Protein AF-A0A947EA69-F1 (afdb_monomer)

pLDDT: mean 75.01, std 24.88, range [21.98, 98.56]

Sequence (691 aa):
MNVTLPTTLIVALIAAAGFAHDGHHPDDRSDERRMQPPPGHRAMEIVDLPEPTVSIRVEGEYRVITSNSLPDHPIGTFPNPHNPNALRSLNREFRIPLHPRRADRPTRSSPEFGIALNGIIFDAGTGEFWTASGERGRSEWNYDAASANNQHRFGVDFNHGHVQPTGKYHYHGVPTALLESRRADHVHDGHAQVMIQLGWAFDGFPVYAPFGPEDPNDPSSDIVELSSSYRLRQGHRPAPPDGPGGAYDGTYSADYEYVEGVGDLDASNGRTGVTPEFPDGTYYYVITDAYPSVPRTWVGTPGPDVARRGPGRGPRDIGPPPAGDNAPPTRRPSRGSSGVVAPDARSVNPAFFIEDALAAPIVTEERTLADGTKALCYVIRTYSEPQEHEMGPWAPTHIEDGAEKGGIWLHEGEVHDVDGPFVRDIAEFYDDPKWRLHREDGSIRVTDTKEAFEAAARPDVDPRYNNHVVEGRPEWLDRNVFVYVIPVQPSYQKEPTFIGRPRRGSDRGARLGGPPPRGRVGDDGPRRRVGDGGPPPRPRDRGAGGPPRGGPGQTVLGIAFNGVNFEPPAPVDAILAAYTLAPFDDAGGHINPHNGYHYHAVTGHTKEIAQPDGHAPMIGYAMDGYGLFAHTSEDGSVPTDLDECGGHSDGIRGYHYHAGAAGENRIIRAFRGIPGTMSVERPAPRSQPDE

Solvent-accessible surface area (backbone atoms only — not comparable to full-atom values): 40243 Å² total; per-residue (Å²): 138,90,85,88,85,86,87,85,81,88,80,88,83,85,86,84,84,88,84,88,84,89,88,88,86,87,88,86,89,83,86,81,83,83,78,79,80,82,93,81,72,83,74,77,77,83,75,85,72,77,80,56,40,58,46,79,46,79,59,88,70,20,36,35,40,37,18,30,29,32,73,86,52,88,73,63,79,58,53,37,99,50,28,78,25,47,74,40,82,44,81,45,77,45,53,21,28,60,73,52,45,77,41,101,57,68,40,77,47,66,42,63,33,27,37,31,74,60,34,36,36,34,28,39,46,54,97,48,41,56,46,75,83,71,53,94,59,94,46,79,42,28,37,27,55,60,28,40,80,23,25,69,73,58,31,47,30,74,30,34,22,33,46,41,91,88,6,48,42,35,23,27,31,53,43,43,57,61,52,53,59,50,48,68,78,64,68,79,79,86,60,92,62,70,69,44,80,45,30,37,30,38,18,28,36,44,25,26,43,40,39,38,41,69,47,36,84,38,89,84,38,61,61,36,78,54,40,51,15,42,42,73,41,86,62,65,46,49,49,72,73,82,29,91,34,57,61,42,76,46,49,27,60,65,22,48,41,76,40,92,79,75,29,71,23,45,97,42,30,21,47,68,26,45,42,92,92,34,73,91,43,42,60,35,34,34,29,22,96,53,58,58,19,32,34,52,35,34,53,29,52,52,16,70,75,59,58,72,48,48,97,77,64,73,85,76,84,78,76,80,77,81,87,78,86,86,83,81,94,78,75,84,80,72,98,70,83,90,73,86,89,80,50,35,46,51,56,68,63,77,81,67,40,45,68,89,21,41,76,48,83,74,44,78,44,83,41,66,30,72,89,66,50,76,41,56,15,37,42,40,33,12,57,30,48,62,84,83,52,77,87,53,47,33,60,32,63,30,42,80,36,51,50,93,38,11,10,28,40,68,52,99,54,37,74,40,65,34,16,6,56,45,55,68,44,42,22,66,77,67,74,37,84,83,52,52,34,48,49,96,88,37,40,39,37,59,31,87,44,65,70,46,23,57,41,50,72,41,97,76,47,40,77,88,46,42,27,19,36,49,35,61,59,78,90,70,55,78,85,34,39,41,38,36,35,25,26,38,54,35,49,87,42,95,71,63,51,63,62,69,84,79,70,90,77,74,93,67,73,97,72,87,87,82,82,86,82,78,86,86,87,88,80,89,87,85,89,86,86,90,82,84,90,78,84,83,78,78,86,72,88,74,73,84,74,71,79,77,91,69,77,87,71,76,69,62,48,25,38,34,22,30,35,25,40,32,39,58,53,67,62,56,73,66,43,51,72,49,43,30,44,68,38,21,11,71,53,23,25,42,51,46,96,87,73,41,39,33,26,32,25,66,62,81,56,66,56,64,47,79,38,98,84,46,48,38,27,38,33,31,34,29,28,18,15,29,45,28,21,41,49,39,23,74,86,66,50,62,82,89,72,56,47,91,33,34,25,43,68,48,97,86,57,14,38,34,35,32,31,34,57,41,15,58,38,31,36,64,43,32,36,46,31,62,33,29,49,73,50,76,50,68,69,79,79,77,78,72,78,86,127

Mean predicted aligned error: 18.7 Å

Secondary structure (DSSP, 8-state):
------PPP--------------------------PPPS---PPP---PPPP-EEEEEETTEEEEEE----SS----SS-SS--PPP----EEEEEESS--EEEEEEE--SEEEEETTS-EEE-S-S-B--TT--S---S-BB-TTSHHHHHHHT--TTSEEE-TTS-EEESS--HHHHHHHHHHH-SSS-S----EEEEETTS-EEE-SEEESSTT-TTSPEEEPPPSEEEPSSBPPPTTTS--SB--SSBGGGEEE-TTSSSS-TTSEEEE--SS-TT-EEEEE--SSSSSS-SEEEEPPPHHHHTTTTT-PPP--PPPPP---------------PPP---BPPP-GGGS-GGGEEEEEEEEEEE-TTS-EEEEEEEEE-S--SSS-------SBTT--GGGS-EEEETTEEEE--HHHHHHHHHHTT-TT---B-TTSBB-B--SHHHHHHHSSTT--GGGTT-B----GGGS---EEEEEEESS----SS-EESS---TT--S------PPPPP---------------PPPPPP----PPPPS--------EEETTSPEE-S---HHHHHHTT-B--B-TTSEEEETTTEEEESS--S-S--B--TTSPPPEEEEETTS-EEE-SS-TTS---S---TTSEEEETTTEEEEEPPPGGGS-S-SEESS---EEEEEPPPPP-PPP-

Radius of gyration: 32.28 Å; Cα contacts (8 Å, |Δi|>4): 1428; chains: 1; bounding box: 83×86×92 Å

Structure (mmCIF, N/CA/C/O backbone):
data_AF-A0A947EA69-F1
#
_entry.id   AF-A0A947EA69-F1
#
loop_
_atom_site.group_PDB
_atom_site.id
_atom_site.type_symbol
_atom_site.label_atom_id
_atom_site.label_alt_id
_atom_site.label_comp_id
_atom_site.label_asym_id
_atom_site.label_entity_id
_atom_site.label_seq_id
_atom_site.pdbx_PDB_ins_code
_atom_site.Cartn_x
_atom_site.Cartn_y
_atom_site.Cartn_z
_atom_site.occupancy
_atom_site.B_iso_or_equiv
_atom_site.auth_seq_id
_atom_site.auth_comp_id
_atom_site.auth_asym_id
_atom_site.auth_atom_id
_atom_site.pdbx_PDB_model_num
ATOM 1 N N . MET A 1 1 ? 5.544 -34.932 44.028 1.00 34.16 1 MET A N 1
ATOM 2 C CA . MET A 1 1 ? 6.944 -35.146 43.611 1.00 34.16 1 MET A CA 1
ATOM 3 C C . MET A 1 1 ? 7.398 -33.857 42.960 1.00 34.16 1 MET A C 1
ATOM 5 O O . MET A 1 1 ? 6.882 -33.516 41.909 1.00 34.16 1 MET A O 1
ATOM 9 N N . ASN A 1 2 ? 8.245 -33.101 43.657 1.00 30.70 2 ASN A N 1
ATOM 10 C CA . ASN A 1 2 ? 8.828 -31.853 43.173 1.00 30.70 2 ASN A CA 1
ATOM 11 C C . ASN A 1 2 ? 10.097 -32.179 42.388 1.00 30.70 2 ASN A C 1
ATOM 13 O O . ASN A 1 2 ? 10.966 -32.859 42.931 1.00 30.70 2 ASN A O 1
ATOM 17 N N . VAL A 1 3 ? 10.226 -31.644 41.176 1.00 28.36 3 VAL A N 1
ATOM 18 C CA . VAL A 1 3 ? 11.524 -31.458 40.522 1.00 28.36 3 VAL A CA 1
ATOM 19 C C . VAL A 1 3 ? 11.536 -30.061 39.910 1.00 28.36 3 VAL A C 1
ATOM 21 O O . VAL A 1 3 ? 10.931 -29.805 38.878 1.00 28.36 3 VAL A O 1
ATOM 24 N N . THR A 1 4 ? 12.205 -29.154 40.608 1.00 31.66 4 THR A N 1
ATOM 25 C CA . THR A 1 4 ? 12.697 -27.862 40.123 1.00 31.66 4 THR A CA 1
ATOM 26 C C . THR A 1 4 ? 14.161 -28.025 39.741 1.00 31.66 4 THR A C 1
ATOM 28 O O . THR A 1 4 ? 14.934 -28.461 40.592 1.00 31.66 4 THR A O 1
ATOM 31 N N . LEU A 1 5 ? 14.554 -27.602 38.536 1.00 28.03 5 LEU A N 1
ATOM 32 C CA . LEU A 1 5 ? 15.921 -27.168 38.219 1.00 28.03 5 LEU A CA 1
ATOM 33 C C . LEU A 1 5 ? 15.887 -25.995 37.209 1.00 28.03 5 LEU A C 1
ATOM 35 O O . LEU A 1 5 ? 14.912 -25.883 36.467 1.00 28.03 5 LEU A O 1
ATOM 39 N N . PRO A 1 6 ? 16.895 -25.097 37.230 1.00 37.22 6 PRO A N 1
ATOM 40 C CA . PRO A 1 6 ? 16.771 -23.702 36.805 1.00 37.22 6 PRO A CA 1
ATOM 41 C C . PRO A 1 6 ? 17.472 -23.394 35.471 1.00 37.22 6 PRO A C 1
ATOM 43 O O . PRO A 1 6 ? 18.450 -24.047 35.113 1.00 37.22 6 PRO A O 1
ATOM 46 N N . THR A 1 7 ? 17.048 -22.320 34.800 1.00 30.97 7 THR A N 1
ATOM 47 C CA . THR A 1 7 ? 17.789 -21.717 33.680 1.00 30.97 7 THR A CA 1
ATOM 48 C C . THR A 1 7 ? 18.506 -20.457 34.160 1.00 30.97 7 THR A C 1
ATOM 50 O O . THR A 1 7 ? 17.887 -19.501 34.622 1.00 30.97 7 THR A O 1
ATOM 53 N N . THR A 1 8 ? 19.835 -20.483 34.088 1.00 27.67 8 THR A N 1
ATOM 54 C CA . THR A 1 8 ? 20.745 -19.380 34.411 1.00 27.67 8 THR A CA 1
ATOM 55 C C . THR A 1 8 ? 20.844 -18.419 33.222 1.00 27.67 8 THR A C 1
ATOM 57 O O . THR A 1 8 ? 21.242 -18.835 32.139 1.00 27.67 8 THR A O 1
ATOM 60 N N . LEU A 1 9 ? 20.530 -17.136 33.429 1.00 26.42 9 LEU A N 1
ATOM 61 C CA . LEU A 1 9 ? 20.817 -16.048 32.489 1.00 26.42 9 LEU A CA 1
ATOM 62 C C . LEU A 1 9 ? 22.092 -15.326 32.958 1.00 26.42 9 LEU A C 1
ATOM 64 O O . LEU A 1 9 ? 22.132 -14.794 34.068 1.00 26.42 9 LEU A O 1
ATOM 68 N N . ILE A 1 10 ? 23.144 -15.337 32.138 1.00 25.91 10 ILE A N 1
ATOM 69 C CA . ILE A 1 10 ? 24.384 -14.590 32.385 1.00 25.91 10 ILE A CA 1
ATOM 70 C C . ILE A 1 10 ? 24.205 -13.175 31.827 1.00 25.91 10 ILE A C 1
ATOM 72 O O . ILE A 1 10 ? 24.124 -12.985 30.618 1.00 25.91 10 ILE A O 1
ATOM 76 N N . VAL A 1 11 ? 24.175 -12.186 32.722 1.00 25.94 11 VAL A N 1
ATOM 77 C CA . VAL A 1 11 ? 24.313 -10.757 32.411 1.00 25.94 11 VAL A CA 1
ATOM 78 C C . VAL A 1 11 ? 25.756 -10.362 32.723 1.00 25.94 11 VAL A C 1
ATOM 80 O O . VAL A 1 11 ? 26.181 -10.436 33.875 1.00 25.94 11 VAL A O 1
ATOM 83 N N . ALA A 1 12 ? 26.519 -9.950 31.710 1.00 24.36 12 ALA A N 1
ATOM 84 C CA . ALA A 1 12 ? 27.853 -9.384 31.890 1.00 24.36 12 ALA A CA 1
ATOM 85 C C . ALA A 1 12 ? 27.766 -7.849 31.931 1.00 24.36 12 ALA A C 1
ATOM 87 O O . ALA A 1 12 ? 27.651 -7.187 30.904 1.00 24.36 12 ALA A O 1
ATOM 88 N N . LEU A 1 13 ? 27.826 -7.300 33.145 1.00 24.88 13 LEU A N 1
ATOM 89 C CA . LEU A 1 13 ? 28.112 -5.895 33.438 1.00 24.88 13 LEU A CA 1
ATOM 90 C C . LEU A 1 13 ? 29.634 -5.714 33.508 1.00 24.88 13 LEU A C 1
ATOM 92 O O . LEU A 1 13 ? 30.286 -6.369 34.320 1.00 24.88 13 LEU A O 1
ATOM 96 N N . ILE A 1 14 ? 30.200 -4.793 32.725 1.00 25.80 14 ILE A N 1
ATOM 97 C CA . ILE A 1 14 ? 31.547 -4.264 32.975 1.00 25.80 14 ILE A CA 1
ATOM 98 C C . ILE A 1 14 ? 31.436 -2.751 33.143 1.00 25.80 14 ILE A C 1
ATOM 100 O O . ILE A 1 14 ? 31.185 -2.017 32.192 1.00 25.80 14 ILE A O 1
ATOM 104 N N . ALA A 1 15 ? 31.644 -2.305 34.379 1.00 25.45 15 ALA A N 1
ATOM 105 C CA . ALA A 1 15 ? 31.969 -0.933 34.726 1.00 25.45 15 ALA A CA 1
ATOM 106 C C . ALA A 1 15 ? 33.447 -0.883 35.132 1.00 25.45 15 ALA A C 1
ATOM 108 O O . ALA A 1 15 ? 33.892 -1.704 35.934 1.00 25.45 15 ALA A O 1
ATOM 109 N N . ALA A 1 16 ? 34.194 0.098 34.628 1.00 26.45 16 ALA A N 1
ATOM 110 C CA . ALA A 1 16 ? 35.469 0.501 35.211 1.00 26.45 16 ALA A CA 1
ATOM 111 C C . ALA A 1 16 ? 35.671 2.012 35.031 1.00 26.45 16 ALA A C 1
ATOM 113 O O . ALA A 1 16 ? 35.550 2.550 33.933 1.00 26.45 16 ALA A O 1
ATOM 114 N N . ALA A 1 17 ? 35.930 2.671 36.160 1.00 26.27 17 ALA A N 1
ATOM 115 C CA . ALA A 1 17 ? 36.173 4.098 36.316 1.00 26.27 17 ALA A CA 1
ATOM 116 C C . ALA A 1 17 ? 37.576 4.514 35.833 1.00 26.27 17 ALA A C 1
ATOM 118 O O . ALA A 1 17 ? 38.484 3.689 35.742 1.00 26.27 17 ALA A O 1
ATOM 119 N N . GLY A 1 18 ? 37.730 5.803 35.519 1.00 24.23 18 GLY A N 1
ATOM 120 C CA . GLY A 1 18 ? 38.887 6.352 34.813 1.00 24.23 18 GLY A CA 1
ATOM 121 C C . GLY A 1 18 ? 40.114 6.706 35.654 1.00 24.23 18 GLY A C 1
ATOM 122 O O . GLY A 1 18 ? 40.123 6.559 36.870 1.00 24.23 18 GLY A O 1
ATOM 123 N N . PHE A 1 19 ? 41.122 7.247 34.964 1.00 24.95 19 PHE A N 1
ATOM 124 C CA . PHE A 1 19 ? 42.199 8.078 35.507 1.00 24.95 19 PHE A CA 1
ATOM 125 C C . PHE A 1 19 ? 42.661 9.089 34.446 1.00 24.95 19 PHE A C 1
ATOM 127 O O . PHE A 1 19 ? 42.702 8.786 33.256 1.00 24.95 19 PHE A O 1
ATOM 134 N N . ALA A 1 20 ? 42.968 10.298 34.911 1.00 24.02 20 ALA A N 1
ATOM 135 C CA . ALA A 1 20 ? 43.395 11.464 34.146 1.00 24.02 20 ALA A CA 1
ATOM 136 C C . ALA A 1 20 ? 44.887 11.427 33.761 1.00 24.02 20 ALA A C 1
ATOM 138 O O . ALA A 1 20 ? 45.684 10.764 34.425 1.00 24.02 20 ALA A O 1
ATOM 139 N N . HIS A 1 21 ? 45.272 12.241 32.769 1.00 24.03 21 HIS A N 1
ATOM 140 C CA . HIS A 1 21 ? 46.622 12.802 32.681 1.00 24.03 21 HIS A CA 1
ATOM 141 C C . HIS A 1 21 ? 46.607 14.195 32.023 1.00 24.03 21 HIS A C 1
ATOM 143 O O . HIS A 1 21 ? 46.071 14.372 30.932 1.00 24.03 21 HIS A O 1
ATOM 149 N N . ASP A 1 22 ? 47.199 15.162 32.727 1.00 25.62 22 ASP A N 1
ATOM 150 C CA . ASP A 1 22 ? 47.428 16.561 32.347 1.00 25.62 22 ASP A CA 1
ATOM 151 C C . ASP A 1 22 ? 48.556 16.737 31.313 1.00 25.62 22 ASP A C 1
ATOM 153 O O . ASP A 1 22 ? 49.522 15.967 31.317 1.00 25.62 22 ASP A O 1
ATOM 157 N N . GLY A 1 23 ? 48.518 17.845 30.547 1.00 23.05 23 GLY A N 1
ATOM 158 C CA . GLY A 1 23 ? 49.743 18.457 30.010 1.00 23.05 23 GLY A CA 1
ATOM 159 C C . GLY A 1 23 ? 49.645 19.474 28.852 1.00 23.05 23 GLY A C 1
ATOM 160 O O . GLY A 1 23 ? 49.909 19.104 27.718 1.00 23.05 23 GLY A O 1
ATOM 161 N N . HIS A 1 24 ? 49.476 20.762 29.208 1.00 25.67 24 HIS A N 1
ATOM 162 C CA . HIS A 1 24 ? 50.034 22.005 28.602 1.00 25.67 24 HIS A CA 1
ATOM 163 C C . HIS A 1 24 ? 49.207 22.933 27.652 1.00 25.67 24 HIS A C 1
ATOM 165 O O . HIS A 1 24 ? 48.828 22.584 26.543 1.00 25.67 24 HIS A O 1
ATOM 171 N N . HIS A 1 25 ? 49.038 24.170 28.164 1.00 25.30 25 HIS A N 1
ATOM 172 C CA . HIS A 1 25 ? 48.479 25.472 27.697 1.00 25.30 25 HIS A CA 1
ATOM 173 C C . HIS A 1 25 ? 49.375 26.201 26.631 1.00 25.30 25 HIS A C 1
ATOM 175 O O . HIS A 1 25 ? 50.461 25.667 26.393 1.00 25.30 25 HIS A O 1
ATOM 181 N N . PRO A 1 26 ? 49.079 27.427 26.074 1.00 34.81 26 PRO A N 1
ATOM 182 C CA . PRO A 1 26 ? 48.106 28.456 26.510 1.00 34.81 26 PRO A CA 1
ATOM 183 C C . PRO A 1 26 ? 47.279 29.271 25.463 1.00 34.81 26 PRO A C 1
ATOM 185 O O . PRO A 1 26 ? 47.570 29.285 24.276 1.00 34.81 26 PRO A O 1
ATOM 188 N N . ASP A 1 27 ? 46.288 29.993 26.021 1.00 27.59 27 ASP A N 1
ATOM 189 C CA . ASP A 1 27 ? 45.670 31.295 25.676 1.00 27.59 27 ASP A CA 1
ATOM 190 C C . ASP A 1 27 ? 45.173 31.630 24.256 1.00 27.59 27 ASP A C 1
ATOM 192 O O . ASP A 1 27 ? 45.960 31.905 23.359 1.00 27.59 27 ASP A O 1
ATOM 196 N N . ASP A 1 28 ? 43.857 31.871 24.145 1.00 26.88 28 ASP A N 1
ATOM 197 C CA . ASP A 1 28 ? 43.364 33.198 23.739 1.00 26.88 28 ASP A CA 1
ATOM 198 C C . ASP A 1 28 ? 41.960 33.477 24.324 1.00 26.88 28 ASP A C 1
ATOM 200 O O . ASP A 1 28 ? 41.057 32.639 24.268 1.00 26.88 28 ASP A O 1
ATOM 204 N N . ARG A 1 29 ? 41.781 34.662 24.919 1.00 28.19 29 ARG A N 1
ATOM 205 C CA . ARG A 1 29 ? 40.499 35.198 25.397 1.00 28.19 29 ARG A CA 1
ATOM 206 C C . ARG A 1 29 ? 40.106 36.350 24.480 1.00 28.19 29 ARG A C 1
ATOM 208 O O . ARG A 1 29 ? 40.790 37.367 24.483 1.00 28.19 29 ARG A O 1
ATOM 215 N N . SER A 1 30 ? 38.931 36.296 23.856 1.00 27.53 30 SER A N 1
ATOM 216 C CA . SER A 1 30 ? 38.162 37.521 23.590 1.00 27.53 30 SER A CA 1
ATOM 217 C C . SER A 1 30 ? 36.658 37.269 23.398 1.00 27.53 30 SER A C 1
ATOM 219 O O . SER A 1 30 ? 36.224 36.591 22.478 1.00 27.53 30 SER A O 1
ATOM 221 N N . ASP A 1 31 ? 35.894 37.835 24.338 1.00 30.16 31 ASP A N 1
ATOM 222 C CA . ASP A 1 31 ? 34.552 38.424 24.237 1.00 30.16 31 ASP A CA 1
ATOM 223 C C . ASP A 1 31 ? 33.491 37.804 23.304 1.00 30.16 31 ASP A C 1
ATOM 225 O O . ASP A 1 31 ? 33.277 38.260 22.182 1.00 30.16 31 ASP A O 1
ATOM 229 N N . GLU A 1 32 ? 32.637 36.944 23.871 1.00 27.66 32 GLU A N 1
ATOM 230 C CA . GLU A 1 32 ? 31.254 36.795 23.403 1.00 27.66 32 GLU A CA 1
ATOM 231 C C . GLU A 1 32 ? 30.297 37.622 24.272 1.00 27.66 32 GLU A C 1
ATOM 233 O O . GLU A 1 32 ? 29.956 37.291 25.414 1.00 27.66 32 GLU A O 1
ATOM 238 N N . ARG A 1 33 ? 29.817 38.732 23.701 1.00 30.03 33 ARG A N 1
ATOM 239 C CA . ARG A 1 33 ? 28.641 39.446 24.201 1.00 30.03 33 ARG A CA 1
ATOM 240 C C . ARG A 1 33 ? 27.408 38.558 24.047 1.00 30.03 33 ARG A C 1
ATOM 242 O O . ARG A 1 33 ? 26.864 38.383 22.965 1.00 30.03 33 ARG A O 1
ATOM 249 N N . ARG A 1 34 ? 26.955 38.076 25.197 1.00 29.25 34 ARG A N 1
ATOM 250 C CA . ARG A 1 34 ? 25.659 37.468 25.510 1.00 29.25 34 ARG A CA 1
ATOM 251 C C . ARG A 1 34 ? 24.485 38.138 24.768 1.00 29.25 34 ARG A C 1
ATOM 253 O O . ARG A 1 34 ? 24.036 39.212 25.165 1.00 29.25 34 ARG A O 1
ATOM 260 N N . MET A 1 35 ? 23.945 37.471 23.749 1.00 28.33 35 MET A N 1
ATOM 261 C CA . MET A 1 35 ? 22.617 37.759 23.194 1.00 28.33 35 MET A CA 1
ATOM 262 C C . MET A 1 35 ? 21.594 36.929 23.984 1.00 28.33 35 MET A C 1
ATOM 264 O O . MET A 1 35 ? 21.578 35.705 23.896 1.00 28.33 35 MET A O 1
ATOM 268 N N . GLN A 1 36 ? 20.779 37.575 24.821 1.00 28.91 36 GLN A N 1
ATOM 269 C CA . GLN A 1 36 ? 19.637 36.913 25.461 1.00 28.91 36 GLN A CA 1
ATOM 270 C C . GLN A 1 36 ? 18.522 36.690 24.424 1.00 28.91 36 GLN A C 1
ATOM 272 O O . GLN A 1 36 ? 18.197 37.634 23.700 1.00 28.91 36 GLN A O 1
ATOM 277 N N . PRO A 1 37 ? 17.904 35.497 24.356 1.00 27.80 37 PRO A N 1
ATOM 278 C CA . PRO A 1 37 ? 16.705 35.299 23.554 1.00 27.80 37 PRO A CA 1
ATOM 279 C C . PRO A 1 37 ? 15.488 35.976 24.222 1.00 27.80 37 PRO A C 1
ATOM 281 O O . PRO A 1 37 ? 15.451 36.108 25.451 1.00 27.80 37 PRO A O 1
ATOM 284 N N . PRO A 1 38 ? 14.495 36.428 23.436 1.00 28.95 38 PRO A N 1
ATOM 285 C CA . PRO A 1 38 ? 13.315 37.121 23.947 1.00 28.95 38 PRO A CA 1
ATOM 286 C C . PRO A 1 38 ? 12.418 36.191 24.793 1.00 28.95 38 PRO A C 1
ATOM 288 O O . PRO A 1 38 ? 12.356 34.987 24.536 1.00 28.95 38 PRO A O 1
ATOM 291 N N . PRO A 1 39 ? 11.689 36.725 25.792 1.00 33.19 39 PRO A N 1
ATOM 292 C CA . PRO A 1 39 ? 10.832 35.926 26.659 1.00 33.19 39 PRO A CA 1
ATOM 293 C C . PRO A 1 39 ? 9.525 35.592 25.931 1.00 33.19 39 PRO A C 1
ATOM 295 O O . PRO A 1 39 ? 8.745 36.489 25.617 1.00 33.19 39 PRO A O 1
ATOM 298 N N . GLY A 1 40 ? 9.272 34.310 25.656 1.00 36.44 40 GLY A N 1
ATOM 299 C CA . GLY A 1 40 ? 8.027 33.942 24.976 1.00 36.44 40 GLY A CA 1
ATOM 300 C C . GLY A 1 40 ? 7.822 32.496 24.538 1.00 36.44 40 GLY A C 1
ATOM 301 O O . GLY A 1 40 ? 6.895 32.262 23.777 1.00 36.44 40 GLY A O 1
ATOM 302 N N . HIS A 1 41 ? 8.601 31.522 25.006 1.00 30.77 41 HIS A N 1
ATOM 303 C CA . HIS A 1 41 ? 8.233 30.109 24.887 1.00 30.77 41 HIS A CA 1
ATOM 304 C C . HIS A 1 41 ? 8.380 29.460 26.258 1.00 30.77 41 HIS A C 1
ATOM 306 O O . HIS A 1 41 ? 9.490 29.269 26.753 1.00 30.77 41 HIS A O 1
ATOM 312 N N . ARG A 1 42 ? 7.248 29.151 26.904 1.00 31.12 42 ARG A N 1
ATOM 313 C CA . ARG A 1 42 ? 7.247 28.138 27.960 1.00 31.12 42 ARG A CA 1
ATOM 314 C C . ARG A 1 42 ? 7.733 26.856 27.293 1.00 31.12 42 ARG A C 1
ATOM 316 O O . ARG A 1 42 ? 7.038 26.330 26.429 1.00 31.12 42 ARG A O 1
ATOM 323 N N . ALA A 1 43 ? 8.928 26.406 27.660 1.00 27.09 43 ALA A N 1
ATOM 324 C CA . ALA A 1 43 ? 9.330 25.032 27.430 1.00 27.09 43 ALA A CA 1
ATOM 325 C C . ALA A 1 43 ? 8.199 24.145 27.968 1.00 27.09 43 ALA A C 1
ATOM 327 O O . ALA A 1 43 ? 7.787 24.314 29.119 1.00 27.09 43 ALA A O 1
ATOM 328 N N . MET A 1 44 ? 7.629 23.300 27.109 1.00 34.44 44 MET A N 1
ATOM 329 C CA . MET A 1 44 ? 6.674 22.296 27.558 1.00 34.44 44 MET A CA 1
ATOM 330 C C . MET A 1 44 ? 7.392 21.422 28.587 1.00 34.44 44 MET A C 1
ATOM 332 O O . MET A 1 44 ? 8.506 20.967 28.327 1.00 34.44 44 MET A O 1
ATOM 336 N N . GLU A 1 45 ? 6.796 21.248 29.767 1.00 37.16 45 GLU A N 1
ATOM 337 C CA . GLU A 1 45 ? 7.270 20.253 30.724 1.00 37.16 45 GLU A CA 1
ATOM 338 C C . GLU A 1 45 ? 7.302 18.900 30.011 1.00 37.16 45 GLU A C 1
ATOM 340 O O . GLU A 1 45 ? 6.286 18.449 29.481 1.00 37.16 45 GLU A O 1
ATOM 345 N N . ILE A 1 46 ? 8.476 18.270 29.977 1.00 36.03 46 ILE A N 1
ATOM 346 C CA . ILE A 1 46 ? 8.595 16.848 29.673 1.00 36.03 46 ILE A CA 1
ATOM 347 C C . ILE A 1 46 ? 7.834 16.145 30.799 1.00 36.03 46 ILE A C 1
ATOM 349 O O . ILE A 1 46 ? 8.309 16.091 31.933 1.00 36.03 46 ILE A O 1
ATOM 353 N N . VAL A 1 47 ? 6.609 15.705 30.518 1.00 51.62 47 VAL A N 1
ATOM 354 C CA . VAL A 1 47 ? 5.851 14.862 31.441 1.00 51.62 47 VAL A CA 1
ATOM 355 C C . VAL A 1 47 ? 6.529 13.500 31.417 1.00 51.62 47 VAL A C 1
ATOM 357 O O . VAL A 1 47 ? 6.445 12.792 30.419 1.00 51.62 47 VAL A O 1
ATOM 360 N N . ASP A 1 48 ? 7.228 13.161 32.496 1.00 64.06 48 ASP A N 1
ATOM 361 C CA . ASP A 1 48 ? 7.770 11.821 32.711 1.00 64.06 48 ASP A CA 1
ATOM 362 C C . ASP A 1 48 ? 6.583 10.867 32.934 1.00 64.06 48 ASP A C 1
ATOM 364 O O . ASP A 1 48 ? 5.918 10.906 33.976 1.00 64.06 48 ASP A O 1
ATOM 368 N N . LEU A 1 49 ? 6.205 10.117 31.896 1.00 80.12 49 LEU A N 1
ATOM 369 C CA . LEU A 1 49 ? 5.101 9.161 31.958 1.00 80.12 49 LEU A CA 1
ATOM 370 C C . LEU A 1 49 ? 5.605 7.849 32.577 1.00 80.12 49 LEU A C 1
ATOM 372 O O . LEU A 1 49 ? 6.708 7.417 32.257 1.00 80.12 49 LEU A O 1
ATOM 376 N N . PRO A 1 50 ? 4.816 7.190 33.445 1.00 86.62 50 PRO A N 1
ATOM 377 C CA . PRO A 1 50 ? 5.177 5.866 33.937 1.00 86.62 50 PRO A CA 1
ATOM 378 C C . PRO A 1 50 ? 5.158 4.838 32.800 1.00 86.62 50 PRO A C 1
ATOM 380 O O . PRO A 1 50 ? 4.479 5.033 31.794 1.00 86.62 50 PRO A O 1
ATOM 383 N N . GLU A 1 51 ? 5.828 3.706 33.004 1.00 85.06 51 GLU A N 1
ATOM 384 C CA . GLU A 1 51 ? 5.751 2.576 32.075 1.00 85.06 51 GLU A CA 1
ATOM 385 C C . GLU A 1 51 ? 4.296 2.110 31.863 1.00 85.06 51 GLU A C 1
ATOM 387 O O . GLU A 1 51 ? 3.505 2.111 32.819 1.00 85.06 51 GLU A O 1
ATOM 392 N N . PRO A 1 52 ? 3.917 1.688 30.645 1.00 90.44 52 PRO A N 1
ATOM 393 C CA . PRO A 1 52 ? 2.629 1.059 30.373 1.00 90.44 52 PRO A CA 1
ATOM 394 C C . PRO A 1 52 ? 2.378 -0.148 31.276 1.00 90.44 52 PRO A C 1
ATOM 396 O O . PRO A 1 52 ? 3.243 -0.999 31.474 1.00 90.44 52 PRO A O 1
ATOM 399 N N . THR A 1 53 ? 1.177 -0.232 31.846 1.00 91.12 53 THR A N 1
ATOM 400 C CA . THR A 1 53 ? 0.788 -1.362 32.696 1.00 91.12 53 THR A CA 1
ATOM 401 C C . THR A 1 53 ? -0.620 -1.829 32.373 1.00 91.12 53 THR A C 1
ATOM 403 O O . THR A 1 53 ? -1.565 -1.041 32.275 1.00 91.12 53 THR A O 1
ATOM 406 N N . VAL A 1 54 ? -0.766 -3.147 32.259 1.00 94.44 54 VAL A N 1
ATOM 407 C CA . VAL A 1 54 ? -2.044 -3.845 32.162 1.00 94.44 54 VAL A CA 1
ATOM 408 C C . VAL A 1 54 ? -1.976 -5.127 32.989 1.00 94.44 54 VAL A C 1
ATOM 410 O O . VAL A 1 54 ? -0.973 -5.837 32.996 1.00 94.44 54 VAL A O 1
ATOM 413 N N . SER A 1 55 ? -3.040 -5.416 33.729 1.00 86.56 55 SER A N 1
ATOM 414 C CA . SER A 1 55 ? -3.213 -6.650 34.487 1.00 86.56 55 SER A CA 1
ATOM 415 C C . SER A 1 55 ? -4.576 -7.230 34.165 1.00 86.56 55 SER A C 1
ATOM 417 O O . SER A 1 55 ? -5.588 -6.541 34.279 1.00 86.56 55 SER A O 1
ATOM 419 N N . ILE A 1 56 ? -4.597 -8.502 33.777 1.00 87.31 56 ILE A N 1
ATOM 420 C CA . ILE A 1 56 ? -5.816 -9.269 33.540 1.00 87.31 56 ILE A CA 1
ATOM 421 C C . ILE A 1 56 ? -5.842 -10.396 34.564 1.00 87.31 56 ILE A C 1
ATOM 423 O O . ILE A 1 56 ? -4.914 -11.198 34.645 1.00 87.31 56 ILE A O 1
ATOM 427 N N . ARG A 1 57 ? -6.906 -10.458 35.360 1.00 86.56 57 ARG A N 1
ATOM 428 C CA . ARG A 1 57 ? -7.092 -11.485 36.390 1.00 86.56 57 ARG A CA 1
ATOM 429 C C . ARG A 1 57 ? -8.546 -11.915 36.459 1.00 86.56 57 ARG A C 1
ATOM 431 O O . ARG A 1 57 ? -9.433 -11.196 36.013 1.00 86.56 57 ARG A O 1
ATOM 438 N N . VAL A 1 58 ? -8.800 -13.080 37.035 1.00 86.06 58 VAL A N 1
ATOM 439 C CA . VAL A 1 58 ? -10.162 -13.582 37.244 1.00 86.06 58 VAL A CA 1
ATOM 440 C C . VAL A 1 58 ? -10.584 -13.329 38.690 1.00 86.06 58 VAL A C 1
ATOM 442 O O . VAL A 1 58 ? -9.857 -13.667 39.623 1.00 86.06 58 VAL A O 1
ATOM 445 N N . GLU A 1 59 ? -11.767 -12.744 38.877 1.00 84.38 59 GLU A N 1
ATOM 446 C CA . GLU A 1 59 ? -12.438 -12.600 40.171 1.00 84.38 59 GLU A CA 1
ATOM 447 C C . GLU A 1 59 ? -13.889 -13.088 40.079 1.00 84.38 59 GLU A C 1
ATOM 449 O O . GLU A 1 59 ? -14.783 -12.362 39.629 1.00 84.38 59 GLU A O 1
ATOM 454 N N . GLY A 1 60 ? -14.143 -14.310 40.549 1.00 88.00 60 GLY A N 1
ATOM 455 C CA . GLY A 1 60 ? -15.465 -14.929 40.434 1.00 88.00 60 GLY A CA 1
ATOM 456 C C . GLY A 1 60 ? -15.895 -15.036 38.968 1.00 88.00 60 GLY A C 1
ATOM 457 O O . GLY A 1 60 ? -15.133 -15.516 38.139 1.00 88.00 60 GLY A O 1
ATOM 458 N N . GLU A 1 61 ? -17.084 -14.524 38.644 1.00 86.75 61 GLU A N 1
ATOM 459 C CA . GLU A 1 61 ? -17.673 -14.556 37.292 1.00 86.75 61 GLU A CA 1
ATOM 460 C C . GLU A 1 61 ? -17.127 -13.475 36.336 1.00 86.75 61 GLU A C 1
ATOM 462 O O . GLU A 1 61 ? -17.707 -13.230 35.274 1.00 86.75 61 GLU A O 1
ATOM 467 N N . TYR A 1 62 ? -16.048 -12.780 36.710 1.00 85.69 62 TYR A N 1
ATOM 468 C CA . TYR A 1 62 ? -15.532 -11.637 35.959 1.00 85.69 62 TYR A CA 1
ATOM 469 C C . TYR A 1 62 ? -14.048 -11.770 35.628 1.00 85.69 62 TYR A C 1
ATOM 471 O O . TYR A 1 62 ? -13.223 -12.118 36.474 1.00 85.69 62 TYR A O 1
ATOM 479 N N . ARG A 1 63 ? -13.704 -11.372 34.404 1.00 89.62 63 ARG A N 1
ATOM 480 C CA . ARG A 1 63 ? -12.369 -10.931 34.014 1.00 89.62 63 ARG A CA 1
ATOM 481 C C . ARG A 1 63 ? -12.199 -9.479 34.456 1.00 89.62 63 ARG A C 1
ATOM 483 O O . ARG A 1 63 ? -12.905 -8.594 33.978 1.00 89.62 63 ARG A O 1
ATOM 490 N N . VAL A 1 64 ? -11.279 -9.240 35.380 1.00 87.31 64 VAL A N 1
ATOM 491 C CA . VAL A 1 64 ? -10.930 -7.906 35.871 1.00 87.31 64 VAL A CA 1
ATOM 492 C C . VAL A 1 64 ? -9.684 -7.431 35.141 1.00 87.31 64 VAL A C 1
ATOM 494 O O . VAL A 1 64 ? -8.635 -8.068 35.239 1.00 87.31 64 VAL A O 1
ATOM 497 N N . ILE A 1 65 ? -9.817 -6.331 34.401 1.00 90.69 65 ILE A N 1
ATOM 498 C CA . ILE A 1 65 ? -8.724 -5.711 33.649 1.00 90.69 65 ILE A CA 1
ATOM 499 C C . ILE A 1 65 ? -8.409 -4.359 34.272 1.00 90.69 65 ILE A C 1
ATOM 501 O O . ILE A 1 65 ? -9.256 -3.464 34.265 1.00 90.69 65 ILE A O 1
ATOM 505 N N . THR A 1 66 ? -7.196 -4.214 34.798 1.00 89.88 66 THR A N 1
ATOM 506 C CA . THR A 1 66 ? -6.671 -2.958 35.340 1.00 89.88 66 THR A CA 1
ATOM 507 C C . THR A 1 66 ? -5.583 -2.438 34.408 1.00 89.88 66 THR A C 1
ATOM 509 O O . THR A 1 66 ? -4.673 -3.188 34.078 1.00 89.88 66 THR A O 1
ATOM 512 N N . SER A 1 67 ? -5.649 -1.177 33.984 1.00 93.94 67 SER A N 1
ATOM 513 C CA . SER A 1 67 ? -4.629 -0.566 33.122 1.00 93.94 67 SER A CA 1
ATOM 514 C C . SER A 1 67 ? -4.395 0.895 33.476 1.00 93.94 67 SER A C 1
ATOM 516 O O . SER A 1 67 ? -5.322 1.581 33.911 1.00 93.94 67 SER A O 1
ATOM 518 N N . ASN A 1 68 ? -3.175 1.383 33.257 1.00 92.94 68 ASN A N 1
ATOM 519 C CA . ASN A 1 68 ? -2.861 2.809 33.314 1.00 92.94 68 ASN A CA 1
ATOM 520 C C . ASN A 1 68 ? -3.151 3.565 32.001 1.00 92.94 68 ASN A C 1
ATOM 522 O O . ASN A 1 68 ? -2.850 4.754 31.908 1.00 92.94 68 ASN A O 1
ATOM 526 N N . SER A 1 69 ? -3.783 2.911 31.019 1.00 92.38 69 SER A N 1
ATOM 527 C CA . SER A 1 69 ? -4.204 3.482 29.730 1.00 92.38 69 SER A CA 1
ATOM 528 C C . SER A 1 69 ? -3.065 4.099 28.903 1.00 92.38 69 SER A C 1
ATOM 530 O O . SER A 1 69 ? -3.311 5.016 28.115 1.00 92.38 69 SER A O 1
ATOM 532 N N . LEU A 1 70 ? -1.830 3.631 29.096 1.00 91.69 70 LEU A N 1
ATOM 533 C CA . LEU A 1 70 ? -0.687 3.994 28.262 1.00 91.69 70 LEU A CA 1
ATOM 534 C C . LEU A 1 70 ? -0.402 2.873 27.251 1.00 91.69 70 LEU A C 1
ATOM 536 O O . LEU A 1 70 ? -0.498 1.704 27.622 1.00 91.69 70 LEU A O 1
ATOM 540 N N . PRO A 1 71 ? -0.094 3.210 25.988 1.00 89.56 71 PRO A N 1
ATOM 541 C CA . PRO A 1 71 ? 0.198 2.223 24.956 1.00 89.56 71 PRO A CA 1
ATOM 542 C C . PRO A 1 71 ? 1.588 1.620 25.178 1.00 89.56 71 PRO A C 1
ATOM 544 O O . PRO A 1 71 ? 2.535 2.332 25.502 1.00 89.56 71 PRO A O 1
ATOM 547 N N . ASP A 1 72 ? 1.707 0.312 24.973 1.00 86.50 72 ASP A N 1
ATOM 548 C CA . ASP A 1 72 ? 2.954 -0.467 25.007 1.00 86.50 72 ASP A CA 1
ATOM 549 C C . ASP A 1 72 ? 3.647 -0.562 23.638 1.00 86.50 72 ASP A C 1
ATOM 551 O O . ASP A 1 72 ? 4.606 -1.309 23.460 1.00 86.50 72 ASP A O 1
ATOM 555 N N . HIS A 1 73 ? 3.166 0.210 22.668 1.00 80.94 73 HIS A N 1
ATOM 556 C CA . HIS A 1 73 ? 3.692 0.297 21.315 1.00 80.94 73 HIS A CA 1
ATOM 557 C C . HIS A 1 73 ? 3.836 1.770 20.900 1.00 80.94 73 HIS A C 1
ATOM 559 O O . HIS A 1 73 ? 3.234 2.655 21.521 1.00 80.94 73 HIS A O 1
ATOM 565 N N . PRO A 1 74 ? 4.594 2.061 19.827 1.00 76.56 74 PRO A N 1
ATOM 566 C CA . PRO A 1 74 ? 4.688 3.409 19.285 1.00 76.56 74 PRO A CA 1
ATOM 567 C C . PRO A 1 74 ? 3.312 3.984 18.929 1.00 76.56 74 PRO A C 1
ATOM 569 O O . PRO A 1 74 ? 2.460 3.291 18.370 1.00 76.56 74 PRO A O 1
ATOM 572 N N . ILE A 1 75 ? 3.118 5.270 19.203 1.00 80.19 75 ILE A N 1
ATOM 573 C CA . ILE A 1 75 ? 1.933 6.040 18.807 1.00 80.19 75 ILE A CA 1
ATOM 574 C C . ILE A 1 75 ? 2.348 7.289 18.032 1.00 80.19 75 ILE A C 1
ATOM 576 O O . ILE A 1 75 ? 3.531 7.629 17.974 1.00 80.19 75 ILE A O 1
ATOM 580 N N . GLY A 1 76 ? 1.375 7.991 17.452 1.00 70.50 76 GLY A N 1
ATOM 581 C CA . GLY A 1 76 ? 1.613 9.304 16.859 1.00 70.50 76 GLY A CA 1
ATOM 582 C C . GLY A 1 76 ? 2.182 10.315 17.864 1.00 70.50 76 GLY A C 1
ATOM 583 O O . GLY A 1 76 ? 2.054 10.177 19.081 1.00 70.50 76 GLY A O 1
ATOM 584 N N . THR A 1 77 ? 2.796 11.383 17.355 1.00 77.81 77 THR A N 1
ATOM 585 C CA . THR A 1 77 ? 3.276 12.476 18.213 1.00 77.81 77 THR A CA 1
ATOM 586 C C . THR A 1 77 ? 2.087 13.273 18.744 1.00 77.81 77 THR A C 1
ATOM 588 O O . THR A 1 77 ? 1.365 13.893 17.963 1.00 77.81 77 THR A O 1
ATOM 591 N N . PHE A 1 78 ? 1.904 13.308 20.064 1.00 81.50 78 PHE A N 1
ATOM 592 C CA . PHE A 1 78 ? 0.876 14.107 20.735 1.00 81.50 78 PHE A CA 1
ATOM 593 C C . PHE A 1 78 ? 1.502 14.961 21.851 1.00 81.50 78 PHE A C 1
ATOM 595 O O . PHE A 1 78 ? 2.281 14.436 22.648 1.00 81.50 78 PHE A O 1
ATOM 602 N N . PRO A 1 79 ? 1.162 16.256 21.970 1.00 85.81 79 PRO A N 1
ATOM 603 C CA . PRO A 1 79 ? 0.225 17.005 21.132 1.00 85.81 79 PRO A CA 1
ATOM 604 C C . PRO A 1 79 ? 0.804 17.359 19.748 1.00 85.81 79 PRO A C 1
ATOM 606 O O . PRO A 1 79 ? 2.014 17.478 19.576 1.00 85.81 79 PRO A O 1
ATOM 609 N N . ASN A 1 80 ? -0.072 17.583 18.768 1.00 76.81 80 ASN A N 1
ATOM 610 C CA . ASN A 1 80 ? 0.246 18.048 17.414 1.00 76.81 80 ASN A CA 1
ATOM 611 C C . ASN A 1 80 ? -0.830 19.045 16.902 1.00 76.81 80 ASN A C 1
ATOM 613 O O . ASN A 1 80 ? -1.835 19.258 17.585 1.00 76.81 80 ASN A O 1
ATOM 617 N N . PRO A 1 81 ? -0.661 19.688 15.725 1.00 78.00 81 PRO A N 1
ATOM 618 C CA . PRO A 1 81 ? -1.627 20.668 15.209 1.00 78.00 81 PRO A CA 1
ATOM 619 C C . PRO A 1 81 ? -3.060 20.148 15.001 1.00 78.00 81 PRO A C 1
ATOM 621 O O . PRO A 1 81 ? -3.999 20.940 15.065 1.00 78.00 81 PRO A O 1
ATOM 624 N N . HIS A 1 82 ? -3.235 18.845 14.764 1.00 73.31 82 HIS A N 1
ATOM 625 C CA . HIS A 1 82 ? -4.536 18.198 14.558 1.00 73.31 82 HIS A CA 1
ATOM 626 C C . HIS A 1 82 ? -5.124 17.626 15.854 1.00 73.31 82 HIS A C 1
ATOM 628 O O . HIS A 1 82 ? -6.339 17.487 15.968 1.00 73.31 82 HIS A O 1
ATOM 634 N N . ASN A 1 83 ? -4.284 17.360 16.858 1.00 80.94 83 ASN A N 1
ATOM 635 C CA . ASN A 1 83 ? -4.698 16.948 18.191 1.00 80.94 83 ASN A CA 1
ATOM 636 C C . ASN A 1 83 ? -3.838 17.638 19.270 1.00 80.94 83 ASN A C 1
ATOM 638 O O . ASN A 1 83 ? -2.728 17.188 19.560 1.00 80.94 83 ASN A O 1
ATOM 642 N N . PRO A 1 84 ? -4.337 18.711 19.913 1.00 85.25 84 PRO A N 1
ATOM 643 C CA . PRO A 1 84 ? -3.569 19.490 20.885 1.00 85.25 84 PRO A CA 1
ATOM 644 C C . PRO A 1 84 ? -3.471 18.828 22.270 1.00 85.25 84 PRO A C 1
ATOM 646 O O . PRO A 1 84 ? -2.954 19.444 23.204 1.00 85.25 84 PRO A O 1
ATOM 649 N N . ASN A 1 85 ? -3.999 17.614 22.447 1.00 88.00 85 ASN A N 1
ATOM 650 C CA . ASN A 1 85 ? -4.050 16.955 23.746 1.00 88.00 85 ASN A CA 1
ATOM 651 C C . ASN A 1 85 ? -2.760 16.167 24.002 1.00 88.00 85 ASN A C 1
ATOM 653 O O . ASN A 1 85 ? -2.252 15.479 23.124 1.00 88.00 85 ASN A O 1
ATOM 657 N N . ALA A 1 86 ? -2.243 16.248 25.226 1.00 86.06 86 ALA A N 1
ATOM 658 C CA . ALA A 1 86 ? -1.075 15.485 25.657 1.00 86.06 86 ALA A CA 1
ATOM 659 C C . ALA A 1 86 ? -1.494 14.181 26.347 1.00 86.06 86 ALA A C 1
ATOM 661 O O . ALA A 1 86 ? -2.459 14.169 27.119 1.00 86.06 86 ALA A O 1
ATOM 662 N N . LEU A 1 87 ? -0.746 13.106 26.090 1.00 90.19 87 LEU A N 1
ATOM 663 C CA . LEU A 1 87 ? -0.951 11.794 26.704 1.00 90.19 87 LEU A CA 1
ATOM 664 C C . LEU A 1 87 ? -0.820 11.869 28.233 1.00 90.19 87 LEU A C 1
ATOM 666 O O . LEU A 1 87 ? 0.040 12.576 28.761 1.00 90.19 87 LEU A O 1
ATOM 670 N N . ARG A 1 88 ? -1.676 11.139 28.958 1.00 87.81 88 ARG A N 1
ATOM 671 C CA . ARG A 1 88 ? -1.604 11.007 30.420 1.00 87.81 88 ARG A CA 1
ATOM 672 C C . ARG A 1 88 ? -1.900 9.581 30.857 1.00 87.81 88 ARG A C 1
ATOM 674 O O . ARG A 1 88 ? -2.815 8.949 30.342 1.00 87.81 88 ARG A O 1
ATOM 681 N N . SER A 1 89 ? -1.195 9.137 31.893 1.00 89.62 89 SER A N 1
ATOM 682 C CA . SER A 1 89 ? -1.525 7.908 32.613 1.00 89.62 89 SER A CA 1
ATOM 683 C C . SER A 1 89 ? -2.883 8.047 33.306 1.00 89.62 89 SER A C 1
ATOM 685 O O . SER A 1 89 ? -3.095 8.969 34.098 1.00 89.62 89 SER A O 1
ATOM 687 N N . LEU A 1 90 ? -3.790 7.108 33.050 1.00 89.81 90 LEU A N 1
ATOM 688 C CA . LEU A 1 90 ? -5.123 7.032 33.640 1.00 89.81 90 LEU A CA 1
ATOM 689 C C . LEU A 1 90 ? -5.379 5.608 34.137 1.00 89.81 90 LEU A C 1
ATOM 691 O O . LEU A 1 90 ? -5.623 4.699 33.348 1.00 89.81 90 LEU A O 1
ATOM 695 N N . ASN A 1 91 ? -5.370 5.422 35.457 1.00 89.94 91 ASN A N 1
ATOM 696 C CA . ASN A 1 91 ? -5.671 4.127 36.063 1.00 89.94 91 ASN A CA 1
ATOM 697 C C . ASN A 1 91 ? -7.163 3.813 35.946 1.00 89.94 91 ASN A C 1
ATOM 699 O O . ASN A 1 91 ? -8.014 4.566 36.429 1.00 89.94 91 ASN A O 1
ATOM 703 N N . ARG A 1 92 ? -7.476 2.688 35.312 1.00 89.50 92 ARG A N 1
ATOM 704 C CA . ARG A 1 92 ? -8.834 2.207 35.071 1.00 89.50 92 ARG A CA 1
ATOM 705 C C . ARG A 1 92 ? -8.936 0.738 35.429 1.00 89.50 92 ARG A C 1
ATOM 707 O O . ARG A 1 92 ? -7.995 -0.014 35.220 1.00 89.50 92 ARG A O 1
ATOM 714 N N . GLU A 1 93 ? -10.097 0.347 35.934 1.00 90.12 93 GLU A N 1
ATOM 715 C CA . GLU A 1 93 ? -10.460 -1.044 36.185 1.00 90.12 93 GLU A CA 1
ATOM 716 C C . GLU A 1 93 ? -11.795 -1.342 35.499 1.00 90.12 93 GLU A C 1
ATOM 718 O O . GLU A 1 93 ? -12.721 -0.524 35.545 1.00 90.12 93 GLU A O 1
ATOM 723 N N . PHE A 1 94 ? -11.880 -2.506 34.862 1.00 88.88 94 PHE A N 1
ATOM 724 C CA . PHE A 1 94 ? -13.080 -3.003 34.201 1.00 88.88 94 PHE A CA 1
ATOM 725 C C . PHE A 1 94 ? -13.378 -4.424 34.657 1.00 88.88 94 PHE A C 1
ATOM 727 O O . PHE A 1 94 ? -12.507 -5.289 34.581 1.00 88.88 94 PHE A O 1
ATOM 734 N N . ARG A 1 95 ? -14.621 -4.682 35.075 1.00 85.06 95 ARG A N 1
ATOM 735 C CA . ARG A 1 95 ? -15.132 -6.033 35.342 1.00 85.06 95 ARG A CA 1
ATOM 736 C C . ARG A 1 95 ? -15.966 -6.503 34.154 1.00 85.06 95 ARG A C 1
ATOM 738 O O . ARG A 1 95 ? -17.111 -6.085 33.976 1.00 85.06 95 ARG A O 1
ATOM 745 N N . ILE A 1 96 ? -15.375 -7.372 33.347 1.00 89.25 96 ILE A N 1
ATOM 746 C CA . ILE A 1 96 ? -15.952 -7.926 32.120 1.00 89.25 96 ILE A CA 1
ATOM 747 C C . ILE A 1 96 ? -16.474 -9.339 32.420 1.00 89.25 96 ILE A C 1
ATOM 749 O O . ILE A 1 96 ? -15.772 -10.085 33.101 1.00 89.25 96 ILE A O 1
ATOM 753 N N . PRO A 1 97 ? -17.675 -9.741 31.965 1.00 86.31 97 PRO A N 1
ATOM 754 C CA . PRO A 1 97 ? -18.170 -11.103 32.175 1.00 86.31 97 PRO A CA 1
ATOM 755 C C . PRO A 1 97 ? -17.177 -12.159 31.666 1.00 86.31 97 PRO A C 1
ATOM 757 O O . PRO A 1 97 ? -16.701 -12.070 30.536 1.00 86.31 97 PRO A O 1
ATOM 760 N N . LEU A 1 98 ? -16.858 -13.157 32.496 1.00 84.25 98 LEU A N 1
ATOM 761 C CA . LEU A 1 98 ? -15.978 -14.265 32.103 1.00 84.25 98 LEU A CA 1
ATOM 762 C C . LEU A 1 98 ? -16.693 -15.249 31.163 1.00 84.25 98 LEU A C 1
ATOM 764 O O . LEU A 1 98 ? -16.081 -15.801 30.254 1.00 84.25 98 LEU A O 1
ATOM 768 N N . HIS A 1 99 ? -17.998 -15.427 31.380 1.00 82.56 99 HIS A N 1
ATOM 769 C CA . HIS A 1 99 ? -18.888 -16.273 30.590 1.00 82.56 99 HIS A CA 1
ATOM 770 C C . HIS A 1 99 ? -19.970 -15.395 29.943 1.00 82.56 99 HIS A C 1
ATOM 772 O O . HIS A 1 99 ? -21.026 -15.177 30.555 1.00 82.56 99 HIS A O 1
ATOM 778 N N . PRO A 1 100 ? -19.709 -14.825 28.751 1.00 86.75 100 PRO A N 1
ATOM 779 C CA . PRO A 1 100 ? -20.645 -13.922 28.099 1.00 86.75 100 PRO A CA 1
ATOM 780 C C . PRO A 1 100 ? -21.962 -14.632 27.777 1.00 86.75 100 PRO A C 1
ATOM 782 O O . PRO A 1 100 ? -21.998 -15.806 27.407 1.00 86.75 100 PRO A O 1
ATOM 785 N N . ARG A 1 101 ? -23.071 -13.905 27.919 1.00 82.69 101 ARG A N 1
ATOM 786 C CA . ARG A 1 101 ? -24.414 -14.388 27.577 1.00 82.69 101 ARG A CA 1
ATOM 787 C C . ARG A 1 101 ? -25.026 -13.457 26.556 1.00 82.69 101 ARG A C 1
ATOM 789 O O . ARG A 1 101 ? -25.100 -12.253 26.811 1.00 82.69 101 ARG A O 1
ATOM 796 N N . ARG A 1 102 ? -25.493 -14.023 25.440 1.00 85.31 102 ARG A N 1
ATOM 797 C CA . ARG A 1 102 ? -26.279 -13.282 24.451 1.00 85.31 102 ARG A CA 1
ATOM 798 C C . ARG A 1 102 ? -27.499 -12.648 25.120 1.00 85.31 102 ARG A C 1
ATOM 800 O O . ARG A 1 102 ? -28.173 -13.286 25.927 1.00 85.31 102 ARG A O 1
ATOM 807 N N . ALA A 1 103 ? -27.734 -11.383 24.807 1.00 88.88 103 ALA A N 1
ATOM 808 C CA . ALA A 1 103 ? -28.917 -10.643 25.210 1.00 88.88 103 ALA A CA 1
ATOM 809 C C . ALA A 1 103 ? -30.068 -10.899 24.222 1.00 88.88 103 ALA A C 1
ATOM 811 O O . ALA A 1 103 ? -29.836 -11.275 23.075 1.00 88.88 103 ALA A O 1
ATOM 812 N N . ASP A 1 104 ? -31.308 -10.626 24.641 1.00 87.25 104 ASP A N 1
ATOM 813 C CA . ASP A 1 104 ? -32.499 -10.761 23.780 1.00 87.25 104 ASP A CA 1
ATOM 814 C C . ASP A 1 104 ? -32.434 -9.877 22.523 1.00 87.25 104 ASP A C 1
ATOM 816 O O . ASP A 1 104 ? -33.088 -10.147 21.518 1.00 87.25 104 ASP A O 1
ATOM 820 N N . ARG A 1 105 ? -31.685 -8.772 22.601 1.00 87.94 105 ARG A N 1
ATOM 821 C CA . ARG A 1 105 ? -31.430 -7.854 21.492 1.00 87.94 105 ARG A CA 1
ATOM 822 C C . ARG A 1 105 ? -30.048 -7.215 21.648 1.00 87.94 105 ARG A C 1
ATOM 824 O O . ARG A 1 105 ? -29.676 -6.916 22.789 1.00 87.94 105 ARG A O 1
ATOM 831 N N . PRO A 1 106 ? -29.331 -6.934 20.546 1.00 90.12 106 PRO A N 1
ATOM 832 C CA . PRO A 1 106 ? -28.099 -6.166 20.612 1.00 90.12 106 PRO A CA 1
ATOM 833 C C . PRO A 1 106 ? -28.310 -4.804 21.284 1.00 90.12 106 PRO A C 1
ATOM 835 O O . PRO A 1 106 ? -29.355 -4.162 21.131 1.00 90.12 106 PRO A O 1
ATOM 838 N N . THR A 1 107 ? -27.313 -4.353 22.039 1.00 89.44 107 THR A N 1
ATOM 839 C CA . THR A 1 107 ? -27.334 -3.075 22.761 1.00 89.44 107 THR A CA 1
ATOM 840 C C . THR A 1 107 ? -26.256 -2.148 22.223 1.00 89.44 107 THR A C 1
ATOM 842 O O . THR A 1 107 ? -25.129 -2.568 22.010 1.00 89.44 107 THR A O 1
ATOM 845 N N . ARG A 1 108 ? -26.580 -0.874 21.976 1.00 87.00 108 ARG A N 1
ATOM 846 C CA . ARG A 1 108 ? -25.613 0.097 21.438 1.00 87.00 108 ARG A CA 1
ATOM 847 C C . ARG A 1 108 ? -24.481 0.357 22.438 1.00 87.00 108 ARG A C 1
ATOM 849 O O . ARG A 1 108 ? -24.762 0.695 23.590 1.00 87.00 108 ARG A O 1
ATOM 856 N N . SER A 1 109 ? -23.231 0.270 21.985 1.00 83.62 109 SER A N 1
ATOM 857 C CA . SER A 1 109 ? -22.063 0.720 22.751 1.00 83.62 109 SER A CA 1
ATOM 858 C C . SER A 1 109 ? -21.998 2.257 22.753 1.00 83.62 109 SER A C 1
ATOM 860 O O . SER A 1 109 ? -22.506 2.918 21.841 1.00 83.62 109 SER A O 1
ATOM 862 N N . SER A 1 110 ? -21.463 2.886 23.809 1.00 69.81 110 SER A N 1
ATOM 863 C CA . SER A 1 110 ? -21.338 4.355 23.831 1.00 69.81 110 SER A CA 1
ATOM 864 C C . SER A 1 110 ? -20.390 4.893 24.914 1.00 69.81 110 SER A C 1
ATOM 866 O O . SER A 1 110 ? -20.724 4.809 26.097 1.00 69.81 110 SER A O 1
ATOM 868 N N . PRO A 1 111 ? -19.316 5.614 24.535 1.00 79.00 111 PRO A N 1
ATOM 869 C CA . PRO A 1 111 ? -18.534 5.413 23.308 1.00 79.00 111 PRO A CA 1
ATOM 870 C C . PRO A 1 111 ? -17.629 4.174 23.407 1.00 79.00 111 PRO A C 1
ATOM 872 O O . PRO A 1 111 ? -17.266 3.601 22.394 1.00 79.00 111 PRO A O 1
ATOM 875 N N . GLU A 1 112 ? -17.307 3.730 24.618 1.00 91.06 112 GLU A N 1
ATOM 876 C CA . GLU A 1 112 ? -16.346 2.656 24.866 1.00 91.06 112 GLU A CA 1
ATOM 877 C C . GLU A 1 112 ? -17.001 1.291 24.603 1.00 91.06 112 GLU A C 1
ATOM 879 O O . GLU A 1 112 ? -18.018 0.961 25.220 1.00 91.06 112 GLU A O 1
ATOM 884 N N . PHE A 1 113 ? -16.439 0.513 23.680 1.00 95.06 113 PHE A N 1
ATOM 885 C CA . PHE A 1 113 ? -16.936 -0.804 23.272 1.00 95.06 113 PHE A CA 1
ATOM 886 C C . PHE A 1 113 ? -16.235 -1.951 23.998 1.00 95.06 113 PHE A C 1
ATOM 888 O O . PHE A 1 113 ? -16.873 -2.916 24.427 1.00 95.06 113 PHE A O 1
ATOM 895 N N . GLY A 1 114 ? -14.922 -1.837 24.152 1.00 95.69 114 GLY A N 1
ATOM 896 C CA . GLY A 1 114 ? -14.093 -2.876 24.734 1.00 95.69 114 GLY A CA 1
ATOM 897 C C . GLY A 1 114 ? -12.713 -2.361 25.096 1.00 95.69 114 GLY A C 1
ATOM 898 O O . GLY A 1 114 ? -12.428 -1.167 25.004 1.00 95.69 114 GLY A O 1
ATOM 899 N N . ILE A 1 115 ? -11.854 -3.281 25.505 1.00 95.75 115 ILE A N 1
ATOM 900 C CA . ILE A 1 115 ? -10.475 -3.004 25.895 1.00 95.75 115 ILE A CA 1
ATOM 901 C C . ILE A 1 115 ? -9.541 -3.996 25.208 1.00 95.75 115 ILE A C 1
ATOM 903 O O . ILE A 1 115 ? -9.787 -5.205 25.204 1.00 95.75 115 ILE A O 1
ATOM 907 N N . ALA A 1 116 ? -8.488 -3.462 24.606 1.00 96.69 116 ALA A N 1
ATOM 908 C CA . ALA A 1 116 ? -7.414 -4.211 23.990 1.00 96.69 116 ALA A CA 1
ATOM 909 C C . ALA A 1 116 ? -6.575 -4.944 25.044 1.00 96.69 116 ALA A C 1
ATOM 911 O O . ALA A 1 116 ? -6.552 -4.570 26.220 1.00 96.69 116 ALA A O 1
ATOM 912 N N . LEU A 1 117 ? -5.853 -5.984 24.628 1.00 92.62 117 LEU A N 1
ATOM 913 C CA . LEU A 1 117 ? -4.998 -6.773 25.519 1.00 92.62 117 LEU A CA 1
ATOM 914 C C . LEU A 1 117 ? -3.867 -5.949 26.154 1.00 92.62 117 LEU A C 1
ATOM 916 O O . LEU A 1 117 ? -3.404 -6.308 27.232 1.00 92.62 117 LEU A O 1
ATOM 920 N N . ASN A 1 118 ? -3.461 -4.839 25.533 1.00 93.12 118 ASN A N 1
ATOM 921 C CA . ASN A 1 118 ? -2.506 -3.887 26.106 1.00 93.12 118 ASN A CA 1
ATOM 922 C C . ASN A 1 118 ? -3.141 -2.843 27.049 1.00 93.12 118 ASN A C 1
ATOM 924 O O . ASN A 1 118 ? -2.452 -1.985 27.590 1.00 93.12 118 ASN A O 1
ATOM 928 N N . GLY A 1 119 ? -4.455 -2.907 27.276 1.00 93.56 119 GLY A N 1
ATOM 929 C CA . GLY A 1 119 ? -5.164 -2.027 28.203 1.00 93.56 119 GLY A CA 1
ATOM 930 C C . GLY A 1 119 ? -5.700 -0.724 27.601 1.00 93.56 119 GLY A C 1
ATOM 931 O O . GLY A 1 119 ? -6.307 0.068 28.327 1.00 93.56 119 GLY A O 1
ATOM 932 N N . ILE A 1 120 ? -5.543 -0.506 26.291 1.00 96.50 120 ILE A N 1
ATOM 933 C CA . ILE A 1 120 ? -6.120 0.642 25.579 1.00 96.50 120 ILE A CA 1
ATOM 934 C C . ILE A 1 120 ? -7.569 0.362 25.165 1.00 96.50 120 ILE A C 1
ATOM 936 O O . ILE A 1 120 ? -7.947 -0.759 24.844 1.00 96.50 120 ILE A O 1
ATOM 940 N N . ILE A 1 121 ? -8.421 1.384 25.203 1.00 95.94 121 ILE A N 1
ATOM 941 C CA . ILE A 1 121 ? -9.857 1.247 24.932 1.00 95.94 121 ILE A CA 1
ATOM 942 C C . ILE A 1 121 ? -10.141 1.292 23.430 1.00 95.94 121 ILE A C 1
ATOM 944 O O . ILE A 1 121 ? -9.583 2.132 22.727 1.00 95.94 121 ILE A O 1
ATOM 948 N N . PHE A 1 122 ? -11.068 0.445 22.979 1.00 96.81 122 PHE A N 1
ATOM 949 C CA . PHE A 1 122 ? -11.742 0.584 21.688 1.00 96.81 122 PHE A CA 1
ATOM 950 C C . PHE A 1 122 ? -12.979 1.470 21.854 1.00 96.81 122 PHE A C 1
ATOM 952 O O . PHE A 1 122 ? -13.937 1.073 22.527 1.00 96.81 122 PHE A O 1
ATOM 959 N N . ASP A 1 123 ? -12.985 2.650 21.240 1.00 94.12 123 ASP A N 1
ATOM 960 C CA . ASP A 1 123 ? -14.140 3.546 21.215 1.00 94.12 123 ASP A CA 1
ATOM 961 C C . ASP A 1 123 ? -14.890 3.400 19.882 1.00 94.12 123 ASP A C 1
ATOM 963 O O . ASP A 1 123 ? -14.424 3.792 18.813 1.00 94.12 123 ASP A O 1
ATOM 967 N N . ALA A 1 124 ? -16.116 2.890 19.967 1.00 88.69 124 ALA A N 1
ATOM 968 C CA . ALA A 1 124 ? -17.038 2.661 18.860 1.00 88.69 124 ALA A CA 1
ATOM 969 C C . ALA A 1 124 ? -17.709 3.923 18.325 1.00 88.69 124 ALA A C 1
ATOM 971 O O . ALA A 1 124 ? -18.689 3.843 17.593 1.00 88.69 124 ALA A O 1
ATOM 972 N N . GLY A 1 125 ? -17.301 5.110 18.734 1.00 83.75 125 GLY A N 1
ATOM 973 C CA . GLY A 1 125 ? -17.917 6.334 18.258 1.00 83.75 125 GLY A CA 1
ATOM 974 C C . GLY A 1 125 ? -17.336 7.545 18.938 1.00 83.75 125 GLY A C 1
ATOM 975 O O . GLY A 1 125 ? -16.593 7.448 19.914 1.00 83.75 125 GLY A O 1
ATOM 976 N N . THR A 1 126 ? -17.699 8.697 18.405 1.00 82.19 126 THR A N 1
ATOM 977 C CA . THR A 1 126 ? -17.214 9.984 18.892 1.00 82.19 126 THR A CA 1
ATOM 978 C C . THR A 1 126 ? -18.241 10.621 19.827 1.00 82.19 126 THR A C 1
ATOM 980 O O . THR A 1 126 ? -19.428 10.275 19.814 1.00 82.19 126 THR A O 1
ATOM 983 N N . GLY A 1 127 ? -17.802 11.568 20.657 1.00 79.50 127 GLY A N 1
ATOM 984 C CA . GLY A 1 127 ? -18.714 12.438 21.411 1.00 79.50 127 GLY A CA 1
ATOM 985 C C . GLY A 1 127 ? -19.338 13.529 20.532 1.00 79.50 127 GLY A C 1
ATOM 986 O O . GLY A 1 127 ? -20.155 14.324 21.001 1.00 79.50 127 GLY A O 1
ATOM 987 N N . GLU A 1 128 ? -18.932 13.580 19.268 1.00 82.25 128 GLU A N 1
ATOM 988 C CA . GLU A 1 128 ? -19.213 14.615 18.301 1.00 82.25 128 GLU A CA 1
ATOM 989 C C . GLU A 1 128 ? -20.395 14.213 17.418 1.00 82.25 128 GLU A C 1
ATOM 991 O O . GLU A 1 128 ? -20.431 13.171 16.761 1.00 82.25 128 GLU A O 1
ATOM 996 N N . PHE A 1 129 ? -21.381 15.096 17.372 1.00 87.62 129 PHE A N 1
ATOM 997 C CA . PHE A 1 129 ? -22.587 14.929 16.579 1.00 87.62 129 PHE A CA 1
ATOM 998 C C . PHE A 1 129 ? -22.808 16.182 15.748 1.00 87.62 129 PHE A C 1
ATOM 1000 O O . PHE A 1 129 ? -22.523 17.295 16.200 1.00 87.62 129 PHE A O 1
ATOM 1007 N N . TRP A 1 130 ? -23.317 16.015 14.532 1.00 88.12 130 TRP A N 1
ATOM 1008 C CA . TRP A 1 130 ? -23.847 17.144 13.784 1.00 88.12 130 TRP A CA 1
ATOM 1009 C C . TRP A 1 130 ? -25.206 17.553 14.357 1.00 88.12 130 TRP A C 1
ATOM 1011 O O . TRP A 1 130 ? -26.085 16.715 14.557 1.00 88.12 130 TRP A O 1
ATOM 1021 N N . THR A 1 131 ? -25.383 18.851 14.595 1.00 84.56 131 THR A N 1
ATOM 1022 C CA . THR A 1 131 ? -26.657 19.458 14.987 1.00 84.56 131 THR A CA 1
ATOM 1023 C C . THR A 1 131 ? -26.887 20.718 14.158 1.00 84.56 131 THR A C 1
ATOM 1025 O O . THR A 1 131 ? -25.955 21.484 13.905 1.00 84.56 131 THR A O 1
ATOM 1028 N N . ALA A 1 132 ? -28.135 20.965 13.753 1.00 78.44 132 ALA A N 1
ATOM 1029 C CA . ALA A 1 132 ? -28.483 22.143 12.956 1.00 78.44 132 ALA A CA 1
ATOM 1030 C C . ALA A 1 132 ? -28.185 23.473 13.679 1.00 78.44 132 ALA A C 1
ATOM 1032 O O . ALA A 1 132 ? -27.857 24.466 13.033 1.00 78.44 132 ALA A O 1
ATOM 1033 N N . SER A 1 133 ? -28.278 23.496 15.015 1.00 74.31 133 SER A N 1
ATOM 1034 C CA . SER A 1 133 ? -27.987 24.671 15.849 1.00 74.31 133 SER A CA 1
ATOM 1035 C C . SER A 1 133 ? -26.499 24.848 16.173 1.00 74.31 133 SER A C 1
ATOM 1037 O O . SER A 1 133 ? -26.115 25.889 16.702 1.00 74.31 133 SER A O 1
ATOM 1039 N N . GLY A 1 134 ? -25.656 23.846 15.892 1.00 65.94 134 GLY A N 1
ATOM 1040 C CA . GLY A 1 134 ? -24.263 23.805 16.348 1.00 65.94 134 GLY A CA 1
ATOM 1041 C C . GLY A 1 134 ? -24.103 23.552 17.854 1.00 65.94 134 GLY A C 1
ATOM 1042 O O . GLY A 1 134 ? -22.982 23.561 18.363 1.00 65.94 134 GLY A O 1
ATOM 1043 N N . GLU A 1 135 ? -25.197 23.319 18.586 1.00 65.19 135 GLU A N 1
ATOM 1044 C CA . GLU A 1 135 ? -25.158 22.958 20.003 1.00 65.19 135 GLU A CA 1
ATOM 1045 C C . GLU A 1 135 ? -24.708 21.503 20.183 1.00 65.19 135 GLU A C 1
ATOM 1047 O O . GLU A 1 135 ? -25.054 20.623 19.392 1.00 65.19 135 GLU A O 1
ATOM 1052 N N . ARG A 1 136 ? -23.957 21.216 21.254 1.00 57.53 136 ARG A N 1
ATOM 1053 C CA . ARG A 1 136 ? -23.621 19.831 21.618 1.00 57.53 136 ARG A CA 1
ATOM 1054 C C . ARG A 1 136 ? -24.902 19.104 22.034 1.00 57.53 136 ARG A C 1
ATOM 1056 O O . ARG A 1 136 ? -25.496 19.445 23.053 1.00 57.53 136 ARG A O 1
ATOM 1063 N N . GLY A 1 137 ? -25.314 18.094 21.275 1.00 56.56 137 GLY A N 1
ATOM 1064 C CA . GLY A 1 137 ? -26.556 17.363 21.522 1.00 56.56 137 GLY A CA 1
ATOM 1065 C C . GLY A 1 137 ? -26.612 16.027 20.788 1.00 56.56 137 GLY A C 1
ATOM 1066 O O . GLY A 1 137 ? -25.798 15.757 19.909 1.00 56.56 137 GLY A O 1
ATOM 1067 N N . ARG A 1 138 ? -27.566 15.172 21.176 1.00 61.19 138 ARG A N 1
ATOM 1068 C CA . ARG A 1 138 ? -27.787 13.878 20.519 1.00 61.19 138 ARG A CA 1
ATOM 1069 C C . ARG A 1 138 ? -28.460 14.091 19.174 1.00 61.19 138 ARG A C 1
ATOM 1071 O O . ARG A 1 138 ? -29.572 14.602 19.117 1.00 61.19 138 ARG A O 1
ATOM 1078 N N . SER A 1 139 ? -27.785 13.643 18.134 1.00 78.12 139 SER A N 1
ATOM 1079 C CA . SER A 1 139 ? -28.286 13.529 16.771 1.00 78.12 139 SER A CA 1
ATOM 1080 C C . SER A 1 139 ? -28.045 12.096 16.305 1.00 78.12 139 SER A C 1
ATOM 1082 O O . SER A 1 139 ? -27.237 11.384 16.903 1.00 78.12 139 SER A O 1
ATOM 1084 N N . GLU A 1 140 ? -28.722 11.648 15.254 1.00 82.12 140 GLU A N 1
ATOM 1085 C CA . GLU A 1 140 ? -28.346 10.389 14.594 1.00 82.12 140 GLU A CA 1
ATOM 1086 C C . GLU A 1 140 ? -27.010 10.519 13.838 1.00 82.12 140 GLU A C 1
ATOM 1088 O O . GLU A 1 140 ? -26.277 9.545 13.670 1.00 82.12 140 GLU A O 1
ATOM 1093 N N . TRP A 1 141 ? -26.641 11.749 13.472 1.00 89.75 141 TRP A N 1
ATOM 1094 C CA . TRP A 1 141 ? -25.437 12.093 12.721 1.00 89.75 141 TRP A CA 1
ATOM 1095 C C . TRP A 1 141 ? -24.198 12.161 13.629 1.00 89.75 141 TRP A C 1
ATOM 1097 O O . TRP A 1 141 ? -23.675 13.240 13.917 1.00 89.75 141 TRP A O 1
ATOM 1107 N N . ASN A 1 142 ? -23.744 11.005 14.120 1.00 90.06 142 ASN A N 1
ATOM 1108 C CA . ASN A 1 142 ? -22.472 10.854 14.840 1.00 90.06 142 ASN A CA 1
ATOM 1109 C C . ASN A 1 142 ? -21.307 10.793 13.852 1.00 90.06 142 ASN A C 1
ATOM 1111 O O . ASN A 1 142 ? -21.355 9.989 12.920 1.00 90.06 142 ASN A O 1
ATOM 1115 N N . TYR A 1 143 ? -20.273 11.607 14.063 1.00 88.00 143 TYR A N 1
ATOM 1116 C CA . TYR A 1 143 ? -19.064 11.519 13.246 1.00 88.00 143 TYR A CA 1
ATOM 1117 C C . TYR A 1 143 ? -18.343 10.209 13.534 1.00 88.00 143 TYR A C 1
ATOM 1119 O O . TYR A 1 143 ? -18.189 9.832 14.698 1.00 88.00 143 TYR A O 1
ATOM 1127 N N . ASP A 1 144 ? -17.882 9.533 12.490 1.00 87.31 144 ASP A N 1
ATOM 1128 C CA . ASP A 1 144 ? -17.055 8.349 12.666 1.00 87.31 144 ASP A CA 1
ATOM 1129 C C . ASP A 1 144 ? -15.570 8.706 12.600 1.00 87.31 144 ASP A C 1
ATOM 1131 O O . ASP A 1 144 ? -15.103 9.141 11.557 1.00 87.31 144 ASP A O 1
ATOM 1135 N N . ALA A 1 145 ? -14.822 8.556 13.693 1.00 85.25 145 ALA A N 1
ATOM 1136 C CA . ALA A 1 145 ? -13.418 8.978 13.734 1.00 85.25 145 ALA A CA 1
ATOM 1137 C C . ALA A 1 145 ? -12.485 8.114 12.871 1.00 85.25 145 ALA A C 1
ATOM 1139 O O . ALA A 1 145 ? -11.455 8.617 12.434 1.00 85.25 145 ALA A O 1
ATOM 1140 N N . ALA A 1 146 ? -12.845 6.850 12.622 1.00 81.81 146 ALA A N 1
ATOM 1141 C CA . ALA A 1 146 ? -12.076 5.957 11.755 1.00 81.81 146 ALA A CA 1
ATOM 1142 C C . ALA A 1 146 ? -12.286 6.247 10.263 1.00 81.81 146 ALA A C 1
ATOM 1144 O O . ALA A 1 146 ? -11.413 5.947 9.455 1.00 81.81 146 ALA A O 1
ATOM 1145 N N . SER A 1 147 ? -13.412 6.876 9.909 1.00 78.56 147 SER A N 1
ATOM 1146 C CA . SER A 1 147 ? -13.668 7.324 8.545 1.00 78.56 147 SER A CA 1
ATOM 1147 C C . SER A 1 147 ? -12.578 8.288 8.104 1.00 78.56 147 SER A C 1
ATOM 1149 O O . SER A 1 147 ? -12.398 9.344 8.719 1.00 78.56 147 SER A O 1
ATOM 1151 N N . ALA A 1 148 ? -11.899 7.952 7.017 1.00 67.25 148 ALA A N 1
ATOM 1152 C CA . ALA A 1 148 ? -11.588 8.847 5.918 1.00 67.25 148 ALA A CA 1
ATOM 1153 C C . ALA A 1 148 ? -11.769 10.331 6.217 1.00 67.25 148 ALA A C 1
ATOM 1155 O O . ALA A 1 148 ? -10.853 11.052 6.620 1.00 67.25 148 ALA A O 1
ATOM 1156 N N . ASN A 1 149 ? -13.009 10.793 6.061 1.00 72.12 149 ASN A N 1
ATOM 1157 C CA . ASN A 1 149 ? -13.403 12.196 6.044 1.00 72.12 149 ASN A CA 1
ATOM 1158 C C . ASN A 1 149 ? -13.157 12.907 7.377 1.00 72.12 149 ASN A C 1
ATOM 1160 O O . ASN A 1 149 ? -13.244 14.133 7.472 1.00 72.12 149 ASN A O 1
ATOM 1164 N N . ASN A 1 150 ? -12.840 12.138 8.413 1.00 76.31 150 ASN A N 1
ATOM 1165 C CA . ASN A 1 150 ? -12.723 12.571 9.785 1.00 76.31 150 ASN A CA 1
ATOM 1166 C C . ASN A 1 150 ? -11.329 12.339 10.381 1.00 76.31 150 ASN A C 1
ATOM 1168 O O . ASN A 1 150 ? -11.034 12.959 11.404 1.00 76.31 150 ASN A O 1
ATOM 1172 N N . GLN A 1 151 ? -10.444 11.545 9.769 1.00 72.62 151 GLN A N 1
ATOM 1173 C CA . GLN A 1 151 ? -9.147 11.203 10.374 1.00 72.62 151 GLN A CA 1
ATOM 1174 C C . GLN A 1 151 ? -8.329 12.448 10.755 1.00 72.62 151 GLN A C 1
ATOM 1176 O O . GLN A 1 151 ? -7.923 12.619 11.906 1.00 72.62 151 GLN A O 1
ATOM 1181 N N . HIS A 1 152 ? -8.197 13.401 9.828 1.00 70.50 152 HIS A N 1
ATOM 1182 C CA . HIS A 1 152 ? -7.537 14.687 10.083 1.00 70.50 152 HIS A CA 1
ATOM 1183 C C . HIS A 1 152 ? -8.295 15.550 11.106 1.00 70.50 152 HIS A C 1
ATOM 1185 O O . HIS A 1 152 ? -7.694 16.326 11.849 1.00 70.50 152 HIS A O 1
ATOM 1191 N N . ARG A 1 153 ? -9.629 15.462 11.147 1.00 76.25 153 ARG A N 1
ATOM 1192 C CA . ARG A 1 153 ? -10.464 16.237 12.078 1.00 76.25 153 ARG A CA 1
ATOM 1193 C C . ARG A 1 153 ? -10.254 15.802 13.526 1.00 76.25 153 ARG A C 1
ATOM 1195 O O . ARG A 1 153 ? -10.288 16.653 14.411 1.00 76.25 153 ARG A O 1
ATOM 1202 N N . PHE A 1 154 ? -10.088 14.503 13.755 1.00 80.88 154 PHE A N 1
ATOM 1203 C CA . PHE A 1 154 ? -9.865 13.940 15.088 1.00 80.88 154 PHE A CA 1
ATOM 1204 C C . PHE A 1 154 ? -8.377 13.754 15.410 1.00 80.88 154 PHE A C 1
ATOM 1206 O O . PHE A 1 154 ? -8.029 13.510 16.563 1.00 80.88 154 PHE A O 1
ATOM 1213 N N . GLY A 1 155 ? -7.493 13.925 14.422 1.00 78.19 155 GLY A N 1
ATOM 1214 C CA . GLY A 1 155 ? -6.055 13.748 14.589 1.00 78.19 155 GLY A CA 1
ATOM 1215 C C . GLY A 1 155 ? -5.718 12.323 15.015 1.00 78.19 155 GLY A C 1
ATOM 1216 O O . GLY A 1 155 ? -4.944 12.141 15.955 1.00 78.19 155 GLY A O 1
ATOM 1217 N N . VAL A 1 156 ? -6.355 11.341 14.368 1.00 81.00 156 VAL A N 1
ATOM 1218 C CA . VAL A 1 156 ? -6.035 9.923 14.568 1.00 81.00 156 VAL A CA 1
ATOM 1219 C C . VAL A 1 156 ? -4.652 9.613 14.005 1.00 81.00 156 VAL A C 1
ATOM 1221 O O . VAL A 1 156 ? -4.232 10.206 13.012 1.00 81.00 156 VAL A O 1
ATOM 1224 N N . ASP A 1 157 ? -3.931 8.725 14.676 1.00 76.75 157 ASP A N 1
ATOM 1225 C CA . ASP A 1 157 ? -2.626 8.232 14.257 1.00 76.75 157 ASP A CA 1
ATOM 1226 C C . ASP A 1 157 ? -2.731 6.911 13.479 1.00 76.75 157 ASP A C 1
ATOM 1228 O O . ASP A 1 157 ? -3.822 6.411 13.202 1.00 76.75 157 ASP A O 1
ATOM 1232 N N . PHE A 1 158 ? -1.574 6.326 13.172 1.00 70.81 158 PHE A N 1
ATOM 1233 C CA . PHE A 1 158 ? -1.430 5.081 12.413 1.00 70.81 158 PHE A CA 1
ATOM 1234 C C . PHE A 1 158 ? -1.964 3.831 13.120 1.00 70.81 158 PHE A C 1
ATOM 1236 O O . PHE A 1 158 ? -2.061 2.781 12.492 1.00 70.81 158 PHE A O 1
ATOM 1243 N N . ASN A 1 159 ? -2.322 3.915 14.404 1.00 81.25 159 ASN A N 1
ATOM 1244 C CA . ASN A 1 159 ? -3.041 2.849 15.106 1.00 81.25 159 ASN A CA 1
ATOM 1245 C C . ASN A 1 159 ? -4.554 3.106 15.116 1.00 81.25 159 ASN A C 1
ATOM 1247 O O . ASN A 1 159 ? -5.270 2.543 15.947 1.00 81.25 159 ASN A O 1
ATOM 1251 N N . HIS A 1 160 ? -5.033 4.026 14.272 1.00 86.31 160 HIS A N 1
ATOM 1252 C CA . HIS A 1 160 ? -6.395 4.548 14.292 1.00 86.31 160 HIS A CA 1
ATOM 1253 C C . HIS A 1 160 ? -6.784 5.099 15.670 1.00 86.31 160 HIS A C 1
ATOM 1255 O O . HIS A 1 160 ? -7.948 5.025 16.069 1.00 86.31 160 HIS A O 1
ATOM 1261 N N . GLY A 1 161 ? -5.812 5.614 16.430 1.00 89.62 161 GLY A N 1
ATOM 1262 C CA . GLY A 1 161 ? -6.005 6.080 17.794 1.00 89.62 161 GLY A CA 1
ATOM 1263 C C . GLY A 1 161 ? -5.661 7.547 17.981 1.00 89.62 161 GLY A C 1
ATOM 1264 O O . GLY A 1 161 ? -4.963 8.159 17.182 1.00 89.62 161 GLY A O 1
ATOM 1265 N N . HIS A 1 162 ? -6.169 8.157 19.046 1.00 91.00 162 HIS A N 1
ATOM 1266 C CA . HIS A 1 162 ? -5.841 9.547 19.373 1.00 91.00 162 HIS A CA 1
ATOM 1267 C C . HIS A 1 162 ? -6.006 9.844 20.857 1.00 91.00 162 HIS A C 1
ATOM 1269 O O . HIS A 1 162 ? -6.583 9.063 21.619 1.00 91.00 162 HIS A O 1
ATOM 1275 N N . VAL A 1 163 ? -5.484 10.997 21.278 1.00 91.19 163 VAL A N 1
ATOM 1276 C CA . VAL A 1 163 ? -5.559 11.457 22.666 1.00 91.19 163 VAL A CA 1
ATOM 1277 C C . VAL A 1 163 ? -6.753 12.396 22.841 1.00 91.19 163 VAL A C 1
ATOM 1279 O O . VAL A 1 163 ? -6.820 13.456 22.221 1.00 91.19 163 VAL A O 1
ATOM 1282 N N . GLN A 1 164 ? -7.696 12.054 23.720 1.00 88.94 164 GLN A N 1
ATOM 1283 C CA . GLN A 1 164 ? -8.803 12.960 24.065 1.00 88.94 164 GLN A CA 1
ATOM 1284 C C . GLN A 1 164 ? -8.357 14.039 25.078 1.00 88.94 164 GLN A C 1
ATOM 1286 O O . GLN A 1 164 ? -7.335 13.862 25.742 1.00 88.94 164 GLN A O 1
ATOM 1291 N N . PRO A 1 165 ? -9.147 15.103 25.335 1.00 89.62 165 PRO A N 1
ATOM 1292 C CA . PRO A 1 165 ? -8.777 16.186 26.263 1.00 89.62 165 PRO A CA 1
ATOM 1293 C C . PRO A 1 165 ? -8.420 15.773 27.699 1.00 89.62 165 PRO A C 1
ATOM 1295 O O . PRO A 1 165 ? -7.751 16.514 28.414 1.00 89.62 165 PRO A O 1
ATOM 1298 N N . THR A 1 166 ? -8.844 14.588 28.147 1.00 87.44 166 THR A N 1
ATOM 1299 C CA . THR A 1 166 ? -8.459 14.039 29.460 1.00 87.44 166 THR A CA 1
ATOM 1300 C C . THR A 1 166 ? -7.055 13.422 29.477 1.00 87.44 166 THR A C 1
ATOM 1302 O O . THR A 1 166 ? -6.610 12.979 30.532 1.00 87.44 166 THR A O 1
ATOM 1305 N N . GLY A 1 167 ? -6.396 13.315 28.321 1.00 88.00 167 GLY A N 1
ATOM 1306 C CA . GLY A 1 167 ? -5.139 12.597 28.117 1.00 88.00 167 GLY A CA 1
ATOM 1307 C C . GLY A 1 167 ? -5.279 11.097 27.826 1.00 88.00 167 GLY A C 1
ATOM 1308 O O . GLY A 1 167 ? -4.264 10.417 27.750 1.00 88.00 167 GLY A O 1
ATOM 1309 N N . LYS A 1 168 ? -6.506 10.571 27.651 1.00 91.31 168 LYS A N 1
ATOM 1310 C CA . LYS A 1 168 ? -6.753 9.152 27.311 1.00 91.31 168 LYS A CA 1
ATOM 1311 C C . LYS A 1 168 ? -6.415 8.905 25.843 1.00 91.31 168 LYS A C 1
ATOM 1313 O O . LYS A 1 168 ? -7.096 9.461 24.978 1.00 91.31 168 LYS A O 1
ATOM 1318 N N . TYR A 1 169 ? -5.454 8.028 25.583 1.00 94.38 169 TYR A N 1
ATOM 1319 C CA . TYR A 1 169 ? -5.277 7.425 24.266 1.00 94.38 169 TYR A CA 1
ATOM 1320 C C . TYR A 1 169 ? -6.244 6.248 24.080 1.00 94.38 169 TYR A C 1
ATOM 1322 O O . TYR A 1 169 ? -6.508 5.504 25.027 1.00 94.38 169 TYR A O 1
ATOM 1330 N N . HIS A 1 170 ? -6.847 6.137 22.901 1.00 95.81 170 HIS A N 1
ATOM 1331 C CA . HIS A 1 170 ? -7.866 5.133 22.580 1.00 95.81 170 HIS A CA 1
ATOM 1332 C C . HIS A 1 170 ? -7.939 4.911 21.071 1.00 95.81 170 HIS A C 1
ATOM 1334 O O . HIS A 1 170 ? -7.651 5.837 20.314 1.00 95.81 170 HIS A O 1
ATOM 1340 N N . TYR A 1 171 ? -8.342 3.709 20.658 1.00 95.88 171 TYR A N 1
ATOM 1341 C CA . TYR A 1 171 ? -8.482 3.326 19.254 1.00 95.88 171 TYR A CA 1
ATOM 1342 C C . TYR A 1 171 ? -9.913 3.520 18.759 1.00 95.88 171 TYR A C 1
ATOM 1344 O O . TYR A 1 171 ? -10.874 3.238 19.475 1.00 95.88 171 TYR A O 1
ATOM 1352 N N . HIS A 1 172 ? -10.040 3.917 17.500 1.00 94.00 172 HIS A N 1
ATOM 1353 C CA . HIS A 1 172 ? -11.280 3.932 16.729 1.00 94.00 172 HIS A CA 1
ATOM 1354 C C . HIS A 1 172 ? -11.302 2.884 15.605 1.00 94.00 172 HIS A C 1
ATOM 1356 O O . HIS A 1 172 ? -12.346 2.707 14.982 1.00 94.00 172 HIS A O 1
ATOM 1362 N N . GLY A 1 173 ? -10.194 2.173 15.369 1.00 90.56 173 GLY A N 1
ATOM 1363 C CA . GLY A 1 173 ? -10.057 1.139 14.339 1.00 90.56 173 GLY A CA 1
ATOM 1364 C C . GLY A 1 173 ? -8.968 0.122 14.683 1.00 90.56 173 GLY A C 1
ATOM 1365 O O . GLY A 1 173 ? -8.690 -0.100 15.866 1.00 90.56 173 GLY A O 1
ATOM 1366 N N . VAL A 1 174 ? -8.371 -0.501 13.661 1.00 87.50 174 VAL A N 1
ATOM 1367 C CA . VAL A 1 174 ? -7.337 -1.533 13.831 1.00 87.50 174 VAL A CA 1
ATOM 1368 C C . VAL A 1 174 ? -6.087 -0.927 14.491 1.00 87.50 174 VAL A C 1
ATOM 1370 O O . VAL A 1 174 ? -5.487 -0.007 13.930 1.00 87.50 174 VAL A O 1
ATOM 1373 N N . PRO A 1 175 ? -5.662 -1.419 15.670 1.00 88.38 175 PRO A N 1
ATOM 1374 C CA . PRO A 1 175 ? -4.464 -0.931 16.337 1.00 88.38 175 PRO A CA 1
ATOM 1375 C C . PRO A 1 175 ? -3.221 -1.549 15.685 1.00 88.38 175 PRO A C 1
ATOM 1377 O O . PRO A 1 175 ? -2.693 -2.547 16.169 1.00 88.38 175 PRO A O 1
ATOM 1380 N N . THR A 1 176 ? -2.771 -0.969 14.573 1.00 80.06 176 THR A N 1
ATOM 1381 C CA . THR A 1 176 ? -1.739 -1.524 13.679 1.00 80.06 176 THR A CA 1
ATOM 1382 C C . THR A 1 176 ? -0.497 -2.029 14.414 1.00 80.06 176 THR A C 1
ATOM 1384 O O . THR A 1 176 ? -0.150 -3.198 14.289 1.00 80.06 176 THR A O 1
ATOM 1387 N N . ALA A 1 177 ? 0.144 -1.211 15.256 1.00 74.44 177 ALA A N 1
ATOM 1388 C CA . ALA A 1 177 ? 1.364 -1.635 15.947 1.00 74.44 177 ALA A CA 1
ATOM 1389 C C . ALA A 1 177 ? 1.119 -2.720 17.014 1.00 74.44 177 ALA A C 1
ATOM 1391 O O . ALA A 1 177 ? 2.003 -3.540 17.262 1.00 74.44 177 ALA A O 1
ATOM 1392 N N . LEU A 1 178 ? -0.074 -2.764 17.624 1.00 83.75 178 LEU A N 1
ATOM 1393 C CA . LEU A 1 178 ? -0.469 -3.868 18.505 1.00 83.75 178 LEU A CA 1
ATOM 1394 C C . LEU A 1 178 ? -0.712 -5.151 17.703 1.00 83.75 178 LEU A C 1
ATOM 1396 O O . LEU A 1 178 ? -0.339 -6.228 18.151 1.00 83.75 178 LEU A O 1
ATOM 1400 N N . LEU A 1 179 ? -1.346 -5.057 16.534 1.00 83.94 179 LEU A N 1
ATOM 1401 C CA . LEU A 1 179 ? -1.556 -6.213 15.667 1.00 83.94 179 LEU A CA 1
ATOM 1402 C C . LEU A 1 179 ? -0.213 -6.806 15.225 1.00 83.94 179 LEU A C 1
ATOM 1404 O O . LEU A 1 179 ? -0.013 -8.011 15.352 1.00 83.94 179 LEU A O 1
ATOM 1408 N N . GLU A 1 180 ? 0.721 -5.966 14.785 1.00 72.31 180 GLU A N 1
ATOM 1409 C CA . GLU A 1 180 ? 2.052 -6.401 14.351 1.00 72.31 180 GLU A CA 1
ATOM 1410 C C . GLU A 1 180 ? 2.869 -7.036 15.481 1.00 72.31 180 GLU A C 1
ATOM 1412 O O . GLU A 1 180 ? 3.466 -8.098 15.289 1.00 72.31 180 GLU A O 1
ATOM 1417 N N . SER A 1 181 ? 2.852 -6.458 16.689 1.00 72.94 181 SER A N 1
ATOM 1418 C CA . SER A 1 181 ? 3.552 -7.068 17.828 1.00 72.94 181 SER A CA 1
ATOM 1419 C C . SER A 1 181 ? 2.995 -8.451 18.165 1.00 72.94 181 SER A C 1
ATOM 1421 O O . SER A 1 181 ? 3.753 -9.364 18.479 1.00 72.94 181 SER A O 1
ATOM 1423 N N . ARG A 1 182 ? 1.679 -8.643 18.021 1.00 76.75 182 ARG A N 1
ATOM 1424 C CA . ARG A 1 182 ? 1.031 -9.942 18.225 1.00 76.75 182 ARG A CA 1
ATOM 1425 C C . ARG A 1 182 ? 1.306 -10.922 17.095 1.00 76.75 182 ARG A C 1
ATOM 1427 O O . ARG A 1 182 ? 1.451 -12.103 17.384 1.00 76.75 182 ARG A O 1
ATOM 1434 N N . ARG A 1 183 ? 1.404 -10.478 15.837 1.00 72.62 183 ARG A N 1
ATOM 1435 C CA . ARG A 1 183 ? 1.779 -11.358 14.714 1.00 72.62 183 ARG A CA 1
ATOM 1436 C C . ARG A 1 183 ? 3.113 -12.041 14.981 1.00 72.62 183 ARG A C 1
ATOM 1438 O O . ARG A 1 183 ? 3.195 -13.254 14.827 1.00 72.62 183 ARG A O 1
ATOM 1445 N N . ALA A 1 184 ? 4.107 -11.293 15.460 1.00 61.28 184 ALA A N 1
ATOM 1446 C CA . ALA A 1 184 ? 5.426 -11.832 15.793 1.00 61.28 184 ALA A CA 1
ATOM 1447 C C . ALA A 1 184 ? 5.378 -12.971 16.833 1.00 61.28 184 ALA A C 1
ATOM 1449 O O . ALA A 1 184 ? 6.153 -13.917 16.727 1.00 61.28 184 ALA A O 1
ATOM 1450 N N . ASP A 1 185 ? 4.438 -12.924 17.784 1.00 60.06 185 ASP A N 1
ATOM 1451 C CA . ASP A 1 185 ? 4.240 -13.975 18.794 1.00 60.06 185 ASP A CA 1
ATOM 1452 C C . ASP A 1 185 ? 3.563 -15.248 18.237 1.00 60.06 185 ASP A C 1
ATOM 1454 O O . ASP A 1 185 ? 3.555 -16.279 18.906 1.00 60.06 185 ASP A O 1
ATOM 1458 N N . HIS A 1 186 ? 2.960 -15.185 17.043 1.00 58.41 186 HIS A N 1
ATOM 1459 C CA . HIS A 1 186 ? 2.139 -16.261 16.464 1.00 58.41 186 HIS A CA 1
ATOM 1460 C C . HIS A 1 186 ? 2.738 -16.882 15.188 1.00 58.41 186 HIS A C 1
ATOM 1462 O O . HIS A 1 186 ? 2.174 -17.841 14.657 1.00 58.41 186 HIS A O 1
ATOM 1468 N N . VAL A 1 187 ? 3.890 -16.399 14.703 1.00 50.56 187 VAL A N 1
ATOM 1469 C CA . VAL A 1 187 ? 4.653 -17.073 13.638 1.00 50.56 187 VAL A CA 1
ATOM 1470 C C . VAL A 1 187 ? 5.339 -18.303 14.235 1.00 50.56 187 VAL A C 1
ATOM 1472 O O . VAL A 1 187 ? 6.479 -18.230 14.690 1.00 50.56 187 VAL A O 1
ATOM 1475 N N . HIS A 1 188 ? 4.643 -19.441 14.258 1.00 42.22 188 HIS A N 1
ATOM 1476 C CA . HIS A 1 188 ? 5.237 -20.702 14.709 1.00 42.22 188 HIS A CA 1
ATOM 1477 C C . HIS A 1 188 ? 5.416 -21.770 13.626 1.00 42.22 188 HIS A C 1
ATOM 1479 O O . HIS A 1 188 ? 6.304 -22.591 13.807 1.00 42.22 188 HIS A O 1
ATOM 1485 N N . ASP A 1 189 ? 4.736 -21.709 12.474 1.00 40.91 189 ASP A N 1
ATOM 1486 C CA . ASP A 1 189 ? 4.805 -22.799 11.478 1.00 40.91 189 ASP A CA 1
ATOM 1487 C C . ASP A 1 189 ? 4.669 -22.347 10.002 1.00 40.91 189 ASP A C 1
ATOM 1489 O O . ASP A 1 189 ? 4.207 -23.106 9.156 1.00 40.91 189 ASP A O 1
ATOM 1493 N N . GLY A 1 190 ? 5.048 -21.111 9.652 1.00 38.22 190 GLY A N 1
ATOM 1494 C CA . GLY A 1 190 ? 5.027 -20.651 8.247 1.00 38.22 190 GLY A CA 1
ATOM 1495 C C . GLY A 1 190 ? 3.633 -20.354 7.665 1.00 38.22 190 GLY A C 1
ATOM 1496 O O . GLY A 1 190 ? 3.500 -20.127 6.469 1.00 38.22 190 GLY A O 1
ATOM 1497 N N . HIS A 1 191 ? 2.583 -20.311 8.492 1.00 41.53 191 HIS A N 1
ATOM 1498 C CA . HIS A 1 191 ? 1.274 -19.794 8.085 1.00 41.53 191 HIS A CA 1
ATOM 1499 C C . HIS A 1 191 ? 1.272 -18.257 8.166 1.00 41.53 191 HIS A C 1
ATOM 1501 O O . HIS A 1 191 ? 1.296 -17.685 9.255 1.00 41.53 191 HIS A O 1
ATOM 1507 N N . ALA A 1 192 ? 1.242 -17.582 7.011 1.00 45.69 192 ALA A N 1
ATOM 1508 C CA . ALA A 1 192 ? 1.330 -16.119 6.906 1.00 45.69 192 ALA A CA 1
ATOM 1509 C C . ALA A 1 192 ? 0.110 -15.356 7.473 1.00 45.69 192 ALA A C 1
ATOM 1511 O O . ALA A 1 192 ? 0.178 -14.146 7.697 1.00 45.69 192 ALA A O 1
ATOM 1512 N N . GLN A 1 193 ? -1.009 -16.041 7.736 1.00 57.47 193 GLN A N 1
ATOM 1513 C CA . GLN A 1 193 ? -2.212 -15.442 8.312 1.00 57.47 193 GLN A CA 1
ATOM 1514 C C . GLN A 1 193 ? -2.694 -16.253 9.512 1.00 57.47 193 GLN A C 1
ATOM 1516 O O . GLN A 1 193 ? -2.991 -17.439 9.408 1.00 57.47 193 GLN A O 1
ATOM 1521 N N . VAL A 1 194 ? -2.773 -15.593 10.664 1.00 72.56 194 VAL A N 1
ATOM 1522 C CA . VAL A 1 194 ? -3.223 -16.169 11.932 1.00 72.56 194 VAL A CA 1
ATOM 1523 C C . VAL A 1 194 ? -4.337 -15.298 12.504 1.00 72.56 194 VAL A C 1
ATOM 1525 O O . VAL A 1 194 ? -4.301 -14.069 12.403 1.00 72.56 194 VAL A O 1
ATOM 1528 N N . MET A 1 195 ? -5.341 -15.935 13.100 1.00 86.25 195 MET A N 1
ATOM 1529 C CA . MET A 1 195 ? -6.421 -15.243 13.798 1.00 86.25 195 MET A CA 1
ATOM 1530 C C . MET A 1 195 ? -5.886 -14.676 15.122 1.00 86.25 195 MET A C 1
ATOM 1532 O O . MET A 1 195 ? -5.509 -15.435 16.009 1.00 86.25 195 MET A O 1
ATOM 1536 N N . ILE A 1 196 ? -5.845 -13.345 15.258 1.00 88.56 196 ILE A N 1
ATOM 1537 C CA . ILE A 1 196 ? -5.227 -12.663 16.411 1.00 88.56 196 ILE A CA 1
ATOM 1538 C C . ILE A 1 196 ? -6.285 -12.010 17.287 1.00 88.56 196 ILE A C 1
ATOM 1540 O O . ILE A 1 196 ? -7.001 -11.102 16.848 1.00 88.56 196 ILE A O 1
ATOM 1544 N N . GLN A 1 197 ? -6.345 -12.429 18.551 1.00 91.56 197 GLN A N 1
ATOM 1545 C CA . GLN A 1 197 ? -7.169 -11.755 19.542 1.00 91.56 197 GLN A CA 1
ATOM 1546 C C . GLN A 1 197 ? -6.557 -10.392 19.896 1.00 91.56 197 GLN A C 1
ATOM 1548 O O . GLN A 1 197 ? -5.432 -10.295 20.381 1.00 91.56 197 GLN A O 1
ATOM 1553 N N . LEU A 1 198 ? -7.332 -9.324 19.708 1.00 95.00 198 LEU A N 1
ATOM 1554 C CA . LEU A 1 198 ? -6.936 -7.959 20.053 1.00 95.00 198 LEU A CA 1
ATOM 1555 C C . LEU A 1 198 ? -7.420 -7.536 21.438 1.00 95.00 198 LEU A C 1
ATOM 1557 O O . LEU A 1 198 ? -6.802 -6.672 22.059 1.00 95.00 198 LEU A O 1
ATOM 1561 N N . GLY A 1 199 ? -8.510 -8.117 21.945 1.00 96.00 199 GLY A N 1
ATOM 1562 C CA . GLY A 1 199 ? -9.045 -7.747 23.251 1.00 96.00 199 GLY A CA 1
ATOM 1563 C C . GLY A 1 199 ? -10.366 -8.404 23.628 1.00 96.00 199 GLY A C 1
ATOM 1564 O O . GLY A 1 199 ? -10.718 -9.488 23.156 1.00 96.00 199 GLY A O 1
ATOM 1565 N N . TRP A 1 200 ? -11.092 -7.718 24.510 1.00 95.75 200 TRP A N 1
ATOM 1566 C CA . TRP A 1 200 ? -12.390 -8.134 25.037 1.00 95.75 200 TRP A CA 1
ATOM 1567 C C . TRP A 1 200 ? -13.405 -7.003 24.910 1.00 95.75 200 TRP A C 1
ATOM 1569 O O . TRP A 1 200 ? -13.157 -5.876 25.351 1.00 95.75 200 TRP A O 1
ATOM 1579 N N . ALA A 1 201 ? -14.576 -7.316 24.364 1.00 96.62 201 ALA A N 1
ATOM 1580 C CA . ALA A 1 201 ? -15.726 -6.433 24.421 1.00 96.62 201 ALA A CA 1
ATOM 1581 C C . ALA A 1 201 ? -16.283 -6.418 25.849 1.00 96.62 201 ALA A C 1
ATOM 1583 O O . ALA A 1 201 ? -16.127 -7.370 26.620 1.00 96.62 201 ALA A O 1
ATOM 1584 N N . PHE A 1 202 ? -16.942 -5.328 26.236 1.00 94.75 202 PHE A N 1
ATOM 1585 C CA . PHE A 1 202 ? -17.429 -5.180 27.610 1.00 94.75 202 PHE A CA 1
ATOM 1586 C C . PHE A 1 202 ? -18.608 -6.084 27.992 1.00 94.75 202 PHE A C 1
ATOM 1588 O O . PHE A 1 202 ? -18.951 -6.171 29.175 1.00 94.75 202 PHE A O 1
ATOM 1595 N N . ASP A 1 203 ? -19.192 -6.789 27.028 1.00 92.69 203 ASP A N 1
ATOM 1596 C CA . ASP A 1 203 ? -20.140 -7.887 27.233 1.00 92.69 203 ASP A CA 1
ATOM 1597 C C . ASP A 1 203 ? -19.490 -9.265 27.412 1.00 92.69 203 ASP A C 1
ATOM 1599 O O . ASP A 1 203 ? -20.187 -10.230 27.723 1.00 92.69 203 ASP A O 1
ATOM 1603 N N . GLY A 1 204 ? -18.162 -9.341 27.304 1.00 91.31 204 GLY A N 1
ATOM 1604 C CA . GLY A 1 204 ? -17.358 -10.523 27.600 1.00 91.31 204 GLY A CA 1
ATOM 1605 C C . GLY A 1 204 ? -16.961 -11.362 26.395 1.00 91.31 204 GLY A C 1
ATOM 1606 O O . GLY A 1 204 ? -16.123 -12.249 26.557 1.00 91.31 204 GLY A O 1
ATOM 1607 N N . PHE A 1 205 ? -17.497 -11.083 25.205 1.00 96.75 205 PHE A N 1
ATOM 1608 C CA . PHE A 1 205 ? -17.046 -11.764 23.992 1.00 96.75 205 PHE A CA 1
ATOM 1609 C C . PHE A 1 205 ? -15.672 -11.235 23.536 1.00 96.75 205 PHE A C 1
ATOM 1611 O O . PHE A 1 205 ? -15.346 -10.061 23.763 1.00 96.75 205 PHE A O 1
ATOM 1618 N N . PRO A 1 206 ? -14.834 -12.092 22.931 1.00 97.56 206 PRO A N 1
ATOM 1619 C CA . PRO A 1 206 ? -13.527 -11.690 22.424 1.00 97.56 206 PRO A CA 1
ATOM 1620 C C . PRO A 1 206 ? -13.646 -10.790 21.185 1.00 97.56 206 PRO A C 1
ATOM 1622 O O . PRO A 1 206 ? -14.645 -10.808 20.462 1.00 97.56 206 PRO A O 1
ATOM 1625 N N . VAL A 1 207 ? -12.604 -9.992 20.963 1.00 98.31 207 VAL A N 1
ATOM 1626 C CA . VAL A 1 207 ? -12.462 -9.064 19.836 1.00 98.31 207 VAL A CA 1
ATOM 1627 C C . VAL A 1 207 ? -11.196 -9.437 19.074 1.00 98.31 207 VAL A C 1
ATOM 1629 O O . VAL A 1 207 ? -10.127 -9.497 19.686 1.00 98.31 207 VAL A O 1
ATOM 1632 N N . TYR A 1 208 ? -11.311 -9.665 17.769 1.00 96.00 208 TYR A N 1
ATOM 1633 C CA . TYR A 1 208 ? -10.217 -10.087 16.893 1.00 96.00 208 TYR A CA 1
ATOM 1634 C C . TYR A 1 208 ? -9.870 -9.030 15.845 1.00 96.00 208 TYR A C 1
ATOM 1636 O O . TYR A 1 208 ? -10.664 -8.137 15.539 1.00 96.00 208 TYR A O 1
ATOM 1644 N N . ALA A 1 209 ? -8.658 -9.157 15.314 1.00 92.62 209 ALA A N 1
ATOM 1645 C CA . ALA A 1 209 ? -8.221 -8.527 14.073 1.00 92.62 209 ALA A CA 1
ATOM 1646 C C . ALA A 1 209 ? -9.068 -9.029 12.881 1.00 92.62 209 ALA A C 1
ATOM 1648 O O . ALA A 1 209 ? -9.776 -10.028 13.038 1.00 92.62 209 ALA A O 1
ATOM 1649 N N . PRO A 1 210 ? -8.996 -8.399 11.694 1.00 89.06 210 PRO A N 1
ATOM 1650 C CA . PRO A 1 210 ? -9.887 -8.707 10.575 1.00 89.06 210 PRO A CA 1
ATOM 1651 C C . PRO A 1 210 ? -9.588 -10.036 9.871 1.00 89.06 210 PRO A C 1
ATOM 1653 O O . PRO A 1 210 ? -9.919 -10.172 8.712 1.00 89.06 210 PRO A O 1
ATOM 1656 N N . PHE A 1 211 ? -8.997 -11.031 10.536 1.00 88.44 211 PHE A N 1
ATOM 1657 C CA . PHE A 1 211 ? -8.643 -12.318 9.933 1.00 88.44 211 PHE A CA 1
ATOM 1658 C C . PHE A 1 211 ? -9.285 -13.477 10.691 1.00 88.44 211 PHE A C 1
ATOM 1660 O O . PHE A 1 211 ? -9.248 -13.516 11.925 1.00 88.44 211 PHE A O 1
ATOM 1667 N N . GLY A 1 212 ? -9.832 -14.446 9.961 1.00 89.88 212 GLY A N 1
ATOM 1668 C CA . GLY A 1 212 ? -10.370 -15.677 10.534 1.00 89.88 212 GLY A CA 1
ATOM 1669 C C . GLY A 1 212 ? -10.645 -16.756 9.484 1.00 89.88 212 GLY A C 1
ATOM 1670 O O . GLY A 1 212 ? -10.468 -16.499 8.299 1.00 89.88 212 GLY A O 1
ATOM 1671 N N . PRO A 1 213 ? -11.084 -17.955 9.905 1.00 88.12 213 PRO A N 1
ATOM 1672 C CA . PRO A 1 213 ? -11.354 -19.073 8.995 1.00 88.12 213 PRO A CA 1
ATOM 1673 C C . PRO A 1 213 ? -12.407 -18.733 7.931 1.00 88.12 213 PRO A C 1
ATOM 1675 O O . PRO A 1 213 ? -13.435 -18.146 8.275 1.00 88.12 213 PRO A O 1
ATOM 1678 N N . GLU A 1 214 ? -12.196 -19.101 6.671 1.00 89.50 214 GLU A N 1
ATOM 1679 C CA . GLU A 1 214 ? -13.201 -18.942 5.609 1.00 89.50 214 GLU A CA 1
ATOM 1680 C C . GLU A 1 214 ? -14.505 -19.667 5.988 1.00 89.50 214 GLU A C 1
ATOM 1682 O O . GLU A 1 214 ? -15.545 -19.017 6.118 1.00 89.50 214 GLU A O 1
ATOM 1687 N N . ASP A 1 215 ? -14.444 -20.967 6.310 1.00 90.56 215 ASP A N 1
ATOM 1688 C CA . ASP A 1 215 ? -15.528 -21.651 7.025 1.00 90.56 215 ASP A CA 1
ATOM 1689 C C . ASP A 1 215 ? -15.388 -21.409 8.538 1.00 90.56 215 ASP A C 1
ATOM 1691 O O . ASP A 1 215 ? -14.493 -21.965 9.182 1.00 90.56 215 ASP A O 1
ATOM 1695 N N . PRO A 1 216 ? -16.293 -20.636 9.168 1.00 93.44 216 PRO A N 1
ATOM 1696 C CA . PRO A 1 216 ? -16.201 -20.329 10.589 1.00 93.44 216 PRO A CA 1
ATOM 1697 C C . PRO A 1 216 ? -16.329 -21.559 11.501 1.00 93.44 216 PRO A C 1
ATOM 1699 O O . PRO A 1 216 ? -16.048 -21.443 12.693 1.00 93.44 216 PRO A O 1
ATOM 1702 N N . ASN A 1 217 ? -16.769 -22.716 11.000 1.00 91.31 217 ASN A N 1
ATOM 1703 C CA . ASN A 1 217 ? -16.915 -23.941 11.790 1.00 91.31 217 ASN A CA 1
ATOM 1704 C C . ASN A 1 217 ? -15.758 -24.929 11.597 1.00 91.31 217 ASN A C 1
ATOM 1706 O O . ASN A 1 217 ? -15.716 -25.935 12.308 1.00 91.31 217 ASN A O 1
ATOM 1710 N N . ASP A 1 218 ? -14.839 -24.659 10.669 1.00 85.19 218 ASP A N 1
ATOM 1711 C CA . ASP A 1 218 ? -13.708 -25.531 10.372 1.00 85.19 218 ASP A CA 1
ATOM 1712 C C . ASP A 1 218 ? -12.385 -24.849 10.761 1.00 85.19 218 ASP A C 1
ATOM 1714 O O . ASP A 1 218 ? -11.932 -23.929 10.079 1.00 85.19 218 ASP A O 1
ATOM 1718 N N . PRO A 1 219 ? -11.716 -25.295 11.841 1.00 79.06 219 PRO A N 1
ATOM 1719 C CA . PRO A 1 219 ? -10.437 -24.720 12.255 1.00 79.06 219 PRO A CA 1
ATOM 1720 C C . PRO A 1 219 ? -9.290 -25.029 11.282 1.00 79.06 219 PRO A C 1
ATOM 1722 O O . PRO A 1 219 ? -8.205 -24.480 11.453 1.00 79.06 219 PRO A O 1
ATOM 1725 N N . SER A 1 220 ? -9.501 -25.924 10.310 1.00 82.00 220 SER A N 1
ATOM 1726 C CA . SER A 1 220 ? -8.539 -26.238 9.249 1.00 82.00 220 SER A CA 1
ATOM 1727 C C . SER A 1 220 ? -8.773 -25.466 7.951 1.00 82.00 220 SER A C 1
ATOM 1729 O O . SER A 1 220 ? -7.967 -25.590 7.031 1.00 82.00 220 SER A O 1
ATOM 1731 N N . SER A 1 221 ? -9.845 -24.672 7.882 1.00 84.12 221 SER A N 1
ATOM 1732 C CA . SER A 1 221 ? -10.113 -23.784 6.754 1.00 84.12 221 SER A CA 1
ATOM 1733 C C . SER A 1 221 ? -9.023 -22.722 6.617 1.00 84.12 221 SER A C 1
ATOM 1735 O O . SER A 1 221 ? -8.445 -22.275 7.613 1.00 84.12 221 SER A O 1
ATOM 1737 N N . ASP A 1 222 ? -8.809 -22.260 5.384 1.00 83.19 222 ASP A N 1
ATOM 1738 C CA . ASP A 1 222 ? -7.915 -21.140 5.103 1.00 83.19 222 ASP A CA 1
ATOM 1739 C C . ASP A 1 222 ? -8.316 -19.902 5.915 1.00 83.19 222 ASP A C 1
ATOM 1741 O O . ASP A 1 222 ? -9.499 -19.650 6.163 1.00 83.19 222 ASP A O 1
ATOM 1745 N N . ILE A 1 223 ? -7.318 -19.134 6.356 1.00 81.88 223 ILE A N 1
ATOM 1746 C CA . ILE A 1 223 ? -7.539 -17.849 7.017 1.00 81.88 223 ILE A CA 1
ATOM 1747 C C . ILE A 1 223 ? -7.680 -16.780 5.938 1.00 81.88 223 ILE A C 1
ATOM 1749 O O . ILE A 1 223 ? -6.800 -16.628 5.093 1.00 81.88 223 ILE A O 1
ATOM 1753 N N . VAL A 1 224 ? -8.776 -16.031 6.003 1.00 82.88 224 VAL A N 1
ATOM 1754 C CA . VAL A 1 224 ? -9.109 -14.942 5.083 1.00 82.88 224 VAL A CA 1
ATOM 1755 C C . VAL A 1 224 ? -9.369 -13.657 5.858 1.00 82.88 224 VAL A C 1
ATOM 1757 O O . VAL A 1 224 ? -9.642 -13.677 7.065 1.00 82.88 224 VAL A O 1
ATOM 1760 N N . GLU A 1 225 ? -9.289 -12.525 5.164 1.00 84.12 225 GLU A N 1
ATOM 1761 C CA . GLU A 1 225 ? -9.757 -11.257 5.711 1.00 84.12 225 GLU A CA 1
ATOM 1762 C C . GLU A 1 225 ? -11.294 -11.244 5.762 1.00 84.12 225 GLU A C 1
ATOM 1764 O O . GLU A 1 225 ? -11.958 -11.562 4.781 1.00 84.12 225 GLU A O 1
ATOM 1769 N N . LEU A 1 226 ? -11.863 -10.891 6.914 1.00 89.12 226 LEU A N 1
ATOM 1770 C CA . LEU A 1 226 ? -13.299 -10.872 7.165 1.00 89.12 226 LEU A CA 1
ATOM 1771 C C . LEU A 1 226 ? -13.879 -9.492 6.873 1.00 89.12 226 LEU A C 1
ATOM 1773 O O . LEU A 1 226 ? -13.501 -8.487 7.484 1.00 89.12 226 LEU A O 1
ATOM 1777 N N . SER A 1 227 ? -14.862 -9.463 5.986 1.00 88.56 227 SER A N 1
ATOM 1778 C CA . SER A 1 227 ? -15.496 -8.248 5.493 1.00 88.56 227 SER A CA 1
ATOM 1779 C C . SER A 1 227 ? -16.753 -7.864 6.285 1.00 88.56 227 SER A C 1
ATOM 1781 O O . SER A 1 227 ? -17.570 -8.695 6.686 1.00 88.56 227 SER A O 1
ATOM 1783 N N . SER A 1 228 ? -16.938 -6.561 6.506 1.00 92.12 228 SER A N 1
ATOM 1784 C CA . SER A 1 228 ? -18.160 -6.013 7.104 1.00 92.12 228 SER A CA 1
ATOM 1785 C C . SER A 1 228 ? -19.338 -6.102 6.130 1.00 92.12 228 SER A C 1
ATOM 1787 O O . SER A 1 228 ? -19.210 -5.769 4.956 1.00 92.12 228 SER A O 1
ATOM 1789 N N . SER A 1 229 ? -20.525 -6.439 6.639 1.00 94.00 229 SER A N 1
ATOM 1790 C CA . SER A 1 229 ? -21.781 -6.407 5.869 1.00 94.00 229 SER A CA 1
ATOM 1791 C C . SER A 1 229 ? -22.444 -5.020 5.824 1.00 94.00 229 SER A C 1
ATOM 1793 O O . SER A 1 229 ? -23.651 -4.896 5.599 1.00 94.00 229 SER A O 1
ATOM 1795 N N . TYR A 1 230 ? -21.694 -3.951 6.090 1.00 93.25 230 TYR A N 1
ATOM 1796 C CA . TYR A 1 230 ? -22.171 -2.580 5.938 1.00 93.25 230 TYR A CA 1
ATOM 1797 C C . TYR A 1 230 ? -21.661 -1.972 4.639 1.00 93.25 230 TYR A C 1
ATOM 1799 O O . TYR A 1 230 ? -20.501 -2.123 4.272 1.00 93.25 230 TYR A O 1
ATOM 1807 N N . ARG A 1 231 ? -22.515 -1.192 3.982 1.00 88.94 231 ARG A N 1
ATOM 1808 C CA . ARG A 1 231 ? -22.137 -0.391 2.814 1.00 88.94 231 ARG A CA 1
ATOM 1809 C C . ARG A 1 231 ? -22.627 1.038 2.957 1.00 88.94 231 ARG A C 1
ATOM 1811 O O . ARG A 1 231 ? -23.556 1.311 3.720 1.00 88.94 231 ARG A O 1
ATOM 1818 N N . LEU A 1 232 ? -22.028 1.944 2.195 1.00 88.06 232 LEU A N 1
ATOM 1819 C CA . LEU A 1 232 ? -22.540 3.303 2.066 1.00 88.06 232 LEU A CA 1
ATOM 1820 C C . LEU A 1 232 ? -23.938 3.287 1.444 1.00 88.06 232 LEU A C 1
ATOM 1822 O O . LEU A 1 232 ? -24.200 2.602 0.453 1.00 88.06 232 LEU A O 1
ATOM 1826 N N . ARG A 1 233 ? -24.838 4.078 2.024 1.00 91.69 233 ARG A N 1
ATOM 1827 C CA . ARG A 1 233 ? -26.138 4.378 1.427 1.00 91.69 233 ARG A CA 1
ATOM 1828 C C . ARG A 1 233 ? -25.931 5.145 0.127 1.00 91.69 233 ARG A C 1
ATOM 1830 O O . ARG A 1 233 ? -25.007 5.939 -0.006 1.00 91.69 233 ARG A O 1
ATOM 1837 N N . GLN A 1 234 ? -26.838 4.964 -0.823 1.00 89.62 234 GLN A N 1
ATOM 1838 C CA . GLN A 1 234 ? -26.848 5.759 -2.049 1.00 89.62 234 GLN A CA 1
ATOM 1839 C C . GLN A 1 234 ? -27.656 7.050 -1.867 1.00 89.62 234 GLN A C 1
ATOM 1841 O O . GLN A 1 234 ? -28.644 7.092 -1.133 1.00 89.62 234 GLN A O 1
ATOM 1846 N N . GLY A 1 235 ? -27.269 8.107 -2.584 1.00 91.44 235 GLY A N 1
ATOM 1847 C CA . GLY A 1 235 ? -28.009 9.368 -2.635 1.00 91.44 235 GLY A CA 1
ATOM 1848 C C . GLY A 1 235 ? -27.492 10.438 -1.673 1.00 91.44 235 GLY A C 1
ATOM 1849 O O . GLY A 1 235 ? -26.292 10.555 -1.438 1.00 91.44 235 GLY A O 1
ATOM 1850 N N . HIS A 1 236 ? -28.410 11.268 -1.173 1.00 93.38 236 HIS A N 1
ATOM 1851 C CA . HIS A 1 236 ? -28.088 12.457 -0.386 1.00 93.38 236 HIS A CA 1
ATOM 1852 C C . HIS A 1 236 ? -28.751 12.419 0.987 1.00 93.38 236 HIS A C 1
ATOM 1854 O O . HIS A 1 236 ? -29.909 12.020 1.126 1.00 93.38 236 HIS A O 1
ATOM 1860 N N . ARG A 1 237 ? -28.019 12.908 1.985 1.00 95.75 237 ARG A N 1
ATOM 1861 C CA . ARG A 1 237 ? -28.508 13.138 3.341 1.00 95.75 237 ARG A CA 1
ATOM 1862 C C . ARG A 1 237 ? -29.601 14.218 3.328 1.00 95.75 237 ARG A C 1
ATOM 1864 O O . ARG A 1 237 ? -29.545 15.130 2.495 1.00 95.75 237 ARG A O 1
ATOM 1871 N N . PRO A 1 238 ? -30.548 14.193 4.282 1.00 94.06 238 PRO A N 1
ATOM 1872 C CA . PRO A 1 238 ? -31.452 15.313 4.517 1.00 94.06 238 PRO A CA 1
ATOM 1873 C C . PRO A 1 238 ? -30.672 16.618 4.696 1.00 94.06 238 PRO A C 1
ATOM 1875 O O . PRO A 1 238 ? -29.612 16.633 5.323 1.00 94.06 238 PRO A O 1
ATOM 1878 N N . ALA A 1 239 ? -31.188 17.708 4.132 1.00 91.75 239 ALA A N 1
ATOM 1879 C CA . ALA A 1 239 ? -30.609 19.035 4.297 1.00 91.75 239 ALA A CA 1
ATOM 1880 C C . ALA A 1 239 ? -30.972 19.630 5.674 1.00 91.75 239 ALA A C 1
ATOM 1882 O O . ALA A 1 239 ? -31.943 19.191 6.297 1.00 91.75 239 ALA A O 1
ATOM 1883 N N . PRO A 1 240 ? -30.246 20.658 6.150 1.00 87.88 240 PRO A N 1
ATOM 1884 C CA . PRO A 1 240 ? -30.590 21.319 7.404 1.00 87.88 240 PRO A CA 1
ATOM 1885 C C . PRO A 1 240 ? -32.030 21.872 7.376 1.00 87.88 240 PRO A C 1
ATOM 1887 O O . PRO A 1 240 ? -32.425 22.457 6.363 1.00 87.88 240 PRO A O 1
ATOM 1890 N N . PRO A 1 241 ? -32.809 21.744 8.470 1.00 86.62 241 PRO A N 1
ATOM 1891 C CA . PRO A 1 241 ? -32.383 21.333 9.812 1.00 86.62 241 PRO A CA 1
ATOM 1892 C C . PRO A 1 241 ? -32.413 19.818 10.082 1.00 86.62 241 PRO A C 1
ATOM 1894 O O . PRO A 1 241 ? -31.938 19.402 11.136 1.00 86.62 241 PRO A O 1
ATOM 1897 N N . ASP A 1 242 ? -32.940 19.009 9.163 1.00 84.75 242 ASP A N 1
ATOM 1898 C CA . ASP A 1 242 ? -33.209 17.581 9.394 1.00 84.75 242 ASP A CA 1
ATOM 1899 C C . ASP A 1 242 ? -31.960 16.694 9.236 1.00 84.75 242 ASP A C 1
ATOM 1901 O O . ASP A 1 242 ? -31.923 15.557 9.700 1.00 84.75 242 ASP A O 1
ATOM 1905 N N . GLY A 1 243 ? -30.905 17.218 8.612 1.00 90.06 243 GLY A N 1
ATOM 1906 C CA . GLY A 1 243 ? -29.622 16.538 8.479 1.00 90.06 243 GLY A CA 1
ATOM 1907 C C . GLY A 1 243 ? -28.510 17.462 7.977 1.00 90.06 243 GLY A C 1
ATOM 1908 O O . GLY A 1 243 ? -28.755 18.626 7.653 1.00 90.06 243 GLY A O 1
ATOM 1909 N N . PRO A 1 244 ? -27.268 16.966 7.908 1.00 91.75 244 PRO A N 1
ATOM 1910 C CA . PRO A 1 244 ? -26.099 17.752 7.515 1.00 91.75 244 PRO A CA 1
ATOM 1911 C C . PRO A 1 244 ? -26.076 18.133 6.027 1.00 91.75 244 PRO A C 1
ATOM 1913 O O . PRO A 1 244 ? -25.303 19.010 5.638 1.00 91.75 244 PRO A O 1
ATOM 1916 N N . GLY A 1 245 ? -26.929 17.523 5.200 1.00 92.62 245 GLY A N 1
ATOM 1917 C CA . GLY A 1 245 ? -26.895 17.640 3.745 1.00 92.62 245 GLY A CA 1
ATOM 1918 C C . GLY A 1 245 ? -25.672 16.964 3.108 1.00 92.62 245 GLY A C 1
ATOM 1919 O O . GLY A 1 245 ? -24.817 16.393 3.786 1.00 92.62 245 GLY A O 1
ATOM 1920 N N . GLY A 1 246 ? -25.590 17.035 1.778 1.00 92.50 246 GLY A N 1
ATOM 1921 C CA . GLY A 1 246 ? -24.528 16.392 0.994 1.00 92.50 246 GLY A CA 1
ATOM 1922 C C . GLY A 1 246 ? -24.814 14.925 0.667 1.00 92.50 246 GLY A C 1
ATOM 1923 O O . GLY A 1 246 ? -25.866 14.396 1.019 1.00 92.50 246 GLY A O 1
ATOM 1924 N N . ALA A 1 247 ? -23.894 14.287 -0.055 1.00 91.00 247 ALA A N 1
ATOM 1925 C CA . ALA A 1 247 ? -23.972 12.864 -0.373 1.00 91.00 247 ALA A CA 1
ATOM 1926 C C . ALA A 1 247 ? -23.683 12.008 0.867 1.00 91.00 247 ALA A C 1
ATOM 1928 O O . ALA A 1 247 ? -23.030 12.469 1.799 1.00 91.00 247 ALA A O 1
ATOM 1929 N N . TYR A 1 248 ? -24.150 10.764 0.877 1.00 88.12 248 TYR A N 1
ATOM 1930 C CA . TYR A 1 248 ? -23.658 9.769 1.826 1.00 88.12 248 TYR A CA 1
ATOM 1931 C C . TYR A 1 248 ? -22.207 9.414 1.470 1.00 88.12 248 TYR A C 1
ATOM 1933 O O . TYR A 1 248 ? -21.963 8.691 0.512 1.00 88.12 248 TYR A O 1
ATOM 1941 N N . ASP A 1 249 ? -21.251 9.981 2.204 1.00 81.75 249 ASP A N 1
ATOM 1942 C CA . ASP A 1 249 ? -19.814 9.882 1.893 1.00 81.75 249 ASP A CA 1
ATOM 1943 C C . ASP A 1 249 ? -19.003 9.146 2.977 1.00 81.75 249 ASP A C 1
ATOM 1945 O O . ASP A 1 249 ? -17.791 9.024 2.862 1.00 81.75 249 ASP A O 1
ATOM 1949 N N . GLY A 1 250 ? -19.655 8.678 4.047 1.00 85.81 250 GLY A N 1
ATOM 1950 C CA . GLY A 1 250 ? -19.009 7.971 5.153 1.00 85.81 250 GLY A CA 1
ATOM 1951 C C . GLY A 1 250 ? -18.534 8.863 6.299 1.00 85.81 250 GLY A C 1
ATOM 1952 O O . GLY A 1 250 ? -17.972 8.354 7.268 1.00 85.81 250 GLY A O 1
ATOM 1953 N N . THR A 1 251 ? -18.758 10.179 6.240 1.00 85.50 251 THR A N 1
ATOM 1954 C CA . THR A 1 251 ? -18.495 11.115 7.352 1.00 85.50 251 THR A CA 1
ATOM 1955 C C . THR A 1 251 ? -19.258 10.746 8.629 1.00 85.50 251 THR A C 1
ATOM 1957 O O . THR A 1 251 ? -18.779 11.002 9.738 1.00 85.50 251 THR A O 1
ATOM 1960 N N . TYR A 1 252 ? -20.448 10.164 8.515 1.00 91.75 252 TYR A N 1
ATOM 1961 C CA . TYR A 1 252 ? -21.301 9.842 9.652 1.00 91.75 252 TYR A CA 1
ATOM 1962 C C . TYR A 1 252 ? -21.589 8.350 9.732 1.00 91.75 252 TYR A C 1
ATOM 1964 O O . TYR A 1 252 ? -21.798 7.688 8.724 1.00 91.75 252 TYR A O 1
ATOM 1972 N N . SER A 1 253 ? -21.743 7.837 10.954 1.00 91.44 253 SER A N 1
ATOM 1973 C CA . SER A 1 253 ? -22.229 6.464 11.168 1.00 91.44 253 SER A CA 1
ATOM 1974 C C . SER A 1 253 ? -23.566 6.192 10.462 1.00 91.44 253 SER A C 1
ATOM 1976 O O . SER A 1 253 ? -23.804 5.090 9.988 1.00 91.44 253 SER A O 1
ATOM 1978 N N . ALA A 1 254 ? -24.434 7.205 10.367 1.00 92.69 254 ALA A N 1
ATOM 1979 C CA . ALA A 1 254 ? -25.725 7.110 9.687 1.00 92.69 254 ALA A CA 1
ATOM 1980 C C . ALA A 1 254 ? -25.621 7.042 8.150 1.00 92.69 254 ALA A C 1
ATOM 1982 O O . ALA A 1 254 ? -26.631 6.797 7.489 1.00 92.69 254 ALA A O 1
ATOM 1983 N N . ASP A 1 255 ? -24.426 7.228 7.577 1.00 93.50 255 ASP A N 1
ATOM 1984 C CA . ASP A 1 255 ? -24.214 7.078 6.135 1.00 93.50 255 ASP A CA 1
ATOM 1985 C C . ASP A 1 255 ? -24.222 5.632 5.676 1.00 93.50 255 ASP A C 1
ATOM 1987 O O . ASP A 1 255 ? -24.394 5.370 4.489 1.00 93.50 255 ASP A O 1
ATOM 1991 N N . TYR A 1 256 ? -24.056 4.702 6.606 1.00 93.81 256 TYR A N 1
ATOM 1992 C CA . TYR A 1 256 ? -23.984 3.291 6.306 1.00 93.81 256 TYR A CA 1
ATOM 1993 C C . TYR A 1 256 ? -25.330 2.610 6.549 1.00 93.81 256 TYR A C 1
ATOM 1995 O O . TYR A 1 256 ? -26.161 3.026 7.370 1.00 93.81 256 TYR A O 1
ATOM 2003 N N . GLU A 1 257 ? -25.553 1.541 5.804 1.00 94.50 257 GLU A N 1
ATOM 2004 C CA . GLU A 1 257 ? -26.636 0.595 6.017 1.00 94.50 257 GLU A CA 1
ATOM 2005 C C . GLU A 1 257 ? -26.065 -0.816 6.113 1.00 94.50 257 GLU A C 1
ATOM 2007 O O . GLU A 1 257 ? -25.139 -1.170 5.386 1.00 94.50 257 GLU A O 1
ATOM 2012 N N . TYR A 1 258 ? -26.620 -1.610 7.025 1.00 96.12 258 TYR A N 1
ATOM 2013 C CA . TYR A 1 258 ? -26.352 -3.040 7.076 1.00 96.12 258 TYR A CA 1
ATOM 2014 C C . TYR A 1 258 ? -27.142 -3.736 5.971 1.00 96.12 258 TYR A C 1
ATOM 2016 O O . TYR A 1 258 ? -28.351 -3.515 5.842 1.00 96.12 258 TYR A O 1
ATOM 2024 N N . VAL A 1 259 ? -26.471 -4.600 5.217 1.00 93.12 259 VAL A N 1
ATOM 2025 C CA . VAL A 1 259 ? -27.082 -5.446 4.197 1.00 93.12 259 VAL A CA 1
ATOM 2026 C C . VAL A 1 259 ? -26.630 -6.873 4.445 1.00 93.12 259 VAL A C 1
ATOM 2028 O O . VAL A 1 259 ? -25.467 -7.207 4.283 1.00 93.12 259 VAL A O 1
ATOM 2031 N N . GLU A 1 260 ? -27.558 -7.720 4.868 1.00 92.88 260 GLU A N 1
ATOM 2032 C CA . GLU A 1 260 ? -27.255 -9.112 5.185 1.00 92.88 260 GLU A CA 1
ATOM 2033 C C . GLU A 1 260 ? -26.620 -9.841 3.990 1.00 92.88 260 GLU A C 1
ATOM 2035 O O . GLU A 1 260 ? -27.149 -9.799 2.879 1.00 92.88 260 GLU A O 1
ATOM 2040 N N . GLY A 1 261 ? -25.488 -10.505 4.239 1.00 86.56 261 GLY A N 1
ATOM 2041 C CA . GLY A 1 261 ? -24.811 -11.370 3.273 1.00 86.56 261 GLY A CA 1
ATOM 2042 C C . GLY A 1 261 ? -23.951 -10.663 2.223 1.00 86.56 261 GLY A C 1
ATOM 2043 O O . GLY A 1 261 ? -23.504 -11.332 1.297 1.00 86.56 261 GLY A O 1
ATOM 2044 N N . VAL A 1 262 ? -23.720 -9.346 2.324 1.00 86.19 262 VAL A N 1
ATOM 2045 C CA . VAL A 1 262 ? -22.744 -8.661 1.442 1.00 86.19 262 VAL A CA 1
ATOM 2046 C C . VAL A 1 262 ? -21.302 -8.780 1.936 1.00 86.19 262 VAL A C 1
ATOM 2048 O O . VAL A 1 262 ? -20.388 -8.507 1.168 1.00 86.19 262 VAL A O 1
ATOM 2051 N N . GLY A 1 263 ? -21.115 -9.172 3.195 1.00 92.56 263 GLY A N 1
ATOM 2052 C CA . GLY A 1 263 ? -19.832 -9.543 3.776 1.00 92.56 263 GLY A CA 1
ATOM 2053 C C . GLY A 1 263 ? -19.990 -10.726 4.733 1.00 92.56 263 GLY A C 1
ATOM 2054 O O . GLY A 1 263 ? -21.043 -11.369 4.784 1.00 92.56 263 GLY A O 1
ATOM 2055 N N . ASP A 1 264 ? -18.952 -10.988 5.522 1.00 95.50 264 ASP A N 1
ATOM 2056 C CA . ASP A 1 264 ? -18.848 -12.166 6.400 1.00 95.50 264 ASP A CA 1
ATOM 2057 C C . ASP A 1 264 ? -19.450 -11.945 7.793 1.00 95.50 264 ASP A C 1
ATOM 2059 O O . ASP A 1 264 ? -19.710 -12.892 8.543 1.00 95.50 264 ASP A O 1
ATOM 2063 N N . LEU A 1 265 ? -19.618 -10.677 8.173 1.00 97.38 265 LEU A N 1
ATOM 2064 C CA . LEU A 1 265 ? -19.945 -10.267 9.535 1.00 97.38 265 LEU A CA 1
ATOM 2065 C C . LEU A 1 265 ? -21.405 -9.837 9.677 1.00 97.38 265 LEU A C 1
ATOM 2067 O O . LEU A 1 265 ? -21.999 -9.252 8.774 1.00 97.38 265 LEU A O 1
ATOM 2071 N N . ASP A 1 266 ? -21.982 -10.089 10.848 1.00 97.50 266 ASP A N 1
ATOM 2072 C CA . ASP A 1 266 ? -23.351 -9.713 11.178 1.00 97.50 266 ASP A CA 1
ATOM 2073 C C . ASP A 1 266 ? -23.512 -8.205 11.461 1.00 97.50 266 ASP A C 1
ATOM 2075 O O . ASP A 1 266 ? -22.568 -7.412 11.424 1.00 97.50 266 ASP A O 1
ATOM 2079 N N . ALA A 1 267 ? -24.735 -7.776 11.785 1.00 96.12 267 ALA A N 1
ATOM 2080 C CA . ALA A 1 267 ? -25.034 -6.371 12.074 1.00 96.12 267 ALA A CA 1
ATOM 2081 C C . ALA A 1 267 ? -24.280 -5.807 13.297 1.00 96.12 267 ALA A C 1
ATOM 2083 O O . ALA A 1 267 ? -24.220 -4.592 13.478 1.00 96.12 267 ALA A O 1
ATOM 2084 N N . SER A 1 268 ? -23.717 -6.663 14.147 1.00 96.38 268 SER A N 1
ATOM 2085 C CA . SER A 1 268 ? -22.851 -6.296 15.269 1.00 96.38 268 SER A CA 1
ATOM 2086 C C . SER A 1 268 ? -21.364 -6.409 14.923 1.00 96.38 268 SER A C 1
ATOM 2088 O O . SER A 1 268 ? -20.542 -6.344 15.832 1.00 96.38 268 SER A O 1
ATOM 2090 N N . ASN A 1 269 ? -21.017 -6.526 13.638 1.00 97.56 269 ASN A N 1
ATOM 2091 C CA . ASN A 1 269 ? -19.655 -6.658 13.118 1.00 97.56 269 ASN A CA 1
ATOM 2092 C C . ASN A 1 269 ? -18.890 -7.824 13.759 1.00 97.56 269 ASN A C 1
ATOM 2094 O O . ASN A 1 269 ? -17.737 -7.699 14.177 1.00 97.56 269 ASN A O 1
ATOM 2098 N N . GLY A 1 270 ? -19.576 -8.953 13.911 1.00 97.62 270 GLY A N 1
ATOM 2099 C CA . GLY A 1 270 ? -18.999 -10.190 14.411 1.00 97.62 270 GLY A CA 1
ATOM 2100 C C . GLY A 1 270 ? -19.616 -11.411 13.748 1.00 97.62 270 GLY A C 1
ATOM 2101 O O . GLY A 1 270 ? -20.485 -11.300 12.887 1.00 97.62 270 GLY A O 1
ATOM 2102 N N . ARG A 1 271 ? -19.166 -12.596 14.151 1.00 97.06 271 ARG A N 1
ATOM 2103 C CA . ARG A 1 271 ? -19.757 -13.871 13.727 1.00 97.06 271 ARG A CA 1
ATOM 2104 C C . ARG A 1 271 ? -19.545 -14.945 14.789 1.00 97.06 271 ARG A C 1
ATOM 2106 O O . ARG A 1 271 ? -18.829 -14.742 15.769 1.00 97.06 271 ARG A O 1
ATOM 2113 N N . THR A 1 272 ? -20.212 -16.083 14.623 1.00 96.25 272 THR A N 1
ATOM 2114 C CA . THR A 1 272 ? -19.979 -17.275 15.448 1.00 96.25 272 THR A CA 1
ATOM 2115 C C . THR A 1 272 ? -19.084 -18.239 14.695 1.00 96.25 272 THR A C 1
ATOM 2117 O O . THR A 1 272 ? -19.360 -18.531 13.538 1.00 96.25 272 THR A O 1
ATOM 2120 N N . GLY A 1 273 ? -18.045 -18.734 15.360 1.00 94.50 273 GLY A N 1
ATOM 2121 C CA . GLY A 1 273 ? -17.125 -19.708 14.794 1.00 94.50 273 GLY A CA 1
ATOM 2122 C C . GLY A 1 273 ? -16.036 -20.126 15.774 1.00 94.50 273 GLY A C 1
ATOM 2123 O O . GLY A 1 273 ? -15.994 -19.643 16.909 1.00 94.50 273 GLY A O 1
ATOM 2124 N N . VAL A 1 274 ? -15.165 -21.023 15.329 1.00 87.75 274 VAL A N 1
ATOM 2125 C CA . VAL A 1 274 ? -13.982 -21.475 16.065 1.00 87.75 274 VAL A CA 1
ATOM 2126 C C . VAL A 1 274 ? -12.902 -20.397 16.079 1.00 87.75 274 VAL A C 1
ATOM 2128 O O . VAL A 1 274 ? -12.761 -19.619 15.135 1.00 87.75 274 VAL A O 1
ATOM 2131 N N . THR A 1 275 ? -12.141 -20.347 17.169 1.00 88.25 275 THR A N 1
ATOM 2132 C CA . THR A 1 275 ? -10.956 -19.491 17.310 1.00 88.25 275 THR A CA 1
ATOM 2133 C C . THR A 1 275 ? -9.854 -20.261 18.047 1.00 88.25 275 THR A C 1
ATOM 2135 O O . THR A 1 275 ? -10.164 -21.274 18.685 1.00 88.25 275 THR A O 1
ATOM 2138 N N . PRO A 1 276 ? -8.588 -19.801 18.025 1.00 85.00 276 PRO A N 1
ATOM 2139 C CA . PRO A 1 276 ? -7.508 -20.461 18.764 1.00 85.00 276 PRO A CA 1
ATOM 2140 C C . PRO A 1 276 ? -7.807 -20.634 20.263 1.00 85.00 276 PRO A C 1
ATOM 2142 O O . PRO A 1 276 ? -7.532 -21.680 20.849 1.00 85.00 276 PRO A O 1
ATOM 2145 N N . GLU A 1 277 ? -8.416 -19.626 20.889 1.00 82.50 277 GLU A N 1
ATOM 2146 C CA . GLU A 1 277 ? -8.767 -19.631 22.312 1.00 82.50 277 GLU A CA 1
ATOM 2147 C C . GLU A 1 277 ? -10.090 -20.355 22.609 1.00 82.50 277 GLU A C 1
ATOM 2149 O O . GLU A 1 277 ? -10.335 -20.756 23.750 1.00 82.50 277 GLU A O 1
ATOM 2154 N N . PHE A 1 278 ? -10.948 -20.513 21.597 1.00 83.38 278 PHE A N 1
ATOM 2155 C CA . PHE A 1 278 ? -12.283 -21.101 21.701 1.00 83.38 278 PHE A CA 1
ATOM 2156 C C . PHE A 1 278 ? -12.506 -22.151 20.595 1.00 83.38 278 PHE A C 1
ATOM 2158 O O . PHE A 1 278 ? -13.288 -21.920 19.667 1.00 83.38 278 PHE A O 1
ATOM 2165 N N . PRO A 1 279 ? -11.849 -23.324 20.687 1.00 82.06 279 PRO A N 1
ATOM 2166 C CA . PRO A 1 279 ? -11.913 -24.358 19.650 1.00 82.06 279 PRO A CA 1
ATOM 2167 C C . PRO A 1 279 ? -13.296 -25.014 19.522 1.00 82.06 279 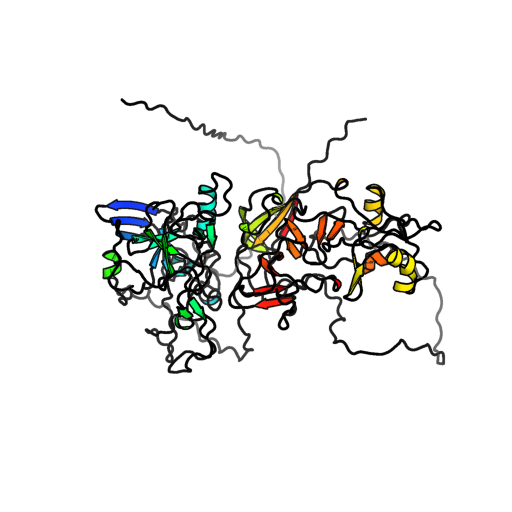PRO A C 1
ATOM 2169 O O . PRO A 1 279 ? -13.636 -25.512 18.456 1.00 82.06 279 PRO A O 1
ATOM 2172 N N . ASP A 1 280 ? -14.121 -24.964 20.573 1.00 81.12 280 ASP A N 1
ATOM 2173 C CA . ASP A 1 280 ? -15.521 -25.421 20.543 1.00 81.12 280 ASP A CA 1
ATOM 2174 C C . ASP A 1 280 ? -16.484 -24.377 19.936 1.00 81.12 280 ASP A C 1
ATOM 2176 O O . ASP A 1 280 ? -17.698 -24.585 19.885 1.00 81.12 280 ASP A O 1
ATOM 2180 N N . GLY A 1 281 ? -15.951 -23.237 19.497 1.00 88.06 281 GLY A N 1
ATOM 2181 C CA . GLY A 1 281 ? -16.707 -22.129 18.941 1.00 88.06 281 GLY A CA 1
ATOM 2182 C C . GLY A 1 281 ? -17.144 -21.094 19.977 1.00 88.06 281 GLY A C 1
ATOM 2183 O O . GLY A 1 281 ? -17.479 -21.387 21.127 1.00 88.06 281 GLY A O 1
ATOM 2184 N N . THR A 1 282 ? -17.170 -19.836 19.549 1.00 93.06 282 THR A N 1
ATOM 2185 C CA . THR A 1 282 ? -17.728 -18.713 20.305 1.00 93.06 282 THR A CA 1
ATOM 2186 C C . THR A 1 282 ? -18.301 -17.675 19.346 1.00 93.06 282 THR A C 1
ATOM 2188 O O . THR A 1 282 ? -18.025 -17.690 18.149 1.00 93.06 282 THR A O 1
ATOM 2191 N N . TYR A 1 283 ? -19.108 -16.752 19.861 1.00 96.69 283 TYR A N 1
ATOM 2192 C CA . TYR A 1 283 ? -19.336 -15.507 19.137 1.00 96.69 283 TYR A CA 1
ATOM 2193 C C . TYR A 1 283 ? -18.157 -14.569 19.385 1.00 96.69 283 TYR A C 1
ATOM 2195 O O . TYR A 1 283 ? -17.703 -14.431 20.521 1.00 96.69 283 TYR A O 1
ATOM 2203 N N . TYR A 1 284 ? -17.686 -13.901 18.344 1.00 97.81 284 TYR A N 1
ATOM 2204 C CA . TYR A 1 284 ? -16.610 -12.932 18.450 1.00 97.81 284 TYR A CA 1
ATOM 2205 C C . TYR A 1 284 ? -16.871 -11.723 17.568 1.00 97.81 284 TYR A C 1
ATOM 2207 O O . TYR A 1 284 ? -17.540 -11.805 16.540 1.00 97.81 284 TYR A O 1
ATOM 2215 N N . TYR A 1 285 ? -16.328 -10.591 17.996 1.00 98.56 285 TYR A N 1
ATOM 2216 C CA . TYR A 1 285 ? -16.339 -9.363 17.218 1.00 98.56 285 TYR A CA 1
ATOM 2217 C C . TYR A 1 285 ? -15.064 -9.217 16.415 1.00 98.56 285 TYR A C 1
ATOM 2219 O O . TYR A 1 285 ? -14.012 -9.719 16.817 1.00 98.56 285 TYR A O 1
ATOM 2227 N N . VAL A 1 286 ? -15.152 -8.446 15.342 1.00 97.75 286 VAL A N 1
ATOM 2228 C CA . VAL A 1 286 ? -14.026 -8.156 14.468 1.00 97.75 286 VAL A CA 1
ATOM 2229 C C . VAL A 1 286 ? -13.836 -6.644 14.380 1.00 97.75 286 VAL A C 1
ATOM 2231 O O . VAL A 1 286 ? -14.801 -5.890 14.229 1.00 97.75 286 VAL A O 1
ATOM 2234 N N . ILE A 1 287 ? -12.590 -6.199 14.539 1.00 95.62 287 ILE A N 1
ATOM 2235 C CA . ILE A 1 287 ? -12.173 -4.837 14.200 1.00 95.62 287 ILE A CA 1
ATOM 2236 C C . ILE A 1 287 ? -11.817 -4.843 12.716 1.00 95.62 287 ILE A C 1
ATOM 2238 O O . ILE A 1 287 ? -10.932 -5.595 12.317 1.00 95.62 287 ILE A O 1
ATOM 2242 N N . THR A 1 288 ? -12.512 -4.041 11.916 1.00 87.75 288 THR A N 1
ATOM 2243 C CA . THR A 1 288 ? -12.374 -4.017 10.452 1.00 87.75 288 THR A CA 1
ATOM 2244 C C . THR A 1 288 ? -11.764 -2.708 9.961 1.00 87.75 288 THR A C 1
ATOM 2246 O O . THR A 1 288 ? -11.865 -1.670 10.616 1.00 87.75 288 THR A O 1
ATOM 2249 N N . ASP A 1 289 ? -11.186 -2.731 8.764 1.00 79.75 289 ASP A N 1
ATOM 2250 C CA . ASP A 1 289 ? -10.730 -1.514 8.081 1.00 79.75 289 ASP A CA 1
ATOM 2251 C C . ASP A 1 289 ? -11.887 -0.752 7.413 1.00 79.75 289 ASP A C 1
ATOM 2253 O O . ASP A 1 289 ? -11.820 0.463 7.208 1.00 79.75 289 ASP A O 1
ATOM 2257 N N . ALA A 1 290 ? -12.983 -1.450 7.113 1.00 81.62 290 ALA A N 1
ATOM 2258 C CA . ALA A 1 290 ? -14.239 -0.868 6.654 1.00 81.62 290 ALA A CA 1
ATOM 2259 C C . ALA A 1 290 ? -15.179 -0.536 7.823 1.00 81.62 290 ALA A C 1
ATOM 2261 O O . ALA A 1 290 ? -15.047 -1.070 8.929 1.00 81.62 290 ALA A O 1
ATOM 2262 N N . TYR A 1 291 ? -16.171 0.325 7.573 1.00 87.94 291 TYR A N 1
ATOM 2263 C CA . TYR A 1 291 ? -17.195 0.623 8.569 1.00 87.94 291 TYR A CA 1
ATOM 2264 C C . TYR A 1 291 ? -18.019 -0.631 8.918 1.00 87.94 291 TYR A C 1
ATOM 2266 O O . TYR A 1 291 ? -18.428 -1.352 8.009 1.00 87.94 291 TYR A O 1
ATOM 2274 N N . PRO A 1 292 ? -18.374 -0.841 10.197 1.00 93.06 292 PRO A N 1
ATOM 2275 C CA . PRO A 1 292 ? -17.877 -0.104 11.352 1.00 93.06 292 PRO A CA 1
ATOM 2276 C C . PRO A 1 292 ? -16.509 -0.633 11.797 1.00 93.06 292 PRO A C 1
ATOM 2278 O O . PRO A 1 292 ? -16.420 -1.780 12.209 1.00 93.06 292 PRO A O 1
ATOM 2281 N N . SER A 1 293 ? -15.478 0.222 11.844 1.00 91.62 293 SER A N 1
ATOM 2282 C CA . SER A 1 293 ? -14.138 -0.243 12.232 1.00 91.62 293 SER A CA 1
ATOM 2283 C C . SER A 1 293 ? -14.093 -0.829 13.641 1.00 91.62 293 SER A C 1
ATOM 2285 O O . SER A 1 293 ? -13.566 -1.913 13.852 1.00 91.62 293 SER A O 1
ATOM 2287 N N . VAL A 1 294 ? -14.721 -0.156 14.610 1.00 96.06 294 VAL A N 1
ATOM 2288 C CA . VAL A 1 294 ? -15.051 -0.744 15.916 1.00 96.06 294 VAL A CA 1
ATOM 2289 C C . VAL A 1 294 ? -16.556 -1.051 15.948 1.00 96.06 294 VAL A C 1
ATOM 2291 O O . VAL A 1 294 ? -17.360 -0.159 15.638 1.00 96.06 294 VAL A O 1
ATOM 2294 N N . PRO A 1 295 ? -16.970 -2.262 16.369 1.00 96.19 295 PRO A N 1
ATOM 2295 C CA . PRO A 1 295 ? -18.374 -2.638 16.469 1.00 96.19 295 PRO A CA 1
ATOM 2296 C C . PRO A 1 295 ? -19.229 -1.664 17.291 1.00 96.19 295 PRO A C 1
ATOM 2298 O O . PRO A 1 295 ? -18.843 -1.185 18.361 1.00 96.19 295 PRO A O 1
ATOM 2301 N N . ARG A 1 296 ? -20.446 -1.391 16.808 1.00 92.06 296 ARG A N 1
ATOM 2302 C CA . ARG A 1 296 ? -21.344 -0.370 17.389 1.00 92.06 296 ARG A CA 1
ATOM 2303 C C . ARG A 1 296 ? -22.325 -0.926 18.422 1.00 92.06 296 ARG A C 1
ATOM 2305 O O . ARG A 1 296 ? -23.038 -0.159 19.078 1.00 92.06 296 ARG A O 1
ATOM 2312 N N . THR A 1 297 ? -22.388 -2.245 18.571 1.00 94.06 297 THR A N 1
ATOM 2313 C CA . THR A 1 297 ? -23.351 -2.929 19.436 1.00 94.06 297 THR A CA 1
ATOM 2314 C C . THR A 1 297 ? -22.739 -4.144 20.116 1.00 94.06 297 THR A C 1
ATOM 2316 O O . THR A 1 297 ? -21.922 -4.849 19.535 1.00 94.06 297 THR A O 1
ATOM 2319 N N . TRP A 1 298 ? -23.188 -4.413 21.339 1.00 95.00 298 TRP A N 1
ATOM 2320 C CA . TRP A 1 298 ? -22.958 -5.664 22.044 1.00 95.00 298 TRP A CA 1
ATOM 2321 C C . TRP A 1 298 ? -24.116 -6.637 21.807 1.00 95.00 298 TRP A C 1
ATOM 2323 O O . TRP A 1 298 ? -25.262 -6.293 22.104 1.00 95.00 298 TRP A O 1
ATOM 2333 N N . VAL A 1 299 ? -23.842 -7.849 21.327 1.00 94.88 299 VAL A N 1
ATOM 2334 C CA . VAL A 1 299 ? -24.778 -8.983 21.301 1.00 94.88 299 VAL A CA 1
ATOM 2335 C C . VAL A 1 299 ? -24.961 -9.612 22.680 1.00 94.88 299 VAL A C 1
ATOM 2337 O O . VAL A 1 299 ? -25.941 -10.322 22.899 1.00 94.88 299 VAL A O 1
ATOM 2340 N N . GLY A 1 300 ? -24.027 -9.392 23.607 1.00 90.81 300 GLY A N 1
ATOM 2341 C CA . GLY A 1 300 ? -24.088 -9.877 24.977 1.00 90.81 300 GLY A CA 1
ATOM 2342 C C . GLY A 1 300 ? -24.606 -8.852 25.983 1.00 90.81 300 GLY A C 1
ATOM 2343 O O . GLY A 1 300 ? -24.964 -7.721 25.656 1.00 90.81 300 GLY A O 1
ATOM 2344 N N . THR A 1 301 ? -24.637 -9.261 27.252 1.00 87.12 301 THR A N 1
ATOM 2345 C CA . THR A 1 301 ? -24.969 -8.370 28.372 1.00 87.12 301 THR A CA 1
ATOM 2346 C C . THR A 1 301 ? -23.691 -7.748 28.953 1.00 87.12 301 THR A C 1
ATOM 2348 O O . THR A 1 301 ? -22.877 -8.490 29.504 1.00 87.12 301 THR A O 1
ATOM 2351 N N . PRO A 1 302 ? -23.501 -6.414 28.888 1.00 83.62 302 PRO A N 1
ATOM 2352 C CA . PRO A 1 302 ? -22.312 -5.755 29.426 1.00 83.62 302 PRO A CA 1
ATOM 2353 C C . PRO A 1 302 ? -22.176 -5.916 30.944 1.00 83.62 302 PRO A C 1
ATOM 2355 O O . PRO A 1 302 ? -23.168 -5.971 31.676 1.00 83.62 302 PRO A O 1
ATOM 2358 N N . GLY A 1 303 ? -20.929 -5.935 31.424 1.00 71.44 303 GLY A N 1
ATOM 2359 C CA . GLY A 1 303 ? -20.612 -5.996 32.852 1.00 71.44 303 GLY A CA 1
ATOM 2360 C C . GLY A 1 303 ? -21.198 -4.825 33.669 1.00 71.44 303 GLY A C 1
ATOM 2361 O O . GLY A 1 303 ? -21.500 -3.752 33.130 1.00 71.44 303 GLY A O 1
ATOM 2362 N N . PRO A 1 304 ? -21.345 -4.985 34.998 1.00 67.44 304 PRO A N 1
ATOM 2363 C CA . PRO A 1 304 ? -22.053 -4.036 35.864 1.00 67.44 304 PRO A CA 1
ATOM 2364 C C . PRO A 1 304 ? -21.443 -2.624 35.878 1.00 67.44 304 PRO A C 1
ATOM 2366 O O . PRO A 1 304 ? -22.178 -1.642 36.013 1.00 67.44 304 PRO A O 1
ATOM 2369 N N . ASP A 1 305 ? -20.127 -2.500 35.700 1.00 65.31 305 ASP A N 1
ATOM 2370 C CA . ASP A 1 305 ? -19.430 -1.205 35.687 1.00 65.31 305 ASP A CA 1
ATOM 2371 C C . ASP A 1 305 ? -19.706 -0.391 34.417 1.00 65.31 305 ASP A C 1
ATOM 2373 O O . ASP A 1 305 ? -19.624 0.840 34.426 1.00 65.31 305 ASP A O 1
ATOM 2377 N N . VAL A 1 306 ? -20.102 -1.074 33.342 1.00 65.62 306 VAL A N 1
ATOM 2378 C CA . VAL A 1 306 ? -20.457 -0.487 32.047 1.00 65.62 306 VAL A CA 1
ATOM 2379 C C . VAL A 1 306 ? -21.963 -0.220 31.989 1.00 65.62 306 VAL A C 1
ATOM 2381 O O . VAL A 1 306 ? -22.382 0.882 31.629 1.00 65.62 306 VAL A O 1
ATOM 2384 N N . ALA A 1 307 ? -22.784 -1.148 32.496 1.00 54.72 307 ALA A N 1
ATOM 2385 C CA . ALA A 1 307 ? -24.235 -0.980 32.611 1.00 54.72 307 ALA A CA 1
ATOM 2386 C C . ALA A 1 307 ? -24.641 0.234 33.479 1.00 54.72 307 ALA A C 1
ATOM 2388 O O . ALA A 1 307 ? -25.631 0.907 33.187 1.00 54.72 307 ALA A O 1
ATOM 2389 N N . ARG A 1 308 ? -23.861 0.568 34.522 1.00 43.56 308 ARG A N 1
ATOM 2390 C CA . ARG A 1 308 ? -24.103 1.737 35.396 1.00 43.56 308 ARG A CA 1
ATOM 2391 C C . ARG A 1 308 ? -23.804 3.090 34.745 1.00 43.56 308 ARG A C 1
ATOM 2393 O O . ARG A 1 308 ? -24.330 4.101 35.215 1.00 43.56 308 ARG A O 1
ATOM 2400 N N . ARG A 1 309 ? -22.974 3.137 33.697 1.00 50.75 309 ARG A N 1
ATOM 2401 C CA . ARG A 1 309 ? -22.640 4.389 32.990 1.00 50.75 309 ARG A CA 1
ATOM 2402 C C . ARG A 1 309 ? -23.767 4.834 32.058 1.00 50.75 309 ARG A C 1
ATOM 2404 O O . ARG A 1 309 ? -23.963 6.037 31.899 1.00 50.75 309 ARG A O 1
ATOM 2411 N N . GLY A 1 310 ? -24.570 3.878 31.579 1.00 38.28 310 GLY A N 1
ATOM 2412 C CA . GLY A 1 310 ? -25.766 4.088 30.766 1.00 38.28 310 GLY A CA 1
ATOM 2413 C C . GLY A 1 310 ? -25.498 4.842 29.455 1.00 38.28 310 GLY A C 1
ATOM 2414 O O . GLY A 1 310 ? -24.487 5.525 29.297 1.00 38.28 310 GLY A O 1
ATOM 2415 N N . PRO A 1 311 ? -26.427 4.810 28.492 1.00 35.22 311 PRO A N 1
ATOM 2416 C CA . PRO A 1 311 ? -26.384 5.745 27.385 1.00 35.22 311 PRO A CA 1
ATOM 2417 C C . PRO A 1 311 ? -26.811 7.118 27.923 1.00 35.22 311 PRO A C 1
ATOM 2419 O O . PRO A 1 311 ? -27.969 7.501 27.765 1.00 35.22 311 PRO A O 1
ATOM 2422 N N . GLY A 1 312 ? -25.917 7.897 28.554 1.00 33.94 312 GLY A N 1
ATOM 2423 C CA . GLY A 1 312 ? -26.161 9.337 28.756 1.00 33.94 312 GLY A CA 1
ATOM 2424 C C . GLY A 1 312 ? -25.938 10.010 30.094 1.00 33.94 312 GLY A C 1
ATOM 2425 O O . GLY A 1 312 ? -26.636 10.986 30.359 1.00 33.94 312 GLY A O 1
ATOM 2426 N N . ARG A 1 313 ? -24.975 9.602 30.917 1.00 27.27 313 ARG A N 1
ATOM 2427 C CA . ARG A 1 313 ? -24.461 10.527 31.935 1.00 27.27 313 ARG A CA 1
ATOM 2428 C C . ARG A 1 313 ? -23.042 10.918 31.571 1.00 27.27 313 ARG A C 1
ATOM 2430 O O . ARG A 1 313 ? -22.104 10.179 31.840 1.00 27.27 313 ARG A O 1
ATOM 2437 N N . GLY A 1 314 ? -22.914 12.083 30.932 1.00 27.81 314 GLY A N 1
ATOM 2438 C CA . GLY A 1 314 ? -21.630 12.769 30.837 1.00 27.81 314 GLY A CA 1
ATOM 2439 C C . GLY A 1 314 ? -21.009 12.927 32.233 1.00 27.81 314 GLY A C 1
ATOM 2440 O O . GLY A 1 314 ? -21.740 12.861 33.232 1.00 27.81 314 GLY A O 1
ATOM 2441 N N . PRO A 1 315 ? -19.680 13.091 32.332 1.00 29.58 315 PRO A N 1
ATOM 2442 C CA . PRO A 1 315 ? -19.014 13.244 33.617 1.00 29.58 315 PRO A CA 1
ATOM 2443 C C . PRO A 1 315 ? -19.685 14.352 34.432 1.00 29.58 315 PRO A C 1
ATOM 2445 O O . PRO A 1 315 ? -19.844 15.474 33.955 1.00 29.58 315 PRO A O 1
ATOM 2448 N N . ARG A 1 316 ? -20.109 14.017 35.655 1.00 27.33 316 ARG A N 1
ATOM 2449 C CA . ARG A 1 316 ? -20.495 15.011 36.657 1.00 27.33 316 ARG A CA 1
ATOM 2450 C C . ARG A 1 316 ? -19.279 15.891 36.936 1.00 27.33 316 ARG A C 1
ATOM 2452 O O . ARG A 1 316 ? -18.219 15.351 37.235 1.00 27.33 316 ARG A O 1
ATOM 2459 N N . ASP A 1 317 ? -19.478 17.200 36.818 1.00 30.56 317 ASP A N 1
ATOM 2460 C CA . ASP A 1 317 ? -18.715 18.298 37.417 1.00 30.56 317 ASP A CA 1
ATOM 2461 C C . ASP A 1 317 ? -17.304 17.955 37.921 1.00 30.56 317 ASP A C 1
ATOM 2463 O O . ASP A 1 317 ? -17.087 17.678 39.101 1.00 30.56 317 ASP A O 1
ATOM 2467 N N . ILE A 1 318 ? -16.319 18.091 37.035 1.00 29.03 318 ILE A N 1
ATOM 2468 C CA . ILE A 1 318 ? -15.031 18.656 37.435 1.00 29.03 318 ILE A CA 1
ATOM 2469 C C . ILE A 1 318 ? -15.035 20.051 36.819 1.00 29.03 318 ILE A C 1
ATOM 2471 O O . ILE A 1 318 ? -15.013 20.191 35.597 1.00 29.03 318 ILE A O 1
ATOM 2475 N N . GLY A 1 319 ? -15.208 21.065 37.668 1.00 24.09 319 GLY A N 1
ATOM 2476 C CA . GLY A 1 319 ? -15.372 22.451 37.243 1.00 24.09 319 GLY A CA 1
ATOM 2477 C C . GLY A 1 319 ? -14.227 22.934 36.341 1.00 24.09 319 GLY A C 1
ATOM 2478 O O . GLY A 1 319 ? -13.112 22.409 36.422 1.00 24.09 319 GLY A O 1
ATOM 2479 N N . PRO A 1 320 ? -14.483 23.931 35.477 1.00 27.53 320 PRO A N 1
ATOM 2480 C CA . PRO A 1 320 ? -13.442 24.506 34.639 1.00 27.53 320 PRO A CA 1
ATOM 2481 C C . PRO A 1 320 ? -12.329 25.109 35.516 1.00 27.53 320 PRO A C 1
ATOM 2483 O O . PRO A 1 320 ? -12.629 25.690 36.566 1.00 27.53 320 PRO A O 1
ATOM 2486 N N . PRO A 1 321 ? -11.048 25.006 35.116 1.00 26.78 321 PRO A N 1
ATOM 2487 C CA . PRO A 1 321 ? -9.982 25.753 35.774 1.00 26.78 321 PRO A CA 1
ATOM 2488 C C . PRO A 1 321 ? -10.246 27.267 35.637 1.00 26.78 321 PRO A C 1
ATOM 2490 O O . PRO A 1 321 ? -10.907 27.689 34.682 1.00 26.78 321 PRO A O 1
ATOM 2493 N N . PRO A 1 322 ? -9.776 28.095 36.589 1.00 27.16 322 PRO A N 1
ATOM 2494 C CA . PRO A 1 322 ? -10.126 29.509 36.644 1.00 27.16 322 PRO A CA 1
ATOM 2495 C C . PRO A 1 322 ? -9.669 30.250 35.385 1.00 27.16 322 PRO A C 1
ATOM 2497 O O . PRO A 1 322 ? -8.554 30.057 34.898 1.00 27.16 322 PRO A O 1
ATOM 2500 N N . ALA A 1 323 ? -10.556 31.109 34.883 1.00 30.69 323 ALA A N 1
ATOM 2501 C CA . ALA A 1 323 ? -10.307 32.005 33.767 1.00 30.69 323 ALA A CA 1
ATOM 2502 C C . ALA A 1 323 ? -9.093 32.904 34.056 1.00 30.69 323 ALA A C 1
ATOM 2504 O O . ALA A 1 323 ? -9.070 33.639 35.043 1.00 30.69 323 ALA A O 1
ATOM 2505 N N . GLY A 1 324 ? -8.088 32.828 33.185 1.00 26.11 324 GLY A N 1
ATOM 2506 C CA . GLY A 1 324 ? -7.045 33.837 33.054 1.00 26.11 324 GLY A CA 1
ATOM 2507 C C . GLY A 1 324 ? -7.370 34.713 31.851 1.00 26.11 324 GLY A C 1
ATOM 2508 O O . GLY A 1 324 ? -7.383 34.228 30.722 1.00 26.11 324 GLY A O 1
ATOM 2509 N N . ASP A 1 325 ? -7.675 35.978 32.116 1.00 30.78 325 ASP A N 1
ATOM 2510 C CA . ASP A 1 325 ? -8.066 36.984 31.133 1.00 30.78 325 ASP A CA 1
ATOM 2511 C C . ASP A 1 325 ? -6.957 37.345 30.123 1.00 30.78 325 ASP A C 1
ATOM 2513 O O . ASP A 1 325 ? -5.768 37.360 30.443 1.00 30.78 325 ASP A O 1
ATOM 2517 N N . ASN A 1 326 ? -7.428 37.791 28.949 1.00 30.38 326 ASN A N 1
ATOM 2518 C CA . ASN A 1 326 ? -6.784 38.609 27.907 1.00 30.38 326 ASN A CA 1
ATOM 2519 C C . ASN A 1 326 ? -5.979 37.922 26.783 1.00 30.38 326 ASN A C 1
ATOM 2521 O O . ASN A 1 326 ? -4.754 37.839 26.824 1.00 30.38 326 ASN A O 1
ATOM 2525 N N . ALA A 1 327 ? -6.666 37.673 25.658 1.00 25.09 327 ALA A N 1
ATOM 2526 C CA . ALA A 1 327 ? -6.137 37.958 24.318 1.00 25.09 327 ALA A CA 1
ATOM 2527 C C . ALA A 1 327 ? -7.266 38.500 23.393 1.00 25.09 327 ALA A C 1
ATOM 2529 O O . ALA A 1 327 ? -8.400 38.034 23.507 1.00 25.09 327 ALA A O 1
ATOM 2530 N N . PRO A 1 328 ? -7.017 39.504 22.521 1.00 26.84 328 PRO A N 1
ATOM 2531 C CA . PRO A 1 328 ? -8.055 40.269 21.811 1.00 26.84 328 PRO A CA 1
ATOM 2532 C C . PRO A 1 328 ? -8.576 39.580 20.529 1.00 26.84 328 PRO A C 1
ATOM 2534 O O . PRO A 1 328 ? -7.952 38.636 20.043 1.00 26.84 328 PRO A O 1
ATOM 2537 N N . PRO A 1 329 ? -9.691 40.059 19.928 1.00 30.39 329 PRO A N 1
ATOM 2538 C CA . PRO A 1 329 ? -10.356 39.374 18.824 1.00 30.39 329 PRO A CA 1
ATOM 2539 C C . PRO A 1 329 ? -9.599 39.591 17.509 1.00 30.39 329 PRO A C 1
ATOM 2541 O O . PRO A 1 329 ? -9.558 40.700 16.971 1.00 30.39 329 PRO A O 1
ATOM 2544 N N . THR A 1 330 ? -9.026 38.533 16.942 1.00 26.56 330 THR A N 1
ATOM 2545 C CA . THR A 1 330 ? -8.423 38.581 15.607 1.00 26.56 330 THR A CA 1
ATOM 2546 C C . THR A 1 330 ? -9.421 38.129 14.536 1.00 26.56 330 THR A C 1
ATOM 2548 O O . THR A 1 330 ? -9.871 36.991 14.484 1.00 26.56 330 THR A O 1
ATOM 2551 N N . ARG A 1 331 ? -9.799 39.112 13.707 1.00 24.86 331 ARG A N 1
ATOM 2552 C CA . ARG A 1 331 ? -10.269 39.065 12.307 1.00 24.86 331 ARG A CA 1
ATOM 2553 C C . ARG A 1 331 ? -10.684 37.702 11.724 1.00 24.86 331 ARG A C 1
ATOM 2555 O O . ARG A 1 331 ? -9.866 36.813 11.524 1.00 24.86 331 ARG A O 1
ATOM 2562 N N . ARG A 1 332 ? -11.931 37.678 11.230 1.00 27.80 332 ARG A N 1
ATOM 2563 C CA . ARG A 1 332 ? -12.423 36.797 10.153 1.00 27.80 332 ARG A CA 1
ATOM 2564 C C . ARG A 1 332 ? -11.356 36.573 9.066 1.00 27.80 332 ARG A C 1
ATOM 2566 O O . ARG A 1 332 ? -10.931 37.568 8.466 1.00 27.80 332 ARG A O 1
ATOM 2573 N N . PRO A 1 333 ? -11.019 35.321 8.713 1.00 24.27 333 PRO A N 1
ATOM 2574 C CA . PRO A 1 333 ? -10.398 35.035 7.435 1.00 24.27 333 PRO A CA 1
ATOM 2575 C C . PRO A 1 333 ? -11.445 35.161 6.324 1.00 24.27 333 PRO A C 1
ATOM 2577 O O . PRO A 1 333 ? -12.607 34.768 6.457 1.00 24.27 333 PRO A O 1
ATOM 2580 N N . SER A 1 334 ? -11.010 35.774 5.234 1.00 22.61 334 SER A N 1
ATOM 2581 C CA . SER A 1 334 ? -11.695 35.891 3.955 1.00 22.61 334 SER A CA 1
ATOM 2582 C C . SER A 1 334 ? -12.059 34.530 3.365 1.00 22.61 334 SER A C 1
ATOM 2584 O O . SER A 1 334 ? -11.322 33.562 3.529 1.00 22.61 334 SER A O 1
ATOM 2586 N N . ARG A 1 335 ? -13.163 34.505 2.606 1.00 35.34 335 ARG A N 1
ATOM 2587 C CA . ARG A 1 335 ? -13.530 33.428 1.677 1.00 35.34 335 ARG A CA 1
ATOM 2588 C C . ARG A 1 335 ? -12.316 33.049 0.817 1.00 35.34 335 ARG A C 1
ATOM 2590 O O . ARG A 1 335 ? -11.925 33.824 -0.052 1.00 35.34 335 ARG A O 1
ATOM 2597 N N . GLY A 1 336 ? -11.744 31.884 1.095 1.00 22.64 336 GLY A N 1
ATOM 2598 C CA . GLY A 1 336 ? -10.777 31.168 0.271 1.00 22.64 336 GLY A CA 1
ATOM 2599 C C . GLY A 1 336 ? -11.393 29.831 -0.133 1.00 22.64 336 GLY A C 1
ATOM 2600 O O . GLY A 1 336 ? -12.158 29.252 0.634 1.00 22.64 336 GLY A O 1
ATOM 2601 N N . SER A 1 337 ? -11.123 29.426 -1.367 1.00 25.44 337 SER A N 1
ATOM 2602 C CA . SER A 1 337 ? -11.661 28.279 -2.100 1.00 25.44 337 SER A CA 1
ATOM 2603 C C . SER A 1 337 ? -11.972 27.032 -1.265 1.00 25.44 337 SER A C 1
ATOM 2605 O O . SER A 1 337 ? -11.105 26.479 -0.591 1.00 25.44 337 SER A O 1
ATOM 2607 N N . SER A 1 338 ? -13.205 26.553 -1.407 1.00 28.86 338 SER A N 1
ATOM 2608 C CA . SER A 1 338 ? -13.625 25.184 -1.124 1.00 28.86 338 SER A CA 1
ATOM 2609 C C . SER A 1 338 ? -12.744 24.193 -1.895 1.00 28.86 338 SER A C 1
ATOM 2611 O O . SER A 1 338 ? -12.895 24.062 -3.108 1.00 28.86 338 SER A O 1
ATOM 2613 N N . GLY A 1 339 ? -11.812 23.540 -1.201 1.00 24.88 339 GLY A N 1
ATOM 2614 C CA . GLY A 1 339 ? -11.128 22.339 -1.677 1.00 24.88 339 GLY A CA 1
ATOM 2615 C C . GLY A 1 339 ? -11.885 21.114 -1.176 1.00 24.88 339 GLY A C 1
ATOM 2616 O O . GLY A 1 339 ? -12.197 21.037 0.013 1.00 24.88 339 GLY A O 1
ATOM 2617 N N . VAL A 1 340 ? -12.229 20.221 -2.098 1.00 26.19 340 VAL A N 1
ATOM 2618 C CA . VAL A 1 340 ? -12.862 18.925 -1.837 1.00 26.19 340 VAL A CA 1
ATOM 2619 C C . VAL A 1 340 ? -11.843 17.996 -1.168 1.00 26.19 340 VAL A C 1
ATOM 2621 O O . VAL A 1 340 ? -10.640 18.105 -1.395 1.00 26.19 340 VAL A O 1
ATOM 2624 N N . VAL A 1 341 ? -12.351 17.163 -0.268 1.00 25.92 341 VAL A N 1
ATOM 2625 C CA . VAL A 1 341 ? -11.628 16.278 0.645 1.00 25.92 341 VAL A CA 1
ATOM 2626 C C . VAL A 1 341 ? -11.349 14.956 -0.074 1.00 25.92 341 VAL A C 1
ATOM 2628 O O . VAL A 1 341 ? -12.282 14.349 -0.584 1.00 25.92 341 VAL A O 1
ATOM 2631 N N . ALA A 1 342 ? -10.087 14.529 -0.101 1.00 27.95 342 ALA A N 1
ATOM 2632 C CA . ALA A 1 342 ? -9.692 13.149 -0.369 1.00 27.95 342 ALA A CA 1
ATOM 2633 C C . ALA A 1 342 ? -8.896 12.650 0.846 1.00 27.95 342 ALA A C 1
ATOM 2635 O O . ALA A 1 342 ? -7.774 13.109 1.075 1.00 27.95 342 ALA A O 1
ATOM 2636 N N . PRO A 1 343 ? -9.498 11.804 1.686 1.00 38.88 343 PRO A N 1
ATOM 2637 C CA . PRO A 1 343 ? -8.791 11.102 2.736 1.00 38.88 343 PRO A CA 1
ATOM 2638 C C . PRO A 1 343 ? -9.048 9.605 2.621 1.00 38.88 343 PRO A C 1
ATOM 2640 O O . PRO A 1 343 ? -10.187 9.178 2.601 1.00 38.88 343 PRO A O 1
ATOM 2643 N N . ASP A 1 344 ? -7.983 8.832 2.551 1.00 45.81 344 ASP A N 1
ATOM 2644 C CA . ASP A 1 344 ? -7.881 7.463 3.051 1.00 45.81 344 ASP A CA 1
ATOM 2645 C C . ASP A 1 344 ? -6.595 6.931 2.450 1.00 45.81 344 ASP A C 1
ATOM 2647 O O . ASP A 1 344 ? -6.366 7.029 1.252 1.00 45.81 344 ASP A O 1
ATOM 2651 N N . ALA A 1 345 ? -5.701 6.435 3.278 1.00 40.94 345 ALA A N 1
ATOM 2652 C CA . ALA A 1 345 ? -4.560 5.691 2.803 1.00 40.94 345 ALA A CA 1
ATOM 2653 C C . ALA A 1 345 ? -4.636 4.355 3.511 1.00 40.94 345 ALA A C 1
ATOM 2655 O O . ALA A 1 345 ? -4.570 4.315 4.742 1.00 40.94 345 ALA A O 1
ATOM 2656 N N . ARG A 1 346 ? -4.852 3.280 2.757 1.00 59.22 346 ARG A N 1
ATOM 2657 C CA . ARG A 1 346 ? -4.779 1.936 3.325 1.00 59.22 346 ARG A CA 1
ATOM 2658 C C . ARG A 1 346 ? -3.330 1.653 3.694 1.00 59.22 346 ARG A C 1
ATOM 2660 O O . ARG A 1 346 ? -2.422 2.005 2.940 1.00 59.22 346 ARG A O 1
ATOM 2667 N N . SER A 1 347 ? -3.118 1.062 4.867 1.00 55.53 347 SER A N 1
ATOM 2668 C CA . SER A 1 347 ? -1.778 0.678 5.287 1.00 55.53 347 SER A CA 1
ATOM 2669 C C . SER A 1 347 ? -1.204 -0.369 4.343 1.00 55.53 347 SER A C 1
ATOM 2671 O O . SER A 1 347 ? -1.935 -1.186 3.778 1.00 55.53 347 SER A O 1
ATOM 2673 N N . VAL A 1 348 ? 0.117 -0.35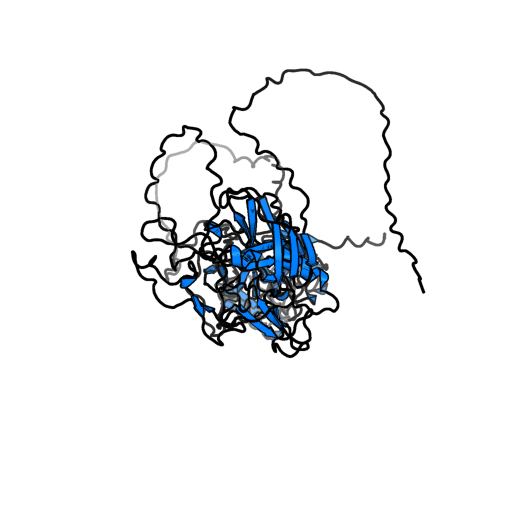7 4.187 1.00 63.12 348 VAL A N 1
ATOM 2674 C CA . VAL A 1 348 ? 0.818 -1.415 3.456 1.00 63.12 348 VAL A CA 1
ATOM 2675 C C . VAL A 1 348 ? 0.492 -2.763 4.102 1.00 63.12 348 VAL A C 1
ATOM 2677 O O . VAL A 1 348 ? 0.609 -2.906 5.314 1.00 63.12 348 VAL A O 1
ATOM 2680 N N . ASN A 1 349 ? 0.076 -3.744 3.304 1.00 69.00 349 ASN A N 1
ATOM 2681 C CA . ASN A 1 349 ? -0.189 -5.105 3.746 1.00 69.00 349 ASN A CA 1
ATOM 2682 C C . ASN A 1 349 ? 1.027 -5.983 3.399 1.00 69.00 349 ASN A C 1
ATOM 2684 O O . ASN A 1 349 ? 1.231 -6.307 2.224 1.00 69.00 349 ASN A O 1
ATOM 2688 N N . PRO A 1 350 ? 1.843 -6.390 4.391 1.00 68.00 350 PRO A N 1
ATOM 2689 C CA . PRO A 1 350 ? 3.028 -7.210 4.152 1.00 68.00 350 PRO A CA 1
ATOM 2690 C C . PRO A 1 350 ? 2.722 -8.564 3.499 1.00 68.00 350 PRO A C 1
ATOM 2692 O O . PRO A 1 350 ? 3.573 -9.099 2.794 1.00 68.00 350 PRO A O 1
ATOM 2695 N N . ALA A 1 351 ? 1.512 -9.106 3.685 1.00 72.00 351 ALA A N 1
ATOM 2696 C CA . ALA A 1 351 ? 1.122 -10.413 3.150 1.00 72.00 351 ALA A CA 1
ATOM 2697 C C . ALA A 1 351 ? 0.947 -10.424 1.622 1.00 72.00 351 ALA A C 1
ATOM 2699 O O . ALA A 1 351 ? 0.873 -11.490 1.011 1.00 72.00 351 ALA A O 1
ATOM 2700 N N . PHE A 1 352 ? 0.880 -9.254 0.982 1.00 82.00 352 PHE A N 1
ATOM 2701 C CA . PHE A 1 352 ? 0.822 -9.185 -0.475 1.00 82.00 352 PHE A CA 1
ATOM 2702 C C . PHE A 1 352 ? 2.166 -9.491 -1.130 1.00 82.00 352 PHE A C 1
ATOM 2704 O O . PHE A 1 352 ? 2.181 -9.943 -2.275 1.00 82.00 352 PHE A O 1
ATOM 2711 N N . PHE A 1 353 ? 3.284 -9.345 -0.417 1.00 84.62 353 PHE A N 1
ATOM 2712 C CA . PHE A 1 353 ? 4.595 -9.671 -0.967 1.00 84.62 353 PHE A CA 1
ATOM 2713 C C . PHE A 1 353 ? 4.765 -11.180 -1.182 1.00 84.62 353 PHE A C 1
ATOM 2715 O O . PHE A 1 353 ? 4.185 -12.002 -0.475 1.00 84.62 353 PHE A O 1
ATOM 2722 N N . ILE A 1 354 ? 5.535 -11.559 -2.199 1.00 85.44 354 ILE A N 1
ATOM 2723 C CA . ILE A 1 354 ? 6.013 -12.935 -2.356 1.00 85.44 354 ILE A CA 1
ATOM 2724 C C . ILE A 1 354 ? 7.073 -13.171 -1.287 1.00 85.44 354 ILE A C 1
ATOM 2726 O O . ILE A 1 354 ? 8.073 -12.460 -1.247 1.00 85.44 354 ILE A O 1
ATOM 2730 N N . GLU A 1 355 ? 6.858 -14.165 -0.431 1.00 82.94 355 GLU A N 1
ATOM 2731 C CA . GLU A 1 355 ? 7.754 -14.448 0.692 1.00 82.94 355 GLU A CA 1
ATOM 2732 C C . GLU A 1 355 ? 9.187 -14.742 0.224 1.00 82.94 355 GLU A C 1
ATOM 2734 O O . GLU A 1 355 ? 10.130 -14.159 0.752 1.00 82.94 355 GLU A O 1
ATOM 2739 N N . ASP A 1 356 ? 9.346 -15.529 -0.844 1.00 85.56 356 ASP A N 1
ATOM 2740 C CA . ASP A 1 356 ? 10.653 -15.880 -1.420 1.00 85.56 356 ASP A CA 1
ATOM 2741 C C . ASP A 1 356 ? 11.415 -14.683 -2.018 1.00 85.56 356 ASP A C 1
ATOM 2743 O O . ASP A 1 356 ? 12.638 -14.730 -2.166 1.00 85.56 356 ASP A O 1
ATOM 2747 N N . ALA A 1 357 ? 10.722 -13.582 -2.331 1.00 88.44 357 ALA A N 1
ATOM 2748 C CA . ALA A 1 357 ? 11.368 -12.352 -2.784 1.00 88.44 357 ALA A CA 1
ATOM 2749 C C . A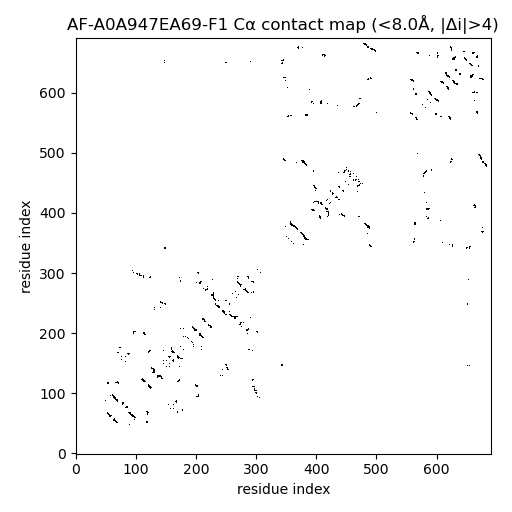LA A 1 357 ? 11.997 -11.547 -1.631 1.00 88.44 357 ALA A C 1
ATOM 2751 O O . ALA A 1 357 ? 12.825 -10.654 -1.866 1.00 88.44 357 ALA A O 1
ATOM 2752 N N . LEU A 1 358 ? 11.608 -11.835 -0.383 1.00 88.06 358 LEU A N 1
ATOM 2753 C CA . LEU A 1 358 ? 12.066 -11.121 0.800 1.00 88.06 358 LEU A CA 1
ATOM 2754 C C . LEU A 1 358 ? 13.407 -11.678 1.297 1.00 88.06 358 LEU A C 1
ATOM 2756 O O . LEU A 1 358 ? 13.576 -12.862 1.564 1.00 88.06 358 LEU A O 1
ATOM 2760 N N . ALA A 1 359 ? 14.374 -10.788 1.507 1.00 89.25 359 ALA A N 1
ATOM 2761 C CA . ALA A 1 359 ? 15.663 -11.114 2.117 1.00 89.25 359 ALA A CA 1
ATOM 2762 C C . ALA A 1 359 ? 15.581 -11.237 3.653 1.00 89.25 359 ALA A C 1
ATOM 2764 O O . ALA A 1 359 ? 16.506 -11.745 4.289 1.00 89.25 359 ALA A O 1
ATOM 2765 N N . ALA A 1 360 ? 14.503 -10.730 4.255 1.00 83.81 360 ALA A N 1
ATOM 2766 C CA . ALA A 1 360 ? 14.163 -10.857 5.668 1.00 83.81 360 ALA A CA 1
ATOM 2767 C C . ALA A 1 360 ? 12.665 -10.555 5.863 1.00 83.81 360 ALA A C 1
ATOM 2769 O O . ALA A 1 360 ? 12.096 -9.841 5.031 1.00 83.81 360 ALA A O 1
ATOM 2770 N N . PRO A 1 361 ? 12.039 -11.012 6.966 1.00 80.62 361 PRO A N 1
ATOM 2771 C CA . PRO A 1 361 ? 10.681 -10.604 7.309 1.00 80.62 361 PRO A CA 1
ATOM 2772 C C . PRO A 1 361 ? 10.534 -9.080 7.301 1.00 80.62 361 PRO A C 1
ATOM 2774 O O . PRO A 1 361 ? 11.427 -8.359 7.757 1.00 80.62 361 PRO A O 1
ATOM 2777 N N . ILE A 1 362 ? 9.401 -8.595 6.795 1.00 80.44 362 ILE A N 1
ATOM 2778 C CA . ILE A 1 362 ? 9.077 -7.169 6.824 1.00 80.44 362 ILE A CA 1
ATOM 2779 C C . ILE A 1 362 ? 8.891 -6.761 8.286 1.00 80.44 362 ILE A C 1
ATOM 2781 O O . ILE A 1 362 ? 8.096 -7.356 9.011 1.00 80.44 362 ILE A O 1
ATOM 2785 N N . VAL A 1 363 ? 9.628 -5.740 8.716 1.00 76.69 363 VAL A N 1
ATOM 2786 C CA . VAL A 1 363 ? 9.528 -5.193 10.075 1.00 76.69 363 VAL A CA 1
ATOM 2787 C C . VAL A 1 363 ? 9.011 -3.770 10.031 1.00 76.69 363 VAL A C 1
ATOM 2789 O O . VAL A 1 363 ? 9.077 -3.101 9.003 1.00 76.69 363 VAL A O 1
ATOM 2792 N N . THR A 1 364 ? 8.519 -3.294 11.166 1.00 74.75 364 THR A N 1
ATOM 2793 C CA . THR A 1 364 ? 8.018 -1.932 11.290 1.00 74.75 364 THR A CA 1
ATOM 2794 C C . THR A 1 364 ? 8.890 -1.144 12.261 1.00 74.75 364 THR A C 1
ATOM 2796 O O . THR A 1 364 ? 9.110 -1.571 13.393 1.00 74.75 364 THR A O 1
ATOM 2799 N N . GLU A 1 365 ? 9.393 0.010 11.830 1.00 78.94 365 GLU A N 1
ATOM 2800 C CA . GLU A 1 365 ? 10.326 0.832 12.603 1.00 78.94 365 GLU A CA 1
ATOM 2801 C C . GLU A 1 365 ? 10.024 2.325 12.441 1.00 78.94 365 GLU A C 1
ATOM 2803 O O . GLU A 1 365 ? 9.564 2.771 11.390 1.00 78.94 365 GLU A O 1
ATOM 2808 N N . GLU A 1 366 ? 10.317 3.134 13.463 1.00 78.69 366 GLU A N 1
ATOM 2809 C CA . GLU A 1 366 ? 10.318 4.590 13.295 1.00 78.69 366 GLU A CA 1
ATOM 2810 C C . GLU A 1 366 ? 11.494 4.988 12.395 1.00 78.69 366 GLU A C 1
ATOM 2812 O O . GLU A 1 366 ? 12.662 4.783 12.739 1.00 78.69 366 GLU A O 1
ATOM 2817 N N . ARG A 1 367 ? 11.190 5.581 11.241 1.00 85.62 367 ARG A N 1
ATOM 2818 C CA . ARG A 1 367 ? 12.182 6.048 10.271 1.00 85.62 367 ARG A CA 1
ATOM 2819 C C . ARG A 1 367 ? 11.895 7.488 9.864 1.00 85.62 367 ARG A C 1
ATOM 2821 O O . ARG A 1 367 ? 10.815 8.026 10.097 1.00 85.62 367 ARG A O 1
ATOM 2828 N N . THR A 1 368 ? 12.900 8.121 9.274 1.00 81.31 368 THR A N 1
ATOM 2829 C CA . THR A 1 368 ? 12.796 9.480 8.745 1.00 81.31 368 THR A CA 1
ATOM 2830 C C . THR A 1 368 ? 12.387 9.426 7.274 1.00 81.31 368 THR A C 1
ATOM 2832 O O . THR A 1 368 ? 13.053 8.756 6.484 1.00 81.31 368 THR A O 1
ATOM 2835 N N . LEU A 1 369 ? 11.313 10.129 6.914 1.00 83.44 369 LEU A N 1
ATOM 2836 C CA . LEU A 1 369 ? 10.841 10.295 5.539 1.00 83.44 369 LEU A CA 1
ATOM 2837 C C . LEU A 1 369 ? 11.633 11.386 4.799 1.00 83.44 369 LEU A C 1
ATOM 2839 O O . LEU A 1 369 ? 12.453 12.094 5.391 1.00 83.44 369 LEU A O 1
ATOM 2843 N N . ALA A 1 370 ? 11.388 11.542 3.497 1.00 82.88 370 ALA A N 1
ATOM 2844 C CA . ALA A 1 370 ? 12.153 12.442 2.631 1.00 82.88 370 ALA A CA 1
ATOM 2845 C C . ALA A 1 370 ? 12.127 13.924 3.057 1.00 82.88 370 ALA A C 1
ATOM 2847 O O . ALA A 1 370 ? 13.079 14.656 2.783 1.00 82.88 370 ALA A O 1
ATOM 2848 N N . ASP A 1 371 ? 11.074 14.378 3.740 1.00 78.94 371 ASP A N 1
ATOM 2849 C CA . ASP A 1 371 ? 10.956 15.754 4.243 1.00 78.94 371 ASP A CA 1
ATOM 2850 C C . ASP A 1 371 ? 11.582 15.959 5.639 1.00 78.94 371 ASP A C 1
ATOM 2852 O O . ASP A 1 371 ? 11.567 17.067 6.181 1.00 78.94 371 ASP A O 1
ATOM 2856 N N . GLY A 1 372 ? 12.155 14.902 6.222 1.00 79.31 372 GLY A N 1
ATOM 2857 C CA . GLY A 1 372 ? 12.746 14.910 7.557 1.00 79.31 372 GLY A CA 1
ATOM 2858 C C . GLY A 1 372 ? 11.767 14.585 8.687 1.00 79.31 372 GLY A C 1
ATOM 2859 O O . GLY A 1 372 ? 12.196 14.507 9.843 1.00 79.31 372 GLY A O 1
ATOM 2860 N N . THR A 1 373 ? 10.480 14.382 8.395 1.00 74.56 373 THR A N 1
ATOM 2861 C CA . THR A 1 373 ? 9.513 13.924 9.399 1.00 74.56 373 THR A CA 1
ATOM 2862 C C . THR A 1 373 ? 9.793 12.484 9.805 1.00 74.56 373 THR A C 1
ATOM 2864 O O . THR A 1 373 ? 10.319 11.683 9.035 1.00 74.56 373 THR A O 1
ATOM 2867 N N . LYS A 1 374 ? 9.464 12.152 11.053 1.00 76.69 374 LYS A N 1
ATOM 2868 C CA . LYS A 1 374 ? 9.511 10.779 11.550 1.00 76.69 374 LYS A CA 1
ATOM 2869 C C . LYS A 1 374 ? 8.142 10.139 11.382 1.00 76.69 374 LYS A C 1
ATOM 2871 O O . LYS A 1 374 ? 7.142 10.739 11.774 1.00 76.69 374 LYS A O 1
ATOM 2876 N N . ALA A 1 375 ? 8.119 8.930 10.846 1.00 72.50 375 ALA A N 1
ATOM 2877 C CA . ALA A 1 375 ? 6.918 8.125 10.708 1.00 72.50 375 ALA A CA 1
ATOM 2878 C C . ALA A 1 375 ? 7.230 6.665 11.025 1.00 72.50 375 ALA A C 1
ATOM 2880 O O . ALA A 1 375 ? 8.358 6.196 10.848 1.00 72.50 375 ALA A O 1
ATOM 2881 N N . LEU A 1 376 ? 6.212 5.935 11.470 1.00 75.56 376 LEU A N 1
ATOM 2882 C CA . LEU A 1 376 ? 6.286 4.487 11.496 1.00 75.56 376 LEU A CA 1
ATOM 2883 C C . LEU A 1 376 ? 6.314 3.987 10.046 1.00 75.56 376 LEU A C 1
ATOM 2885 O O . LEU A 1 376 ? 5.453 4.359 9.247 1.00 75.56 376 LEU A O 1
ATOM 2889 N N . CYS A 1 377 ? 7.319 3.191 9.701 1.00 81.00 377 CYS A N 1
ATOM 2890 C CA . CYS A 1 377 ? 7.556 2.724 8.342 1.00 81.00 377 CYS A CA 1
ATOM 2891 C C . CYS A 1 377 ? 7.754 1.213 8.316 1.00 81.00 377 CYS A C 1
ATOM 2893 O O . CYS A 1 377 ? 8.412 0.658 9.196 1.00 81.00 377 CYS A O 1
ATOM 2895 N N . TYR A 1 378 ? 7.263 0.573 7.262 1.00 84.19 378 TYR A N 1
ATOM 2896 C CA . TYR A 1 378 ? 7.703 -0.760 6.890 1.00 84.19 378 TYR A CA 1
ATOM 2897 C C . TYR A 1 378 ? 9.131 -0.687 6.356 1.00 84.19 378 TYR A C 1
ATOM 2899 O O . TYR A 1 378 ? 9.452 0.160 5.518 1.00 84.19 378 TYR A O 1
ATOM 2907 N N . VAL A 1 379 ? 9.981 -1.577 6.858 1.00 88.81 379 VAL A N 1
ATOM 2908 C CA . VAL A 1 379 ? 11.326 -1.836 6.356 1.00 88.81 379 VAL A CA 1
ATOM 2909 C C . VAL A 1 379 ? 11.271 -3.149 5.591 1.00 88.81 379 VAL A C 1
ATOM 2911 O O . VAL A 1 379 ? 11.220 -4.228 6.183 1.00 88.81 379 VAL A O 1
ATOM 2914 N N . ILE A 1 380 ? 11.251 -3.043 4.269 1.00 92.25 380 ILE A N 1
ATOM 2915 C CA . ILE A 1 380 ? 11.133 -4.177 3.351 1.00 92.25 380 ILE A CA 1
ATOM 2916 C C . ILE A 1 380 ? 12.516 -4.441 2.772 1.00 92.25 380 ILE A C 1
ATOM 2918 O O . ILE A 1 380 ? 13.215 -3.506 2.383 1.00 92.25 380 ILE A O 1
ATOM 2922 N N . ARG A 1 381 ? 12.939 -5.703 2.751 1.00 93.69 381 ARG A N 1
ATOM 2923 C CA . ARG A 1 381 ? 14.260 -6.111 2.267 1.00 93.69 381 ARG A CA 1
ATOM 2924 C C . ARG A 1 381 ? 14.077 -7.134 1.167 1.00 93.69 381 ARG A C 1
ATOM 2926 O O . ARG A 1 381 ? 13.478 -8.167 1.438 1.00 93.69 381 ARG A O 1
ATOM 2933 N N . THR A 1 382 ? 14.578 -6.874 -0.034 1.00 93.38 382 THR A N 1
ATOM 2934 C CA . THR A 1 382 ? 14.389 -7.764 -1.194 1.00 93.38 382 THR A CA 1
ATOM 2935 C C . THR A 1 382 ? 15.687 -7.961 -1.966 1.00 93.38 382 THR A C 1
ATOM 2937 O O . THR A 1 382 ? 16.648 -7.209 -1.788 1.00 93.38 382 THR A O 1
ATOM 2940 N N . TYR A 1 383 ? 15.716 -8.972 -2.832 1.00 86.00 383 TYR A N 1
ATOM 2941 C CA . TYR A 1 383 ? 16.812 -9.177 -3.786 1.00 86.00 383 TYR A CA 1
ATOM 2942 C C . TYR A 1 383 ? 16.581 -8.473 -5.135 1.00 86.00 383 TYR A C 1
ATOM 2944 O O . TYR A 1 383 ? 17.489 -8.437 -5.959 1.00 86.00 383 TYR A O 1
ATOM 2952 N N . SER A 1 384 ? 15.401 -7.867 -5.342 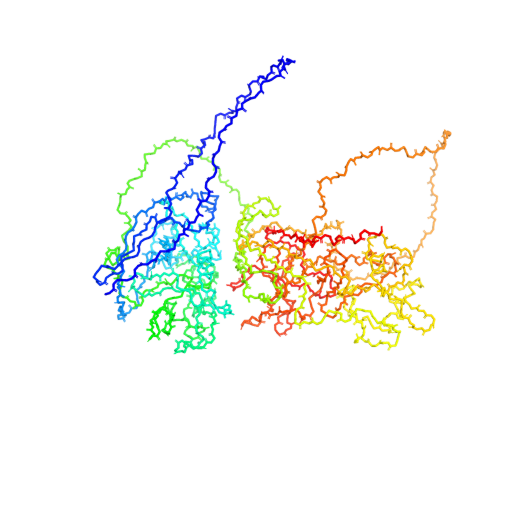1.00 87.94 384 SER A N 1
ATOM 2953 C CA . SER A 1 384 ? 14.945 -7.335 -6.638 1.00 87.94 384 SER A CA 1
ATOM 2954 C C . SER A 1 384 ? 15.018 -8.386 -7.756 1.00 87.94 384 SER A C 1
ATOM 2956 O O . SER A 1 384 ? 15.482 -8.111 -8.860 1.00 87.94 384 SER A O 1
ATOM 2958 N N . GLU A 1 385 ? 14.568 -9.604 -7.439 1.00 88.94 385 GLU A N 1
ATOM 2959 C CA . GLU A 1 385 ? 14.521 -10.768 -8.328 1.00 88.94 385 GLU A CA 1
ATOM 2960 C C . GLU A 1 385 ? 13.075 -11.303 -8.354 1.00 88.94 385 GLU A C 1
ATOM 2962 O O . GLU A 1 385 ? 12.592 -11.754 -7.307 1.00 88.94 385 GLU A O 1
ATOM 2967 N N . PRO A 1 386 ? 12.368 -11.254 -9.499 1.00 92.44 386 PRO A N 1
ATOM 2968 C CA . PRO A 1 386 ? 11.003 -11.767 -9.597 1.00 92.44 386 PRO A CA 1
ATOM 2969 C C . PRO A 1 386 ? 10.985 -13.298 -9.477 1.00 92.44 386 PRO A C 1
ATOM 2971 O O . PRO A 1 386 ? 11.918 -13.967 -9.920 1.00 92.44 386 PRO A O 1
ATOM 2974 N N . GLN A 1 387 ? 9.929 -13.853 -8.872 1.00 90.50 387 GLN A N 1
ATOM 2975 C CA . GLN A 1 387 ? 9.791 -15.305 -8.648 1.00 90.50 387 GLN A CA 1
ATOM 2976 C C . GLN A 1 387 ? 8.715 -15.938 -9.540 1.00 90.50 387 GLN A C 1
ATOM 2978 O O . GLN A 1 387 ? 8.675 -17.153 -9.721 1.00 90.50 387 GLN A O 1
ATOM 2983 N N . GLU A 1 388 ? 7.827 -15.116 -10.087 1.00 90.38 388 GLU A N 1
ATOM 2984 C CA . GLU A 1 388 ? 6.651 -15.529 -10.846 1.00 90.38 388 GLU A CA 1
ATOM 2985 C C . GLU A 1 388 ? 6.822 -15.419 -12.367 1.00 90.38 388 GLU A C 1
ATOM 2987 O O . GLU A 1 388 ? 5.966 -15.894 -13.110 1.00 90.38 388 GLU A O 1
ATOM 2992 N N . HIS A 1 389 ? 7.920 -14.825 -12.838 1.00 93.38 389 HIS A N 1
ATOM 2993 C CA . HIS A 1 389 ? 8.262 -14.779 -14.255 1.00 93.38 389 HIS A CA 1
ATOM 2994 C C . HIS A 1 389 ? 9.779 -14.846 -14.464 1.00 93.38 389 HIS A C 1
ATOM 2996 O O . HIS A 1 389 ? 10.566 -14.478 -13.590 1.00 93.38 389 HIS A O 1
ATOM 3002 N N . GLU A 1 390 ? 10.190 -15.318 -15.639 1.00 92.56 390 GLU A N 1
ATOM 3003 C CA . GLU A 1 390 ? 11.594 -15.295 -16.047 1.00 92.56 390 GLU A CA 1
ATOM 3004 C C . GLU A 1 390 ? 12.006 -13.868 -16.445 1.00 92.56 390 GLU A C 1
ATOM 3006 O O . GLU A 1 390 ? 11.187 -13.084 -16.926 1.00 92.56 390 GLU A O 1
ATOM 3011 N N . MET A 1 391 ? 13.269 -13.516 -16.196 1.00 93.25 391 MET A N 1
ATOM 3012 C CA . MET A 1 391 ? 13.855 -12.258 -16.664 1.00 93.25 391 MET A CA 1
ATOM 3013 C C . MET A 1 391 ? 14.356 -12.432 -18.097 1.00 93.25 391 MET A C 1
ATOM 3015 O O . MET A 1 391 ? 15.084 -13.389 -18.381 1.00 93.25 391 MET A O 1
ATOM 3019 N N . GLY A 1 392 ? 14.032 -11.478 -18.967 1.00 92.81 392 GLY A N 1
ATOM 3020 C CA . GLY A 1 392 ? 14.310 -11.607 -20.394 1.00 92.81 392 GLY A CA 1
ATOM 3021 C C . GLY A 1 392 ? 13.312 -12.528 -21.112 1.00 92.81 392 GLY A C 1
ATOM 3022 O O . GLY A 1 392 ? 12.383 -13.047 -20.493 1.00 92.81 392 GLY A O 1
ATOM 3023 N N . PRO A 1 393 ? 13.506 -12.767 -22.418 1.00 94.88 393 PRO A N 1
ATOM 3024 C CA . PRO A 1 393 ? 14.591 -12.253 -23.261 1.00 94.88 393 PRO A CA 1
ATOM 3025 C C . PRO A 1 393 ? 14.518 -10.733 -23.504 1.00 9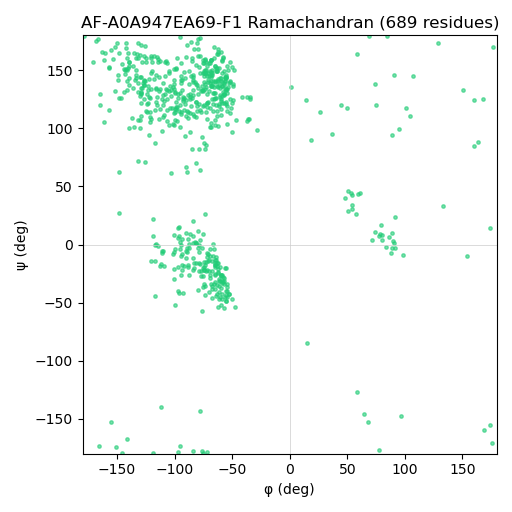4.88 393 PRO A C 1
ATOM 3027 O O . PRO A 1 393 ? 13.470 -10.118 -23.348 1.00 94.88 393 PRO A O 1
ATOM 3030 N N . TRP A 1 394 ? 15.649 -10.119 -23.876 1.00 94.56 394 TRP A N 1
ATOM 3031 C CA . TRP A 1 394 ? 15.720 -8.684 -24.213 1.00 94.56 394 TRP A CA 1
ATOM 3032 C C . TRP A 1 394 ? 16.136 -8.446 -25.662 1.00 94.56 394 TRP A C 1
ATOM 3034 O O . TRP A 1 394 ? 15.566 -7.596 -26.345 1.00 94.56 394 TRP A O 1
ATOM 3044 N N . ALA A 1 395 ? 17.152 -9.173 -26.134 1.00 95.44 395 ALA A N 1
ATOM 3045 C CA . ALA A 1 395 ? 17.793 -8.908 -27.414 1.00 95.44 395 ALA A CA 1
ATOM 3046 C C . ALA A 1 395 ? 17.752 -10.133 -28.345 1.00 95.44 395 ALA A C 1
ATOM 3048 O O . ALA A 1 395 ? 18.356 -11.159 -28.017 1.00 95.44 395 ALA A O 1
ATOM 3049 N N . PRO A 1 396 ? 17.154 -10.021 -29.546 1.00 96.69 396 PRO A N 1
ATOM 3050 C CA . PRO A 1 396 ? 17.288 -11.056 -30.560 1.00 96.69 396 PRO A CA 1
ATOM 3051 C C . PRO A 1 396 ? 18.745 -11.159 -31.028 1.00 96.69 396 PRO A C 1
ATOM 3053 O O . PRO A 1 396 ? 19.518 -10.195 -30.994 1.00 96.69 396 PRO A O 1
ATOM 3056 N N . THR A 1 397 ? 19.129 -12.338 -31.507 1.00 95.56 397 THR A N 1
ATOM 3057 C CA . THR A 1 397 ? 20.504 -12.626 -31.946 1.00 95.56 397 THR A CA 1
ATOM 3058 C C . THR A 1 397 ? 20.686 -12.495 -33.457 1.00 95.56 397 THR A C 1
ATOM 3060 O O . THR A 1 397 ? 21.810 -12.303 -33.935 1.00 95.56 397 THR A O 1
ATOM 3063 N N . HIS A 1 398 ? 19.590 -12.549 -34.214 1.00 97.69 398 HIS A N 1
ATOM 3064 C CA . HIS A 1 398 ? 19.567 -12.474 -35.667 1.00 97.69 398 HIS A CA 1
ATOM 3065 C C . HIS A 1 398 ? 18.357 -11.680 -36.177 1.00 97.69 398 HIS A C 1
ATOM 3067 O O . HIS A 1 398 ? 17.286 -11.706 -35.583 1.00 97.69 398 HIS A O 1
ATOM 3073 N N . ILE A 1 399 ? 18.488 -11.028 -37.335 1.00 97.94 399 ILE A N 1
ATOM 3074 C CA . ILE A 1 399 ? 17.409 -10.243 -37.976 1.00 97.94 399 ILE A CA 1
ATOM 3075 C C . ILE A 1 399 ? 16.209 -11.069 -38.483 1.00 97.94 399 ILE A C 1
ATOM 3077 O O . ILE A 1 399 ? 15.279 -10.523 -39.074 1.00 97.94 399 ILE A O 1
ATOM 3081 N N . GLU A 1 400 ? 16.247 -12.385 -38.297 1.00 97.50 400 GLU A N 1
ATOM 3082 C CA . GLU A 1 400 ? 15.159 -13.314 -38.632 1.00 97.50 400 GLU A CA 1
ATOM 3083 C C . GLU A 1 400 ? 14.492 -13.892 -37.378 1.00 97.50 400 GLU A C 1
ATOM 3085 O O . GLU A 1 400 ? 13.505 -14.614 -37.503 1.00 97.50 400 GLU A O 1
ATOM 3090 N N . ASP A 1 401 ? 15.025 -13.591 -36.188 1.00 98.19 401 ASP A N 1
ATOM 3091 C CA . ASP A 1 401 ? 14.452 -14.047 -34.927 1.00 98.19 401 ASP A CA 1
ATOM 3092 C C . ASP A 1 401 ? 13.081 -13.388 -34.708 1.00 98.19 401 ASP A C 1
ATOM 3094 O O . ASP A 1 401 ? 12.890 -12.210 -35.025 1.00 98.19 401 ASP A O 1
ATOM 3098 N N . GLY A 1 402 ? 12.124 -14.154 -34.182 1.00 97.62 402 GLY A N 1
ATOM 3099 C CA . GLY A 1 402 ? 10.803 -13.646 -33.822 1.00 97.62 402 GLY A CA 1
ATOM 3100 C C . GLY A 1 402 ? 10.798 -12.920 -32.475 1.00 97.62 402 GLY A C 1
ATOM 3101 O O . GLY A 1 402 ? 11.807 -12.873 -31.766 1.00 97.62 402 GLY A O 1
ATOM 3102 N N . ALA A 1 403 ? 9.636 -12.369 -32.117 1.00 95.94 403 ALA A N 1
ATOM 3103 C CA . ALA A 1 403 ? 9.434 -11.637 -30.867 1.00 95.94 403 ALA A CA 1
ATOM 3104 C C . ALA A 1 403 ? 9.768 -12.479 -29.624 1.00 95.94 403 ALA A C 1
ATOM 3106 O O . ALA A 1 403 ? 10.282 -11.945 -28.656 1.00 95.94 403 ALA A O 1
ATOM 3107 N N . GLU A 1 404 ? 9.630 -13.809 -29.675 1.00 95.75 404 GLU A N 1
ATOM 3108 C CA . GLU A 1 404 ? 9.970 -14.710 -28.563 1.00 95.75 404 GLU A CA 1
ATOM 3109 C C . GLU A 1 404 ? 11.470 -14.767 -28.208 1.00 95.75 404 GLU A C 1
ATOM 3111 O O . GLU A 1 404 ? 11.876 -15.502 -27.303 1.00 95.75 404 GLU A O 1
ATOM 3116 N N . LYS A 1 405 ? 12.317 -14.079 -28.979 1.00 96.44 405 LYS A N 1
ATOM 3117 C CA . LYS A 1 405 ? 13.763 -13.948 -28.753 1.00 96.44 405 LYS A CA 1
ATOM 3118 C C . LYS A 1 405 ? 14.184 -12.539 -28.357 1.00 96.44 405 LYS A C 1
ATOM 3120 O O . LYS A 1 405 ? 15.354 -12.351 -28.030 1.00 96.44 405 LYS A O 1
ATOM 3125 N N . GLY A 1 406 ? 13.276 -11.577 -28.409 1.00 95.19 406 GLY A N 1
ATOM 3126 C CA . GLY A 1 406 ? 13.497 -10.208 -27.974 1.00 95.19 406 GLY A CA 1
ATOM 3127 C C . GLY A 1 406 ? 12.557 -9.845 -26.840 1.00 95.19 406 GLY A C 1
ATOM 3128 O O . GLY A 1 406 ? 11.773 -10.671 -26.397 1.00 95.19 406 GLY A O 1
ATOM 3129 N N . GLY A 1 407 ? 12.668 -8.614 -26.366 1.00 96.75 407 GLY A N 1
ATOM 3130 C CA . GLY A 1 407 ? 11.666 -8.038 -25.480 1.00 96.75 407 GLY A CA 1
ATOM 3131 C C . GLY A 1 407 ? 10.921 -6.906 -26.175 1.00 96.75 407 GLY A C 1
ATOM 3132 O O . GLY A 1 407 ? 10.671 -6.956 -27.378 1.00 96.75 407 GLY A O 1
ATOM 3133 N N . ILE A 1 408 ? 10.641 -5.835 -25.441 1.00 97.44 408 ILE A N 1
ATOM 3134 C CA . ILE A 1 408 ? 9.867 -4.689 -25.908 1.00 97.44 408 ILE A CA 1
ATOM 3135 C C . ILE A 1 408 ? 10.660 -3.380 -25.874 1.00 97.44 408 ILE A C 1
ATOM 3137 O O . ILE A 1 408 ? 11.604 -3.177 -25.100 1.00 97.44 408 ILE A O 1
ATOM 3141 N N . TRP A 1 409 ? 10.226 -2.432 -26.696 1.00 96.00 409 TRP A N 1
ATOM 3142 C CA . TRP A 1 409 ? 10.729 -1.068 -26.720 1.00 96.00 409 TRP A CA 1
ATOM 3143 C C . TRP A 1 409 ? 9.587 -0.062 -26.651 1.00 96.00 409 TRP A C 1
ATOM 3145 O O . TRP A 1 409 ? 8.581 -0.188 -27.345 1.00 96.00 409 TRP A O 1
ATOM 3155 N N . LEU A 1 410 ? 9.753 0.947 -25.797 1.00 91.25 410 LEU A N 1
ATOM 3156 C CA . LEU A 1 410 ? 8.734 1.960 -25.533 1.00 91.25 410 LEU A CA 1
ATOM 3157 C C . LEU A 1 410 ? 9.056 3.212 -26.346 1.00 91.25 410 LEU A C 1
ATOM 3159 O O . LEU A 1 410 ? 10.094 3.851 -26.129 1.00 91.25 410 LEU A O 1
ATOM 3163 N N . HIS A 1 411 ? 8.177 3.578 -27.275 1.00 88.62 411 HIS A N 1
ATOM 3164 C CA . HIS A 1 411 ? 8.383 4.741 -28.130 1.00 88.62 411 HIS A CA 1
ATOM 3165 C C . HIS A 1 411 ? 7.068 5.465 -28.415 1.00 88.62 411 HIS A C 1
ATOM 3167 O O . HIS A 1 411 ? 6.076 4.850 -28.769 1.00 88.62 411 HIS A O 1
ATOM 3173 N N . GLU A 1 412 ? 7.057 6.788 -28.231 1.00 87.12 412 GLU A N 1
ATOM 3174 C CA . GLU A 1 412 ? 5.909 7.663 -28.529 1.00 87.12 412 GLU A CA 1
ATOM 3175 C C . GLU A 1 412 ? 4.548 7.224 -27.941 1.00 87.12 412 GLU A C 1
ATOM 3177 O O . GLU A 1 412 ? 3.496 7.591 -28.459 1.00 87.12 412 GLU A O 1
ATOM 3182 N N . GLY A 1 413 ? 4.546 6.521 -26.801 1.00 87.94 413 GLY A N 1
ATOM 3183 C CA . GLY A 1 413 ? 3.319 6.029 -26.163 1.00 87.94 413 GLY A CA 1
ATOM 3184 C C . GLY A 1 413 ? 2.917 4.617 -26.592 1.00 87.94 413 GLY A C 1
ATOM 3185 O O . GLY A 1 413 ? 1.960 4.075 -26.045 1.00 87.94 413 GLY A O 1
ATOM 3186 N N . GLU A 1 414 ? 3.653 4.009 -27.520 1.00 93.75 414 GLU A N 1
ATOM 3187 C CA . GLU A 1 414 ? 3.432 2.659 -28.029 1.00 93.75 414 GLU A CA 1
ATOM 3188 C C . GLU A 1 414 ? 4.482 1.675 -27.494 1.00 93.75 414 GLU A C 1
ATOM 3190 O O . GLU A 1 414 ? 5.583 2.048 -27.071 1.00 93.75 414 GLU A O 1
ATOM 3195 N N . VAL A 1 415 ? 4.103 0.397 -27.490 1.00 94.88 415 VAL A N 1
ATOM 3196 C CA . VAL A 1 415 ? 4.975 -0.736 -27.174 1.00 94.88 415 VAL A CA 1
ATOM 3197 C C . VAL A 1 415 ? 5.272 -1.455 -28.484 1.00 94.88 415 VAL A C 1
ATOM 3199 O O . VAL A 1 415 ? 4.343 -1.827 -29.201 1.00 94.88 415 VAL A O 1
ATOM 3202 N N . HIS A 1 416 ? 6.551 -1.636 -28.795 1.00 96.50 416 HIS A N 1
ATOM 3203 C CA . HIS A 1 416 ? 7.012 -2.338 -29.989 1.00 96.50 416 HIS A CA 1
ATOM 3204 C C . HIS A 1 416 ? 7.781 -3.592 -29.593 1.00 96.50 416 HIS A C 1
ATOM 3206 O O . HIS A 1 416 ? 8.675 -3.509 -28.752 1.00 96.50 416 HIS A O 1
ATOM 3212 N N . ASP A 1 417 ? 7.486 -4.718 -30.235 1.00 97.50 417 ASP A N 1
ATOM 3213 C CA . ASP A 1 417 ? 8.307 -5.920 -30.108 1.00 97.50 417 ASP A CA 1
ATOM 3214 C C . ASP A 1 417 ? 9.689 -5.666 -30.725 1.00 97.50 417 ASP A C 1
ATOM 3216 O O . ASP A 1 417 ? 9.813 -5.184 -31.855 1.00 97.50 417 ASP A O 1
ATOM 3220 N N . VAL A 1 418 ? 10.746 -5.998 -29.987 1.00 97.19 418 VAL A N 1
ATOM 3221 C CA . VAL A 1 418 ? 12.133 -5.938 -30.459 1.00 97.19 418 VAL A CA 1
ATOM 3222 C C . VAL A 1 418 ? 12.490 -7.280 -31.077 1.00 97.19 418 VAL A C 1
ATOM 3224 O O . VAL A 1 418 ? 13.322 -8.023 -30.568 1.00 97.19 418 VAL A O 1
ATOM 3227 N N . ASP A 1 419 ? 11.845 -7.607 -32.189 1.00 97.81 419 ASP A N 1
ATOM 3228 C CA . ASP A 1 419 ? 12.175 -8.787 -32.979 1.00 97.81 419 ASP A CA 1
ATOM 3229 C C . ASP A 1 419 ? 13.312 -8.505 -33.986 1.00 97.81 419 ASP A C 1
ATOM 3231 O O . ASP A 1 419 ? 13.825 -7.386 -34.130 1.00 97.81 419 ASP A O 1
ATOM 3235 N N . GLY A 1 420 ? 13.769 -9.545 -34.682 1.00 97.75 420 GLY A N 1
ATOM 3236 C CA . GLY A 1 420 ? 14.788 -9.424 -35.720 1.00 97.75 420 GLY A CA 1
ATOM 3237 C C . GLY A 1 420 ? 14.421 -8.411 -36.821 1.00 97.75 420 GLY A C 1
ATOM 3238 O O . GLY A 1 420 ? 15.255 -7.554 -37.145 1.00 97.75 420 GLY A O 1
ATOM 3239 N N . PRO A 1 421 ? 13.197 -8.463 -37.388 1.00 98.06 421 PRO A N 1
ATOM 3240 C CA . PRO A 1 421 ? 12.687 -7.456 -38.317 1.00 98.06 421 PRO A CA 1
ATOM 3241 C C . PRO A 1 421 ? 12.738 -6.016 -37.790 1.00 98.06 421 PRO A C 1
ATOM 3243 O O . PRO A 1 421 ? 13.214 -5.139 -38.513 1.00 98.06 421 PRO A O 1
ATOM 3246 N N . PHE A 1 422 ? 12.335 -5.762 -36.544 1.00 98.00 422 PHE A N 1
ATOM 3247 C CA . PHE A 1 422 ? 12.420 -4.442 -35.921 1.00 98.00 422 PHE A CA 1
ATOM 3248 C C . PHE A 1 422 ? 13.868 -3.943 -35.886 1.00 98.00 422 PHE A C 1
ATOM 3250 O O . PHE A 1 422 ? 14.156 -2.823 -36.310 1.00 98.00 422 PHE A O 1
ATOM 3257 N N . VAL A 1 423 ? 14.815 -4.791 -35.467 1.00 97.62 423 VAL A N 1
ATOM 3258 C CA . VAL A 1 423 ? 16.245 -4.436 -35.422 1.00 97.62 423 VAL A CA 1
ATOM 3259 C C . VAL A 1 423 ? 16.836 -4.206 -36.821 1.00 97.62 423 VAL A C 1
ATOM 3261 O O . VAL A 1 423 ? 17.708 -3.347 -36.986 1.00 97.62 423 VAL A O 1
ATOM 3264 N N . ARG A 1 424 ? 16.374 -4.944 -37.838 1.00 97.00 424 ARG A N 1
ATOM 3265 C CA . ARG A 1 424 ? 16.751 -4.734 -39.247 1.00 97.00 424 ARG A CA 1
ATOM 3266 C C . ARG A 1 424 ? 16.285 -3.373 -39.759 1.00 97.00 424 ARG A C 1
ATOM 3268 O O . ARG A 1 424 ? 17.056 -2.668 -40.409 1.00 97.00 424 ARG A O 1
ATOM 3275 N N . ASP A 1 425 ? 15.046 -3.010 -39.443 1.00 96.94 425 ASP A N 1
ATOM 3276 C CA . ASP A 1 425 ? 14.359 -1.850 -40.016 1.00 96.94 425 ASP A CA 1
ATOM 3277 C C . ASP A 1 425 ? 14.445 -0.600 -39.113 1.00 96.94 425 ASP A C 1
ATOM 3279 O O . ASP A 1 425 ? 13.899 0.455 -39.432 1.00 96.94 425 ASP A O 1
ATOM 3283 N N . ILE A 1 426 ? 15.203 -0.663 -38.013 1.00 96.00 426 ILE A N 1
ATOM 3284 C CA . ILE A 1 426 ? 15.311 0.412 -37.012 1.00 96.00 426 ILE A CA 1
ATOM 3285 C C . ILE A 1 426 ? 15.798 1.760 -37.586 1.00 96.00 426 ILE A C 1
ATOM 3287 O O . ILE A 1 426 ? 15.458 2.828 -37.077 1.00 96.00 426 ILE A O 1
ATOM 3291 N N . ALA A 1 427 ? 16.582 1.737 -38.669 1.00 95.94 427 ALA A N 1
ATOM 3292 C CA . ALA A 1 427 ? 17.012 2.951 -39.363 1.00 95.94 427 ALA A CA 1
ATOM 3293 C C . ALA A 1 427 ? 15.852 3.665 -40.074 1.00 95.94 427 ALA A C 1
ATOM 3295 O O . ALA A 1 427 ? 15.852 4.893 -40.146 1.00 95.94 427 ALA A O 1
ATOM 3296 N N . GLU A 1 428 ? 14.878 2.908 -40.587 1.00 97.06 428 GLU A N 1
ATOM 3297 C CA . GLU A 1 428 ? 13.635 3.445 -41.149 1.00 97.06 428 GLU A CA 1
ATOM 3298 C C . GLU A 1 428 ? 12.714 3.929 -40.031 1.00 97.06 428 GLU A C 1
ATOM 3300 O O . GLU A 1 428 ? 12.194 5.038 -40.123 1.00 97.06 428 GLU A O 1
ATOM 3305 N N . PHE A 1 429 ? 12.593 3.151 -38.948 1.00 95.81 429 PHE A N 1
ATOM 3306 C CA . PHE A 1 429 ? 11.801 3.520 -37.771 1.00 95.81 429 PHE A CA 1
ATOM 3307 C C . PHE A 1 429 ? 12.179 4.909 -37.225 1.00 95.81 429 PHE A C 1
ATOM 3309 O O . PHE A 1 429 ? 11.301 5.717 -36.934 1.00 95.81 429 PHE A O 1
ATOM 3316 N N . TYR A 1 430 ? 13.479 5.219 -37.151 1.00 93.69 430 TYR A N 1
ATOM 3317 C CA . TYR A 1 430 ? 13.980 6.520 -36.684 1.00 93.69 430 TYR A CA 1
ATOM 3318 C C . TYR A 1 430 ? 14.273 7.553 -37.784 1.00 93.69 430 TYR A C 1
ATOM 3320 O O . TYR A 1 430 ? 14.721 8.654 -37.456 1.00 93.69 430 TYR A O 1
ATOM 3328 N N . ASP A 1 431 ? 14.072 7.223 -39.065 1.00 96.06 431 ASP A N 1
ATOM 3329 C CA . ASP A 1 431 ? 14.503 8.044 -40.215 1.00 96.06 431 ASP A CA 1
ATOM 3330 C C . ASP A 1 431 ? 15.976 8.519 -40.098 1.00 96.06 431 ASP A C 1
ATOM 3332 O O . ASP A 1 431 ? 16.329 9.661 -40.407 1.00 96.06 431 ASP A O 1
ATOM 3336 N N . ASP A 1 432 ? 16.870 7.642 -39.616 1.00 95.88 432 ASP A N 1
ATOM 3337 C CA . ASP A 1 432 ? 18.305 7.925 -39.487 1.00 95.88 432 ASP A CA 1
ATOM 3338 C C . ASP A 1 432 ? 19.158 6.723 -39.948 1.00 95.88 432 ASP A C 1
ATOM 3340 O O . ASP A 1 432 ? 19.284 5.721 -39.237 1.00 95.88 432 ASP A O 1
ATOM 3344 N N . PRO A 1 433 ? 19.841 6.823 -41.109 1.00 94.06 433 PRO A N 1
ATOM 3345 C CA . PRO A 1 433 ? 20.629 5.728 -41.677 1.00 94.06 433 PRO A CA 1
ATOM 3346 C C . PRO A 1 433 ? 21.893 5.381 -40.875 1.00 94.06 433 PRO A C 1
ATOM 3348 O O . PRO A 1 433 ? 22.632 4.466 -41.250 1.00 94.06 433 PRO A O 1
ATOM 3351 N N . LYS A 1 434 ? 22.213 6.127 -39.810 1.00 94.19 434 LYS A N 1
ATOM 3352 C CA . LYS A 1 434 ? 23.341 5.805 -38.926 1.00 94.19 434 LYS A CA 1
ATOM 3353 C C . LYS A 1 434 ? 23.060 4.622 -38.007 1.00 94.19 434 LYS A C 1
ATOM 3355 O O . LYS A 1 434 ? 24.030 4.037 -37.521 1.00 94.19 434 LYS A O 1
ATOM 3360 N N . TRP A 1 435 ? 21.793 4.266 -37.793 1.00 94.19 435 TRP A N 1
ATOM 3361 C CA . TRP A 1 435 ? 21.429 3.062 -37.057 1.00 94.19 435 TRP A CA 1
ATOM 3362 C C . TRP A 1 435 ? 21.848 1.806 -37.822 1.00 94.19 435 TRP A C 1
ATOM 3364 O O . TRP A 1 435 ? 21.458 1.588 -38.967 1.00 94.19 435 TRP A O 1
ATOM 3374 N N . ARG A 1 436 ? 22.695 0.987 -37.196 1.00 92.75 436 ARG A N 1
ATOM 3375 C CA . ARG A 1 436 ? 23.308 -0.219 -37.777 1.00 92.75 436 ARG A CA 1
ATOM 3376 C C . ARG A 1 436 ? 23.537 -1.290 -36.709 1.00 92.75 436 ARG A C 1
ATOM 3378 O O . ARG A 1 436 ? 24.681 -1.660 -36.432 1.00 92.75 436 ARG A O 1
ATOM 3385 N N . LEU A 1 437 ? 22.450 -1.761 -36.103 1.00 95.31 437 LEU A N 1
ATOM 3386 C CA . LEU A 1 437 ? 22.476 -2.719 -34.990 1.00 95.31 437 LEU A CA 1
ATOM 3387 C C . LEU A 1 437 ? 22.861 -4.149 -35.392 1.00 95.31 437 LEU A C 1
ATOM 3389 O O . LEU A 1 437 ? 23.218 -4.947 -34.532 1.00 95.31 437 LEU A O 1
ATOM 3393 N N . HIS A 1 438 ? 22.842 -4.482 -36.681 1.00 96.25 438 HIS A N 1
ATOM 3394 C CA . HIS A 1 438 ? 23.205 -5.806 -37.181 1.00 96.25 438 HIS A CA 1
ATOM 3395 C C . HIS A 1 438 ? 24.419 -5.766 -38.123 1.00 96.25 438 HIS A C 1
ATOM 3397 O O . HIS A 1 438 ? 24.845 -4.719 -38.629 1.00 96.25 438 HIS A O 1
ATOM 3403 N N . ARG A 1 439 ? 25.029 -6.932 -38.327 1.00 95.50 439 ARG A N 1
ATOM 3404 C CA . ARG A 1 439 ? 26.128 -7.168 -39.272 1.00 95.50 439 ARG A CA 1
ATOM 3405 C C . ARG A 1 439 ? 25.570 -7.560 -40.646 1.00 95.50 439 ARG A C 1
ATOM 3407 O O . ARG A 1 439 ? 24.369 -7.761 -40.812 1.00 95.50 439 ARG A O 1
ATOM 3414 N N . GLU A 1 440 ? 26.446 -7.636 -41.647 1.00 94.94 440 GLU A N 1
ATOM 3415 C CA . GLU A 1 440 ? 26.063 -7.996 -43.025 1.00 94.94 440 GLU A CA 1
ATOM 3416 C C . GLU A 1 440 ? 25.533 -9.430 -43.145 1.00 94.94 440 GLU A C 1
ATOM 3418 O O . GLU A 1 440 ? 24.743 -9.712 -44.038 1.00 94.94 440 GLU A O 1
ATOM 3423 N N . ASP A 1 441 ? 25.941 -10.315 -42.235 1.00 96.19 441 ASP A N 1
ATOM 3424 C CA . ASP A 1 441 ? 25.474 -11.701 -42.160 1.00 96.19 441 ASP A CA 1
ATOM 3425 C C . ASP A 1 441 ? 24.126 -11.860 -41.441 1.00 96.19 441 ASP A C 1
ATOM 3427 O O . ASP A 1 441 ? 23.657 -12.982 -41.306 1.00 96.19 441 ASP A O 1
ATOM 3431 N N . GLY A 1 442 ? 23.515 -10.760 -40.985 1.00 97.06 442 GLY A N 1
ATOM 3432 C CA . GLY A 1 442 ? 22.244 -10.762 -40.263 1.00 97.06 442 GLY A CA 1
ATOM 3433 C C . GLY A 1 442 ? 22.361 -10.937 -38.747 1.00 97.06 442 GLY A C 1
ATOM 3434 O O . GLY A 1 442 ? 21.373 -10.734 -38.042 1.00 97.06 442 GLY A O 1
ATOM 3435 N N . SER A 1 443 ? 23.551 -11.224 -38.208 1.00 97.94 443 SER A N 1
ATOM 3436 C CA . SER A 1 443 ? 23.745 -11.297 -36.755 1.00 97.94 443 SER A CA 1
ATOM 3437 C C . SER A 1 443 ? 23.617 -9.922 -36.097 1.00 97.94 443 SER A C 1
ATOM 3439 O O . SER A 1 443 ? 24.179 -8.926 -36.569 1.00 97.94 443 SER A O 1
ATOM 3441 N N . ILE A 1 444 ? 22.917 -9.861 -34.971 1.00 97.81 444 ILE A N 1
ATOM 3442 C CA . ILE A 1 444 ? 22.709 -8.631 -34.205 1.00 97.81 444 ILE A CA 1
ATOM 3443 C C . ILE A 1 444 ? 23.910 -8.392 -33.280 1.00 97.81 444 ILE A C 1
ATOM 3445 O O . ILE A 1 444 ? 24.600 -9.310 -32.825 1.00 97.81 444 ILE A O 1
ATOM 3449 N N . ARG A 1 445 ? 24.254 -7.123 -33.073 1.00 96.75 445 ARG A N 1
ATOM 3450 C CA . ARG A 1 445 ? 25.323 -6.700 -32.166 1.00 96.75 445 ARG A CA 1
ATOM 3451 C C . ARG A 1 445 ? 24.743 -6.569 -30.765 1.00 96.75 445 ARG A C 1
ATOM 3453 O O . ARG A 1 445 ? 24.164 -5.539 -30.446 1.00 96.75 445 ARG A O 1
ATOM 3460 N N . VAL A 1 446 ? 24.903 -7.606 -29.953 1.00 95.19 446 VAL A N 1
ATOM 3461 C CA . VAL A 1 446 ? 24.442 -7.641 -28.557 1.00 95.19 446 VAL A CA 1
ATOM 3462 C C . VAL A 1 446 ? 25.634 -7.483 -27.610 1.00 95.19 446 VAL A C 1
ATOM 3464 O O . VAL A 1 446 ? 26.748 -7.885 -27.952 1.00 95.19 446 VAL A O 1
ATOM 3467 N N . THR A 1 447 ? 25.431 -6.887 -26.435 1.00 93.69 447 THR A N 1
ATOM 3468 C CA . THR A 1 447 ? 26.417 -6.927 -25.343 1.00 93.69 447 THR A CA 1
ATOM 3469 C C . THR A 1 447 ? 26.395 -8.294 -24.657 1.00 93.69 447 THR A C 1
ATOM 3471 O O . THR A 1 447 ? 25.615 -8.526 -23.743 1.00 93.69 447 THR A O 1
ATOM 3474 N N . ASP A 1 448 ? 27.248 -9.214 -25.103 1.00 90.62 448 ASP A N 1
ATOM 3475 C CA . ASP A 1 448 ? 27.255 -10.628 -24.692 1.00 90.62 448 ASP A CA 1
ATOM 3476 C C . ASP A 1 448 ? 28.236 -10.962 -23.550 1.00 90.62 448 ASP A C 1
ATOM 3478 O O . ASP A 1 448 ? 28.335 -12.119 -23.130 1.00 90.62 448 ASP A O 1
ATOM 3482 N N . THR A 1 449 ? 28.935 -9.958 -23.013 1.00 92.88 449 THR A N 1
ATOM 3483 C CA . THR A 1 449 ? 29.780 -10.082 -21.816 1.00 92.88 449 THR A CA 1
ATOM 3484 C C . THR A 1 449 ? 29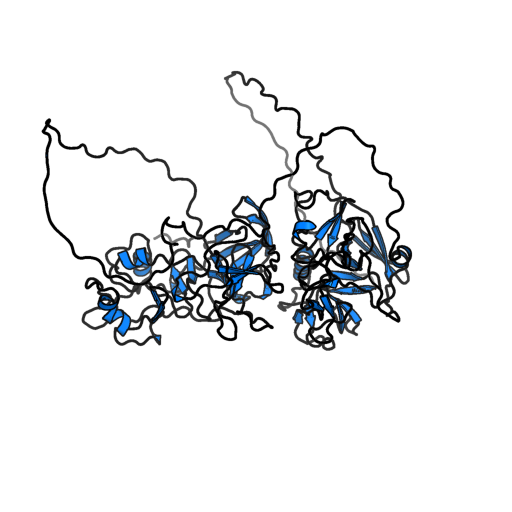.453 -9.010 -20.782 1.00 92.88 449 THR A C 1
ATOM 3486 O O . THR A 1 449 ? 28.976 -7.922 -21.121 1.00 92.88 449 THR A O 1
ATOM 3489 N N . LYS A 1 450 ? 29.794 -9.282 -19.515 1.00 91.19 450 LYS A N 1
ATOM 3490 C CA . LYS A 1 450 ? 29.649 -8.324 -18.411 1.00 91.19 450 LYS A CA 1
ATOM 3491 C C . LYS A 1 450 ? 30.365 -7.002 -18.704 1.00 91.19 450 LYS A C 1
ATOM 3493 O O . LYS A 1 450 ? 29.792 -5.938 -18.498 1.00 91.19 450 LYS A O 1
ATOM 3498 N N . GLU A 1 451 ? 31.581 -7.052 -19.246 1.00 92.94 451 GLU A N 1
ATOM 3499 C CA . GLU A 1 451 ? 32.366 -5.855 -19.570 1.00 92.94 451 GLU A CA 1
ATOM 3500 C C . GLU A 1 451 ? 31.740 -5.043 -20.709 1.00 92.94 451 GLU A C 1
ATOM 3502 O O . GLU A 1 451 ? 31.822 -3.813 -20.709 1.00 92.94 451 GLU A O 1
ATOM 3507 N N . ALA A 1 452 ? 31.137 -5.714 -21.696 1.00 93.06 452 ALA A N 1
ATOM 3508 C CA . ALA A 1 452 ? 30.428 -5.048 -22.781 1.00 93.06 452 ALA A CA 1
ATOM 3509 C C . ALA A 1 452 ? 29.167 -4.349 -22.273 1.00 93.06 452 ALA A C 1
ATOM 3511 O O . ALA A 1 452 ? 28.949 -3.175 -22.572 1.00 93.06 452 ALA A O 1
ATOM 3512 N N . PHE A 1 453 ? 28.392 -5.047 -21.445 1.00 92.00 453 PHE A N 1
ATOM 3513 C CA . PHE A 1 453 ? 27.202 -4.512 -20.803 1.00 92.00 453 PHE A CA 1
ATOM 3514 C C . PHE A 1 453 ? 27.521 -3.299 -19.917 1.00 92.00 453 PHE A C 1
ATOM 3516 O O . PHE A 1 453 ? 26.951 -2.229 -20.117 1.00 92.00 453 PHE A O 1
ATOM 3523 N N . GLU A 1 454 ? 28.488 -3.403 -19.002 1.00 90.06 454 GLU A N 1
ATOM 3524 C CA . GLU A 1 454 ? 28.884 -2.296 -18.116 1.00 90.06 454 GLU A CA 1
ATOM 3525 C C . GLU A 1 454 ? 29.378 -1.065 -18.894 1.00 90.06 454 GLU A C 1
ATOM 3527 O O . GLU A 1 454 ? 29.095 0.078 -18.524 1.00 90.06 454 GLU A O 1
ATOM 3532 N N . ALA A 1 455 ? 30.100 -1.278 -19.997 1.00 88.06 455 ALA A N 1
ATOM 3533 C CA . ALA A 1 455 ? 30.602 -0.199 -20.840 1.00 88.06 455 ALA A CA 1
ATOM 3534 C C . ALA A 1 455 ? 29.517 0.450 -21.718 1.00 88.06 455 ALA A C 1
ATOM 3536 O O . ALA A 1 455 ? 29.649 1.629 -22.066 1.00 88.06 455 ALA A O 1
ATOM 3537 N N . ALA A 1 456 ? 28.466 -0.293 -22.070 1.00 88.25 456 ALA A N 1
ATOM 3538 C CA . ALA A 1 456 ? 27.329 0.209 -22.836 1.00 88.25 456 ALA A CA 1
ATOM 3539 C C . ALA A 1 456 ? 26.228 0.832 -21.956 1.00 88.25 456 ALA A C 1
ATOM 3541 O O . ALA A 1 456 ? 25.508 1.710 -22.422 1.00 88.25 456 ALA A O 1
ATOM 3542 N N . ALA A 1 457 ? 26.116 0.417 -20.689 1.00 81.31 457 ALA A N 1
ATOM 3543 C CA . ALA A 1 457 ? 25.081 0.860 -19.748 1.00 81.31 457 ALA A CA 1
ATOM 3544 C C . ALA A 1 457 ? 25.451 2.120 -18.937 1.00 81.31 457 ALA A C 1
ATOM 3546 O O . ALA A 1 457 ? 24.643 2.615 -18.148 1.00 81.31 457 ALA A O 1
ATOM 3547 N N . ARG A 1 458 ? 26.669 2.654 -19.094 1.00 82.56 458 ARG A N 1
ATOM 3548 C CA . ARG A 1 458 ? 27.092 3.899 -18.430 1.00 82.56 458 ARG A CA 1
ATOM 3549 C C . ARG A 1 458 ? 26.548 5.146 -19.154 1.00 82.56 458 ARG A C 1
ATOM 3551 O O . ARG A 1 458 ? 26.382 5.106 -20.372 1.00 82.56 458 ARG A O 1
ATOM 3558 N N . PRO A 1 459 ? 26.346 6.286 -18.458 1.00 77.44 459 PRO A N 1
ATOM 3559 C CA . PRO A 1 459 ? 25.836 7.513 -19.085 1.00 77.44 459 PRO A CA 1
ATOM 3560 C C . PRO A 1 459 ? 26.675 8.026 -20.266 1.00 77.44 459 PRO A C 1
ATOM 3562 O O . PRO A 1 459 ? 26.142 8.642 -21.185 1.00 77.44 459 PRO A O 1
ATOM 3565 N N . ASP A 1 460 ? 27.989 7.796 -20.241 1.00 81.19 460 ASP A N 1
ATOM 3566 C CA . ASP A 1 460 ? 28.944 8.121 -21.299 1.00 81.19 460 ASP A CA 1
ATOM 3567 C C . ASP A 1 460 ? 29.337 6.868 -22.099 1.00 81.19 460 ASP A C 1
ATOM 3569 O O . ASP A 1 460 ? 30.502 6.461 -22.100 1.00 81.19 460 ASP A O 1
ATOM 3573 N N . VAL A 1 461 ? 28.351 6.234 -22.745 1.00 86.38 461 VAL A N 1
ATOM 3574 C CA . VAL A 1 461 ? 28.484 4.982 -23.519 1.00 86.38 461 VAL A CA 1
ATOM 3575 C C . VAL A 1 461 ? 29.836 4.890 -24.232 1.00 86.38 461 VAL A C 1
ATOM 3577 O O . VAL A 1 461 ? 30.237 5.799 -24.966 1.00 86.38 461 VAL A O 1
ATOM 3580 N N . ASP A 1 462 ? 30.578 3.804 -23.989 1.00 90.19 462 ASP A N 1
ATOM 3581 C CA . ASP A 1 462 ? 31.845 3.571 -24.684 1.00 90.19 462 ASP A CA 1
ATOM 3582 C C . ASP A 1 462 ? 31.582 3.494 -26.199 1.00 90.19 462 ASP A C 1
ATOM 3584 O O . ASP A 1 462 ? 30.806 2.638 -26.628 1.00 90.19 462 ASP A O 1
ATOM 3588 N N . PRO A 1 463 ? 32.233 4.336 -27.029 1.00 89.50 463 PRO A N 1
ATOM 3589 C CA . PRO A 1 463 ? 31.956 4.403 -28.462 1.00 89.50 463 PRO A CA 1
ATOM 3590 C C . PRO A 1 463 ? 32.085 3.072 -29.212 1.00 89.50 463 PRO A C 1
ATOM 3592 O O . PRO A 1 463 ? 31.542 2.939 -30.310 1.00 89.50 463 PRO A O 1
ATOM 3595 N N . ARG A 1 464 ? 32.803 2.087 -28.647 1.00 92.19 464 ARG A N 1
ATOM 3596 C CA . ARG A 1 464 ? 32.881 0.719 -29.188 1.00 92.19 464 ARG A CA 1
ATOM 3597 C C . ARG A 1 464 ? 31.521 0.022 -29.240 1.00 92.19 464 ARG A C 1
ATOM 3599 O O . ARG A 1 464 ? 31.318 -0.803 -30.126 1.00 92.19 464 ARG A O 1
ATOM 3606 N N . TYR A 1 465 ? 30.621 0.365 -28.323 1.00 93.00 465 TYR A N 1
ATOM 3607 C CA . TYR A 1 465 ? 29.289 -0.223 -28.208 1.00 93.00 465 TYR A CA 1
ATOM 3608 C C . TYR A 1 465 ? 28.188 0.654 -28.801 1.00 93.00 465 TYR A C 1
ATOM 3610 O O . TYR A 1 465 ? 27.019 0.294 -28.718 1.00 93.00 465 TYR A O 1
ATOM 3618 N N . ASN A 1 466 ? 28.530 1.747 -29.493 1.00 91.69 466 ASN A N 1
ATOM 3619 C CA . ASN A 1 466 ? 27.560 2.407 -30.364 1.00 91.69 466 ASN A CA 1
ATOM 3620 C C . ASN A 1 466 ? 27.007 1.383 -31.366 1.00 91.69 466 ASN A C 1
ATOM 3622 O O . ASN A 1 466 ? 27.749 0.531 -31.870 1.00 91.69 466 ASN A O 1
ATOM 3626 N N . ASN A 1 467 ? 25.723 1.487 -31.702 1.00 93.81 467 ASN A N 1
ATOM 3627 C CA . ASN A 1 467 ? 25.047 0.510 -32.554 1.00 93.81 467 ASN A CA 1
ATOM 3628 C C . ASN A 1 467 ? 25.057 -0.922 -31.995 1.00 93.81 467 ASN A C 1
ATOM 3630 O O . ASN A 1 467 ? 25.319 -1.868 -32.740 1.00 93.81 467 ASN A O 1
ATOM 3634 N N . HIS A 1 468 ? 24.796 -1.067 -30.696 1.00 95.06 468 HIS A N 1
ATOM 3635 C CA . HIS A 1 468 ? 24.512 -2.353 -30.063 1.00 95.06 468 HIS A CA 1
ATOM 3636 C C . HIS A 1 468 ? 23.123 -2.351 -29.428 1.00 95.06 468 HIS A C 1
ATOM 3638 O O . HIS A 1 468 ? 22.638 -1.316 -28.959 1.00 95.06 468 HIS A O 1
ATOM 3644 N N . VAL A 1 469 ? 22.517 -3.533 -29.399 1.00 96.19 469 VAL A N 1
ATOM 3645 C CA . VAL A 1 469 ? 21.437 -3.857 -28.476 1.00 96.19 469 VAL A CA 1
ATOM 3646 C C . VAL A 1 469 ? 22.086 -4.197 -27.134 1.00 96.19 469 VAL A C 1
ATOM 3648 O O . VAL A 1 469 ? 22.936 -5.084 -27.045 1.00 96.19 469 VAL A O 1
ATOM 3651 N N . VAL A 1 470 ? 21.751 -3.430 -26.107 1.00 93.38 470 VAL A N 1
ATOM 3652 C CA . VAL A 1 470 ? 22.279 -3.562 -24.755 1.00 93.38 470 VAL A CA 1
ATOM 3653 C C . VAL A 1 470 ? 21.389 -4.535 -24.001 1.00 93.38 470 VAL A C 1
ATOM 3655 O O . VAL A 1 470 ? 20.219 -4.260 -23.760 1.00 93.38 470 VAL A O 1
ATOM 3658 N N . GLU A 1 471 ? 21.975 -5.661 -23.629 1.00 90.44 471 GLU A N 1
ATOM 3659 C CA . GLU A 1 471 ? 21.387 -6.690 -22.783 1.00 90.44 471 GLU A CA 1
ATOM 3660 C C . GLU A 1 471 ? 22.273 -6.858 -21.546 1.00 90.44 471 GLU A C 1
ATOM 3662 O O . GLU A 1 471 ? 23.500 -6.932 -21.654 1.00 90.44 471 GLU A O 1
ATOM 3667 N N . GLY A 1 472 ? 21.647 -6.913 -20.373 1.00 89.38 472 GLY A N 1
ATOM 3668 C CA . GLY A 1 472 ? 22.278 -7.357 -19.135 1.00 89.38 472 GLY A CA 1
ATOM 3669 C C . GLY A 1 472 ? 21.729 -8.723 -18.756 1.00 89.38 472 GLY A C 1
ATOM 3670 O O . GLY A 1 472 ? 20.551 -8.979 -18.977 1.00 89.38 472 GLY A O 1
ATOM 3671 N N . ARG A 1 473 ? 22.558 -9.590 -18.169 1.00 89.56 473 ARG A N 1
ATOM 3672 C CA . ARG A 1 473 ? 22.128 -10.922 -17.729 1.00 89.56 473 ARG A CA 1
ATOM 3673 C C . ARG A 1 473 ? 22.167 -11.072 -16.208 1.00 89.56 473 ARG A C 1
ATOM 3675 O O . ARG A 1 473 ? 23.090 -10.525 -15.588 1.00 89.56 473 ARG A O 1
ATOM 3682 N N . PRO A 1 474 ? 21.223 -11.815 -15.596 1.00 86.69 474 PRO A N 1
ATOM 3683 C CA . PRO A 1 474 ? 21.175 -11.995 -14.145 1.00 86.69 474 PRO A CA 1
ATOM 3684 C C . PRO A 1 474 ? 22.487 -12.522 -13.550 1.00 86.69 474 PRO A C 1
ATOM 3686 O O . PRO A 1 474 ? 22.909 -12.061 -12.492 1.00 86.69 474 PRO A O 1
ATOM 3689 N N . GLU A 1 475 ? 23.199 -13.414 -14.251 1.00 88.44 475 GLU A N 1
ATOM 3690 C CA . GLU A 1 475 ? 24.468 -13.984 -13.777 1.00 88.44 475 GLU A CA 1
ATOM 3691 C C . GLU A 1 475 ? 25.613 -12.967 -13.627 1.00 88.44 475 GLU A C 1
ATOM 3693 O O . GLU A 1 475 ? 26.644 -13.276 -13.024 1.00 88.44 475 GLU A O 1
ATOM 3698 N N . TRP A 1 476 ? 25.468 -11.760 -14.181 1.00 87.81 476 TRP A N 1
ATOM 3699 C CA . TRP A 1 476 ? 26.469 -10.697 -14.071 1.00 87.81 476 TRP A CA 1
ATOM 3700 C C . TRP A 1 476 ? 26.260 -9.798 -12.854 1.00 87.81 476 TRP A C 1
ATOM 3702 O O . TRP A 1 476 ? 27.159 -9.013 -12.523 1.00 87.81 476 TRP A O 1
ATOM 3712 N N . LEU A 1 477 ? 25.111 -9.907 -12.189 1.00 81.12 477 LEU A N 1
ATOM 3713 C CA . LEU A 1 477 ? 24.745 -9.062 -11.065 1.00 81.12 477 LEU A CA 1
ATOM 3714 C C . LEU A 1 477 ? 25.320 -9.575 -9.745 1.00 81.12 477 LEU A C 1
ATOM 3716 O O . LEU A 1 477 ? 25.343 -10.770 -9.455 1.00 81.12 477 LEU A O 1
ATOM 3720 N N . ASP A 1 478 ? 25.755 -8.631 -8.911 1.00 80.31 478 ASP A N 1
ATOM 3721 C CA . ASP A 1 478 ? 25.955 -8.912 -7.496 1.00 80.31 478 ASP A CA 1
ATOM 3722 C C . ASP A 1 478 ? 24.587 -9.039 -6.825 1.00 80.31 478 ASP A C 1
ATOM 3724 O O . ASP A 1 478 ? 23.707 -8.197 -7.027 1.00 80.31 478 ASP A O 1
ATOM 3728 N N . ARG A 1 479 ? 24.428 -10.059 -5.979 1.00 80.69 479 ARG A N 1
ATOM 3729 C CA . ARG A 1 479 ? 23.204 -10.260 -5.201 1.00 80.69 479 ARG A CA 1
ATOM 3730 C C . ARG A 1 479 ? 23.119 -9.228 -4.076 1.00 80.69 479 ARG A C 1
ATOM 3732 O O . ARG A 1 479 ? 23.587 -9.463 -2.961 1.00 80.69 479 ARG A O 1
ATOM 3739 N N . ASN A 1 480 ? 22.583 -8.059 -4.403 1.00 86.31 480 ASN A N 1
ATOM 3740 C CA . ASN A 1 480 ? 22.379 -6.954 -3.472 1.00 86.31 480 ASN A CA 1
ATOM 3741 C C . ASN A 1 480 ? 21.100 -7.157 -2.654 1.00 86.31 480 ASN A C 1
ATOM 3743 O O . ASN A 1 480 ? 20.166 -7.812 -3.108 1.00 86.31 480 ASN A O 1
ATOM 3747 N N . VAL A 1 481 ? 21.045 -6.556 -1.465 1.00 90.75 481 VAL A N 1
ATOM 3748 C CA . VAL A 1 481 ? 19.800 -6.435 -0.699 1.00 90.75 481 VAL A CA 1
ATOM 3749 C C . VAL A 1 481 ? 19.300 -5.002 -0.820 1.00 90.75 481 VAL A C 1
ATOM 3751 O O . VAL A 1 481 ? 19.966 -4.060 -0.390 1.00 90.75 481 VAL A O 1
ATOM 3754 N N . PHE A 1 482 ? 18.124 -4.832 -1.408 1.00 91.62 482 PHE A N 1
ATOM 3755 C CA . PHE A 1 482 ? 17.435 -3.553 -1.511 1.00 91.62 482 PHE A CA 1
ATOM 3756 C C . PHE A 1 482 ? 16.576 -3.354 -0.272 1.00 91.62 482 PHE A C 1
ATOM 3758 O O . PHE A 1 482 ? 15.823 -4.241 0.117 1.00 91.62 482 PHE A O 1
ATOM 3765 N N . VAL A 1 483 ? 16.723 -2.202 0.374 1.00 93.25 483 VAL A N 1
ATOM 3766 C CA . VAL A 1 483 ? 16.046 -1.861 1.625 1.00 93.25 483 VAL A CA 1
ATOM 3767 C C . VAL A 1 483 ? 15.140 -0.676 1.377 1.00 93.25 483 VAL A C 1
ATOM 3769 O O . VAL A 1 483 ? 15.623 0.425 1.108 1.00 93.25 483 VAL A O 1
ATOM 3772 N N . TYR A 1 484 ? 13.842 -0.896 1.518 1.00 93.81 484 TYR A N 1
ATOM 3773 C CA . TYR A 1 484 ? 12.802 0.103 1.330 1.00 93.81 484 TYR A CA 1
ATOM 3774 C C . TYR A 1 484 ? 12.255 0.505 2.682 1.00 93.81 484 TYR A C 1
ATOM 3776 O O . TYR A 1 484 ? 11.930 -0.338 3.512 1.00 93.81 484 TYR A O 1
ATOM 3784 N N . VAL A 1 485 ? 12.137 1.805 2.878 1.00 92.94 485 VAL A N 1
ATOM 3785 C CA . VAL A 1 485 ? 11.431 2.423 3.987 1.00 92.94 485 VAL A CA 1
ATOM 3786 C C . VAL A 1 485 ? 10.187 3.047 3.386 1.00 92.94 485 VAL A C 1
ATOM 3788 O O . VAL A 1 485 ? 10.311 4.004 2.625 1.00 92.94 485 VAL A O 1
ATOM 3791 N N . ILE A 1 486 ? 9.016 2.504 3.706 1.00 90.94 486 ILE A N 1
ATOM 3792 C CA . ILE A 1 486 ? 7.720 2.974 3.199 1.00 90.94 486 ILE A CA 1
ATOM 3793 C C . ILE A 1 486 ? 6.833 3.307 4.402 1.00 90.94 486 ILE A C 1
ATOM 3795 O O . ILE A 1 486 ? 6.737 2.477 5.309 1.00 90.94 486 ILE A O 1
ATOM 3799 N N . PRO A 1 487 ? 6.204 4.494 4.475 1.00 81.25 487 PRO A N 1
ATOM 3800 C CA . PRO A 1 487 ? 5.355 4.843 5.609 1.00 81.25 487 PRO A CA 1
ATOM 3801 C C . PRO A 1 487 ? 4.187 3.860 5.738 1.00 81.25 487 PRO A C 1
ATOM 3803 O O . PRO A 1 487 ? 3.522 3.538 4.757 1.00 81.25 487 PRO A O 1
ATOM 3806 N N . VAL A 1 488 ? 3.922 3.411 6.968 1.00 71.81 488 VAL A N 1
ATOM 3807 C CA . VAL A 1 488 ? 2.785 2.525 7.273 1.00 71.81 488 VAL A CA 1
ATOM 3808 C C . VAL A 1 488 ? 1.471 3.217 6.936 1.00 71.81 488 VAL A C 1
ATOM 3810 O O . VAL A 1 488 ? 0.570 2.594 6.388 1.00 71.81 488 VAL A O 1
ATOM 3813 N N . GLN A 1 489 ? 1.377 4.507 7.259 1.00 68.06 489 GLN A N 1
ATOM 3814 C CA . GLN A 1 489 ? 0.236 5.350 6.939 1.00 68.06 489 GLN A CA 1
ATOM 3815 C C . GLN A 1 489 ? 0.705 6.523 6.068 1.00 68.06 489 GLN A C 1
ATOM 3817 O O . GLN A 1 489 ? 1.381 7.432 6.567 1.00 68.06 489 GLN A O 1
ATOM 3822 N N . PRO A 1 490 ? 0.358 6.521 4.775 1.00 76.38 490 PRO A N 1
ATOM 3823 C CA . PRO A 1 490 ? 0.636 7.632 3.875 1.00 76.38 490 PRO A CA 1
ATOM 3824 C C . PRO A 1 490 ? -0.011 8.933 4.344 1.00 76.38 490 PRO A C 1
ATOM 3826 O O . PRO A 1 490 ? -1.132 8.957 4.854 1.00 76.38 490 PRO A O 1
ATOM 3829 N N . SER A 1 491 ? 0.694 10.040 4.139 1.00 71.38 491 SER A N 1
ATOM 3830 C CA . SER A 1 491 ? 0.237 11.376 4.524 1.00 71.38 491 SER A CA 1
ATOM 3831 C C . SER A 1 491 ? -0.104 12.204 3.293 1.00 71.38 491 SER A C 1
ATOM 3833 O O . SER A 1 491 ? 0.786 12.633 2.573 1.00 71.38 491 SER A O 1
ATOM 3835 N N . TYR A 1 492 ? -1.388 12.475 3.059 1.00 74.75 492 TYR A N 1
ATOM 3836 C CA . TYR A 1 492 ? -1.802 13.225 1.872 1.00 74.75 492 TYR A CA 1
ATOM 3837 C C . TYR A 1 492 ? -1.257 14.664 1.869 1.00 74.75 492 TYR A C 1
ATOM 3839 O O . TYR A 1 492 ? -1.511 15.453 2.786 1.00 74.75 492 TYR A O 1
ATOM 3847 N N . GLN A 1 493 ? -0.580 15.038 0.788 1.00 75.06 493 GLN A N 1
ATOM 3848 C CA . GLN A 1 493 ? -0.057 16.370 0.524 1.00 75.06 493 GLN A CA 1
ATOM 3849 C C . GLN A 1 493 ? -0.863 17.059 -0.581 1.00 75.06 493 GLN A C 1
ATOM 3851 O O . GLN A 1 493 ? -1.052 16.548 -1.686 1.00 75.06 493 GLN A O 1
ATOM 3856 N N . LYS A 1 494 ? -1.294 18.293 -0.300 1.00 73.88 494 LYS A N 1
ATOM 3857 C CA . LYS A 1 494 ? -1.985 19.133 -1.293 1.00 73.88 494 LYS A CA 1
ATOM 3858 C C . LYS A 1 494 ? -1.102 19.478 -2.486 1.00 73.88 494 LYS A C 1
ATOM 3860 O O . LYS A 1 494 ? -1.608 19.572 -3.598 1.00 73.88 494 LYS A O 1
ATOM 3865 N N . GLU A 1 495 ? 0.189 19.669 -2.246 1.00 83.44 495 GLU A N 1
ATOM 3866 C CA . GLU A 1 495 ? 1.171 19.922 -3.294 1.00 83.44 495 GLU A CA 1
ATOM 3867 C C . GLU A 1 495 ? 1.887 18.608 -3.613 1.00 83.44 495 GLU A C 1
ATOM 3869 O O . GLU A 1 495 ? 2.451 18.001 -2.699 1.00 83.44 495 GLU A O 1
ATOM 3874 N N . PRO A 1 496 ? 1.852 18.142 -4.870 1.00 87.00 496 PRO A N 1
ATOM 3875 C CA . PRO A 1 496 ? 2.468 16.879 -5.232 1.00 87.00 496 PRO A CA 1
ATOM 3876 C C . PRO A 1 496 ? 3.988 17.026 -5.370 1.00 87.00 496 PRO A C 1
ATOM 3878 O O . PRO A 1 496 ? 4.511 18.050 -5.821 1.00 87.00 496 PRO A O 1
ATOM 3881 N N . THR A 1 497 ? 4.712 15.964 -5.031 1.00 88.25 497 THR A N 1
ATOM 3882 C CA . THR A 1 497 ? 6.156 15.856 -5.253 1.00 88.25 497 THR A CA 1
ATOM 3883 C C . THR A 1 497 ? 6.402 15.207 -6.611 1.00 88.25 497 THR A C 1
ATOM 3885 O O . THR A 1 497 ? 6.418 13.984 -6.731 1.00 88.25 497 THR A O 1
ATOM 3888 N N . PHE A 1 498 ? 6.562 16.025 -7.653 1.00 83.25 498 PHE A N 1
ATOM 3889 C CA . PHE A 1 498 ? 6.787 15.539 -9.018 1.00 83.25 498 PHE A CA 1
ATOM 3890 C C . PHE A 1 498 ? 8.087 14.751 -9.167 1.00 83.25 498 PHE A C 1
ATOM 3892 O O . PHE A 1 498 ? 9.151 15.173 -8.702 1.00 83.25 498 PHE A O 1
ATOM 3899 N N . ILE A 1 499 ? 7.989 13.631 -9.881 1.00 82.88 499 ILE A N 1
ATOM 3900 C CA . ILE A 1 499 ? 9.110 12.747 -10.167 1.00 82.88 499 ILE A CA 1
ATOM 3901 C C . ILE A 1 499 ? 9.769 13.177 -11.478 1.00 82.88 499 ILE A C 1
ATOM 3903 O O . ILE A 1 499 ? 9.129 13.279 -12.524 1.00 82.88 499 ILE A O 1
ATOM 3907 N N . GLY A 1 500 ? 11.077 13.435 -11.412 1.00 62.22 500 GLY A N 1
ATOM 3908 C CA . GLY A 1 500 ? 11.825 14.060 -12.501 1.00 62.22 500 GLY A CA 1
ATOM 3909 C C . GLY A 1 500 ? 11.509 15.557 -12.613 1.00 62.22 500 GLY A C 1
ATOM 3910 O O . GLY A 1 500 ? 10.375 16.003 -12.465 1.00 62.22 500 GLY A O 1
ATOM 3911 N N . ARG A 1 501 ? 12.525 16.402 -12.842 1.00 37.31 501 ARG A N 1
ATOM 3912 C CA . ARG A 1 501 ? 12.279 17.848 -12.993 1.00 37.31 501 ARG A CA 1
ATOM 3913 C C . ARG A 1 501 ? 11.354 18.088 -14.193 1.00 37.31 501 ARG A C 1
ATOM 3915 O O . ARG A 1 501 ? 11.732 17.690 -15.297 1.00 37.31 501 ARG A O 1
ATOM 3922 N N . PRO A 1 502 ? 10.248 18.841 -14.053 1.00 28.12 502 PRO A N 1
ATOM 3923 C CA . PRO A 1 502 ? 9.508 19.295 -15.216 1.00 28.12 502 PRO A CA 1
ATOM 3924 C C . PRO A 1 502 ? 10.425 20.207 -16.036 1.00 28.12 502 PRO A C 1
ATOM 3926 O O . PRO A 1 502 ? 10.837 21.287 -15.592 1.00 28.12 502 PRO A O 1
ATOM 3929 N N . ARG A 1 503 ? 10.773 19.785 -17.257 1.00 31.34 503 ARG A N 1
ATOM 3930 C CA . ARG A 1 503 ? 11.285 20.727 -18.252 1.00 31.34 503 ARG A CA 1
ATOM 3931 C C . ARG A 1 503 ? 10.151 21.704 -18.530 1.00 31.34 503 ARG A C 1
ATOM 3933 O O . ARG A 1 503 ? 9.121 21.350 -19.086 1.00 31.34 503 ARG A O 1
ATOM 3940 N N . ARG A 1 504 ? 10.336 22.942 -18.083 1.00 25.53 504 ARG A N 1
ATOM 3941 C CA . ARG A 1 504 ? 9.421 24.069 -18.265 1.00 25.53 504 ARG A CA 1
ATOM 3942 C C . ARG A 1 504 ? 9.025 24.183 -19.749 1.00 25.53 504 ARG A C 1
ATOM 3944 O O . ARG A 1 504 ? 9.774 24.782 -20.514 1.00 25.53 504 ARG A O 1
ATOM 3951 N N . GLY A 1 505 ? 7.876 23.628 -20.154 1.00 31.03 505 GLY A N 1
ATOM 3952 C CA . GLY A 1 505 ? 7.328 23.867 -21.494 1.00 31.03 505 GLY A CA 1
ATOM 3953 C C . GLY A 1 505 ? 6.411 22.833 -22.161 1.00 31.03 505 GLY A C 1
ATOM 3954 O O . GLY A 1 505 ? 5.850 23.214 -23.183 1.00 31.03 505 GLY A O 1
ATOM 3955 N N . SER A 1 506 ? 6.220 21.601 -21.671 1.00 31.72 506 SER A N 1
ATOM 3956 C CA . SER A 1 506 ? 5.478 20.588 -22.460 1.00 31.72 506 SER A CA 1
ATOM 3957 C C . SER A 1 506 ? 3.972 20.469 -22.194 1.00 31.72 506 SER A C 1
ATOM 3959 O O . SER A 1 506 ? 3.265 20.007 -23.081 1.00 31.72 506 SER A O 1
ATOM 3961 N N . ASP A 1 507 ? 3.429 20.978 -21.085 1.00 32.78 507 ASP A N 1
ATOM 3962 C CA . ASP A 1 507 ? 1.976 20.897 -20.833 1.00 32.78 507 ASP A CA 1
ATOM 3963 C C . ASP A 1 507 ? 1.209 22.090 -21.409 1.00 32.78 507 ASP A C 1
ATOM 3965 O O . ASP A 1 507 ? 0.553 22.872 -20.717 1.00 32.78 507 ASP A O 1
ATOM 3969 N N . ARG A 1 508 ? 1.269 22.232 -22.734 1.00 29.88 508 ARG A N 1
ATOM 3970 C CA . ARG A 1 508 ? 0.193 22.897 -23.471 1.00 29.88 508 ARG A CA 1
ATOM 3971 C C . ARG A 1 508 ? -0.361 21.945 -24.511 1.00 29.88 508 ARG A C 1
ATOM 3973 O O . ARG A 1 508 ? 0.147 21.892 -25.619 1.00 29.88 508 ARG A O 1
ATOM 3980 N N . GLY A 1 509 ? -1.422 21.256 -24.088 1.00 27.27 509 GLY A N 1
ATOM 3981 C CA . GLY A 1 509 ? -2.506 20.671 -24.872 1.00 27.27 509 GLY A CA 1
ATOM 3982 C C . GLY A 1 509 ? -2.190 20.300 -26.314 1.00 27.27 509 GLY A C 1
ATOM 3983 O O . GLY A 1 509 ? -2.051 21.175 -27.170 1.00 27.27 509 GLY A O 1
ATOM 3984 N N . ALA A 1 510 ? -2.222 18.995 -26.574 1.00 30.33 510 ALA A N 1
ATOM 3985 C CA . ALA A 1 510 ? -2.352 18.408 -27.896 1.00 30.33 510 ALA A CA 1
ATOM 3986 C C . ALA A 1 510 ? -3.277 19.250 -28.797 1.00 30.33 510 ALA A C 1
ATOM 3988 O O . ALA A 1 510 ? -4.498 19.299 -28.633 1.00 30.33 510 ALA A O 1
ATOM 3989 N N . ARG A 1 511 ? -2.672 19.933 -29.771 1.00 26.95 511 ARG A N 1
ATOM 3990 C CA . ARG A 1 511 ? -3.342 20.359 -30.995 1.00 26.95 511 ARG A CA 1
ATOM 3991 C C . ARG A 1 511 ? -2.593 19.738 -32.158 1.00 26.95 511 ARG A C 1
ATOM 3993 O O . ARG A 1 511 ? -1.437 20.055 -32.413 1.00 26.95 511 ARG A O 1
ATOM 4000 N N . LEU A 1 512 ? -3.309 18.843 -32.820 1.00 32.16 512 LEU A N 1
ATOM 4001 C CA . LEU A 1 512 ? -2.971 18.177 -34.065 1.00 32.16 512 LEU A CA 1
ATOM 4002 C C . LEU A 1 512 ? -2.518 19.175 -35.148 1.00 32.16 512 LEU A C 1
ATOM 4004 O O . LEU A 1 512 ? -3.196 20.175 -35.392 1.00 32.16 512 LEU A O 1
ATOM 4008 N N . GLY A 1 513 ? -1.445 18.816 -35.860 1.00 26.33 513 GLY A N 1
ATOM 4009 C CA . GLY A 1 513 ? -1.286 19.090 -37.292 1.00 26.33 513 GLY A CA 1
ATOM 4010 C C . GLY A 1 513 ? -0.343 20.226 -37.710 1.00 26.33 513 GLY A C 1
ATOM 4011 O O . GLY A 1 513 ? -0.694 21.402 -37.634 1.00 26.33 513 GLY A O 1
ATOM 4012 N N . GLY A 1 514 ? 0.788 19.853 -38.324 1.00 23.14 514 GLY A N 1
ATOM 4013 C CA . GLY A 1 514 ? 1.503 20.688 -39.299 1.00 23.14 514 GLY A CA 1
ATOM 4014 C C . GLY A 1 514 ? 2.979 20.297 -39.510 1.00 23.14 514 GLY A C 1
ATOM 4015 O O . GLY A 1 514 ? 3.722 20.299 -38.533 1.00 23.14 514 GLY A O 1
ATOM 4016 N N . PRO A 1 515 ? 3.439 20.000 -40.747 1.00 29.69 515 PRO A N 1
ATOM 4017 C CA . PRO A 1 515 ? 4.841 19.671 -41.022 1.00 29.69 515 PRO A CA 1
ATOM 4018 C C . PRO A 1 515 ? 5.736 20.929 -40.960 1.00 29.69 515 PRO A C 1
ATOM 4020 O O . PRO A 1 515 ? 5.232 22.049 -41.104 1.00 29.69 515 PRO A O 1
ATOM 4023 N N . PRO A 1 516 ? 7.065 20.787 -40.775 1.00 29.06 516 PRO A N 1
ATOM 4024 C CA . PRO A 1 516 ? 7.949 21.926 -40.541 1.00 29.06 516 PRO A CA 1
ATOM 4025 C C . PRO A 1 516 ? 8.079 22.800 -41.803 1.00 29.06 516 PRO A C 1
ATOM 4027 O O . PRO A 1 516 ? 8.202 22.271 -42.915 1.00 29.06 516 PRO A O 1
ATOM 4030 N N . PRO A 1 517 ? 8.074 24.144 -41.692 1.00 29.33 517 PRO A N 1
ATOM 4031 C CA . PRO A 1 517 ? 8.208 24.990 -42.863 1.00 29.33 517 PRO A CA 1
ATOM 4032 C C . PRO A 1 517 ? 9.656 25.017 -43.361 1.00 29.33 517 PRO A C 1
ATOM 4034 O O . PRO A 1 517 ? 10.614 25.230 -42.619 1.00 29.33 517 PRO A O 1
ATOM 4037 N N . ARG A 1 518 ? 9.769 24.843 -44.679 1.00 30.38 518 ARG A N 1
ATOM 4038 C CA . ARG A 1 518 ? 10.972 25.035 -45.491 1.00 30.38 518 ARG A CA 1
ATOM 4039 C C . ARG A 1 518 ? 11.496 26.471 -45.382 1.00 30.38 518 ARG A C 1
ATOM 4041 O O . ARG A 1 518 ? 10.724 27.422 -45.275 1.00 30.38 518 ARG A O 1
ATOM 4048 N N . GLY A 1 519 ? 12.819 26.602 -45.466 1.00 30.95 519 GLY A N 1
ATOM 4049 C CA . GLY A 1 519 ? 13.550 27.857 -45.320 1.00 30.95 519 GLY A CA 1
ATOM 4050 C C . GLY A 1 519 ? 13.168 28.976 -46.296 1.00 30.95 519 GLY A C 1
ATOM 4051 O O . GLY A 1 519 ? 12.625 28.753 -47.380 1.00 30.95 519 GLY A O 1
ATOM 4052 N N . ARG A 1 520 ? 13.533 30.204 -45.915 1.00 27.59 520 ARG A N 1
ATOM 4053 C CA . ARG A 1 520 ? 13.586 31.356 -46.818 1.00 27.59 520 ARG A CA 1
ATOM 4054 C C . ARG A 1 520 ? 14.786 32.245 -46.507 1.00 27.59 520 ARG A C 1
ATOM 4056 O O . ARG A 1 520 ? 15.049 32.579 -45.358 1.00 27.59 520 ARG A O 1
ATOM 4063 N N . VAL A 1 521 ? 15.485 32.591 -47.581 1.00 31.42 521 VAL A N 1
ATOM 4064 C CA . VAL A 1 521 ? 16.633 33.496 -47.685 1.00 31.42 521 VAL A CA 1
ATOM 4065 C C . VAL A 1 521 ? 16.150 34.928 -47.984 1.00 31.42 521 VAL A C 1
ATOM 4067 O O . VAL A 1 521 ? 15.167 35.083 -48.710 1.00 31.42 521 VAL A O 1
ATOM 4070 N N . GLY A 1 522 ? 16.899 35.929 -47.493 1.00 28.88 522 GLY A N 1
ATOM 4071 C CA . GLY A 1 522 ? 16.938 37.337 -47.949 1.00 28.88 522 GLY A CA 1
ATOM 4072 C C . GLY A 1 522 ? 16.267 38.352 -47.004 1.00 28.88 522 GLY A C 1
ATOM 4073 O O . GLY A 1 522 ? 15.248 38.031 -46.405 1.00 28.88 522 GLY A O 1
ATOM 4074 N N . ASP A 1 523 ? 16.719 39.599 -46.831 1.00 28.70 523 ASP A N 1
ATOM 4075 C CA . ASP A 1 523 ? 17.923 40.340 -47.255 1.00 28.70 523 ASP A CA 1
ATOM 4076 C C . ASP A 1 523 ? 17.935 41.720 -46.519 1.00 28.70 523 ASP A C 1
ATOM 4078 O O . ASP A 1 523 ? 16.867 42.173 -46.110 1.00 28.70 523 ASP A O 1
ATOM 4082 N N . ASP A 1 524 ? 19.118 42.347 -46.370 1.00 30.05 524 ASP A N 1
ATOM 4083 C CA . ASP A 1 524 ? 19.474 43.782 -46.118 1.00 30.05 524 ASP A CA 1
ATOM 4084 C C . ASP A 1 524 ? 18.720 44.660 -45.070 1.00 30.05 524 ASP A C 1
ATOM 4086 O O . ASP A 1 524 ? 17.531 44.921 -45.195 1.00 30.05 524 ASP A O 1
ATOM 4090 N N . GLY A 1 525 ? 19.304 45.256 -44.005 1.00 25.80 525 GLY A N 1
ATOM 4091 C CA . GLY A 1 525 ? 20.444 46.204 -43.845 1.00 25.80 525 GLY A CA 1
ATOM 4092 C C . GLY A 1 525 ? 19.981 47.421 -42.964 1.00 25.80 525 GLY A C 1
ATOM 4093 O O . GLY A 1 525 ? 18.784 47.491 -42.696 1.00 25.80 525 GLY A O 1
ATOM 4094 N N . PRO A 1 526 ? 20.796 48.419 -42.501 1.00 40.50 526 PRO A N 1
ATOM 4095 C CA . PRO A 1 526 ? 22.243 48.613 -42.615 1.00 40.50 526 PRO A CA 1
ATOM 4096 C C . PRO A 1 526 ? 23.026 49.010 -41.317 1.00 40.50 526 PRO A C 1
ATOM 4098 O O . PRO A 1 526 ? 22.585 49.736 -40.431 1.00 40.50 526 PRO A O 1
ATOM 4101 N N . ARG A 1 527 ? 24.289 48.568 -41.327 1.00 31.81 527 ARG A N 1
ATOM 4102 C CA . ARG A 1 527 ? 25.578 49.072 -40.785 1.00 31.81 527 ARG A CA 1
ATOM 4103 C C . ARG A 1 527 ? 25.661 50.390 -39.973 1.00 31.81 527 ARG A C 1
ATOM 4105 O O . ARG A 1 527 ? 25.364 51.470 -40.479 1.00 31.81 527 ARG A O 1
ATOM 4112 N N . ARG A 1 528 ? 26.412 50.328 -38.855 1.00 30.55 528 ARG A N 1
ATOM 4113 C CA . ARG A 1 528 ? 27.410 51.349 -38.439 1.00 30.55 528 ARG A CA 1
ATOM 4114 C C . ARG A 1 528 ? 28.739 50.702 -37.995 1.00 30.55 528 ARG A C 1
ATOM 4116 O O . ARG A 1 528 ? 28.750 49.606 -37.452 1.00 30.55 528 ARG A O 1
ATOM 4123 N N . ARG A 1 529 ? 29.837 51.393 -38.334 1.00 31.64 529 ARG A N 1
ATOM 4124 C CA . ARG A 1 529 ? 31.267 50.999 -38.370 1.00 31.64 529 ARG A CA 1
ATOM 4125 C C . ARG A 1 529 ? 31.954 50.933 -36.987 1.00 31.64 529 ARG A C 1
ATOM 4127 O O . ARG A 1 529 ? 31.638 51.758 -36.142 1.00 31.64 529 ARG A O 1
ATOM 4134 N N . VAL A 1 530 ? 32.758 49.890 -36.727 1.00 31.09 530 VAL A N 1
ATOM 4135 C CA . VAL A 1 530 ? 34.252 49.748 -36.744 1.00 31.09 530 VAL A CA 1
ATOM 4136 C C . VAL A 1 530 ? 35.012 50.390 -35.570 1.00 31.09 530 VAL A C 1
ATOM 4138 O O . VAL A 1 530 ? 35.030 51.608 -35.428 1.00 31.09 530 VAL A O 1
ATOM 4141 N N . GLY A 1 531 ? 35.732 49.536 -34.832 1.00 28.69 531 GLY A N 1
ATOM 4142 C CA . GLY A 1 531 ? 36.874 49.840 -33.965 1.00 28.69 531 GLY A CA 1
ATOM 4143 C C . GLY A 1 531 ? 37.619 48.542 -33.605 1.00 28.69 531 GLY A C 1
ATOM 4144 O O . GLY A 1 531 ? 36.981 47.555 -33.257 1.00 28.69 531 GLY A O 1
ATOM 4145 N N . ASP A 1 532 ? 38.936 48.549 -33.788 1.00 30.58 532 ASP A N 1
ATOM 4146 C CA . ASP A 1 532 ? 39.861 47.421 -33.969 1.00 30.58 532 ASP A CA 1
ATOM 4147 C C . ASP A 1 532 ? 40.135 46.478 -32.775 1.00 30.58 532 ASP A C 1
ATOM 4149 O O . ASP A 1 532 ? 40.137 46.887 -31.619 1.00 30.58 532 ASP A O 1
ATOM 4153 N N . GLY A 1 533 ? 40.556 45.247 -33.112 1.00 29.61 533 GLY A N 1
ATOM 4154 C CA . GLY A 1 533 ? 41.803 44.669 -32.583 1.00 29.61 533 GLY A CA 1
ATOM 4155 C C . GLY A 1 533 ? 41.741 43.766 -31.343 1.00 29.61 533 GLY A C 1
ATOM 4156 O O . GLY A 1 533 ? 41.839 44.239 -30.217 1.00 29.61 533 GLY A O 1
ATOM 4157 N N . GLY A 1 534 ? 41.766 42.444 -31.559 1.00 28.78 534 GLY A N 1
ATOM 4158 C CA . GLY A 1 534 ? 42.261 41.467 -30.575 1.00 28.78 534 GLY A CA 1
ATOM 4159 C C . GLY A 1 534 ? 41.595 40.084 -30.671 1.00 28.78 534 GLY A C 1
ATOM 4160 O O . GLY A 1 534 ? 40.370 40.022 -30.758 1.00 28.78 534 GLY A O 1
ATOM 4161 N N . PRO A 1 535 ? 42.350 38.964 -30.659 1.00 37.06 535 PRO A N 1
ATOM 4162 C CA . PRO A 1 535 ? 41.756 37.628 -30.615 1.00 37.06 535 PRO A CA 1
ATOM 4163 C C . PRO A 1 535 ? 41.080 37.396 -29.249 1.00 37.06 535 PRO A C 1
ATOM 4165 O O . PRO A 1 535 ? 41.631 37.817 -28.226 1.00 37.06 535 PRO A O 1
ATOM 4168 N N . PRO A 1 536 ? 39.909 36.733 -29.186 1.00 34.00 536 PRO A N 1
ATOM 4169 C CA . PRO A 1 536 ? 39.241 36.481 -27.917 1.00 34.00 536 PRO A CA 1
ATOM 4170 C C . PRO A 1 536 ? 40.087 35.551 -27.025 1.00 34.00 536 PRO A C 1
ATOM 4172 O O . PRO A 1 536 ? 40.715 34.610 -27.520 1.00 34.00 536 PRO A O 1
ATOM 4175 N N . PRO A 1 537 ? 40.127 35.804 -25.706 1.00 30.34 537 PRO A N 1
ATOM 4176 C CA . PRO A 1 537 ? 40.923 35.026 -24.770 1.00 30.34 537 PRO A CA 1
ATOM 4177 C C . PRO A 1 537 ? 40.320 33.634 -24.563 1.00 30.34 537 PRO A C 1
ATOM 4179 O O . PRO A 1 537 ? 39.102 33.462 -24.510 1.00 30.34 537 PRO A O 1
ATOM 4182 N N . ARG A 1 538 ? 41.195 32.641 -24.374 1.00 32.03 538 ARG A N 1
ATOM 4183 C CA . ARG A 1 538 ? 40.827 31.321 -23.845 1.00 32.03 538 ARG A CA 1
ATOM 4184 C C . ARG A 1 538 ? 40.079 31.504 -22.514 1.00 32.03 538 ARG A C 1
ATOM 4186 O O . ARG A 1 538 ? 40.553 32.302 -21.695 1.00 32.03 538 ARG A O 1
ATOM 4193 N N . PRO A 1 539 ? 38.966 30.794 -22.253 1.00 31.16 539 PRO A N 1
ATOM 4194 C CA . PRO A 1 539 ? 38.351 30.832 -20.937 1.00 31.16 539 PRO A CA 1
ATOM 4195 C C . PRO A 1 539 ? 39.357 30.302 -19.917 1.00 31.16 539 PRO A C 1
ATOM 4197 O O . PRO A 1 539 ? 39.869 29.193 -20.040 1.00 31.16 539 PRO A O 1
ATOM 4200 N N . ARG A 1 540 ? 39.680 31.158 -18.948 1.00 28.45 540 ARG A N 1
ATOM 4201 C CA . ARG A 1 540 ? 40.474 30.819 -17.773 1.00 28.45 540 ARG A CA 1
ATOM 4202 C C . ARG A 1 540 ? 39.695 29.822 -16.926 1.00 28.45 540 ARG A C 1
ATOM 4204 O O . ARG A 1 540 ? 38.520 30.064 -16.648 1.00 28.45 540 ARG A O 1
ATOM 4211 N N . ASP A 1 541 ? 40.403 28.793 -16.474 1.00 35.72 541 ASP A N 1
ATOM 4212 C CA . ASP A 1 541 ? 40.100 28.024 -15.271 1.00 35.72 541 ASP A CA 1
ATOM 4213 C C . ASP A 1 541 ? 39.539 28.946 -14.183 1.00 35.72 541 ASP A C 1
ATOM 4215 O O . ASP A 1 541 ? 40.253 29.764 -13.592 1.00 35.72 541 ASP A O 1
ATOM 4219 N N . ARG A 1 542 ? 38.235 28.830 -13.928 1.00 29.95 542 ARG A N 1
ATOM 4220 C CA . ARG A 1 542 ? 37.677 29.163 -12.624 1.00 29.95 542 ARG A CA 1
ATOM 4221 C C . ARG A 1 542 ? 37.589 27.855 -11.871 1.00 29.95 542 ARG A C 1
ATOM 4223 O O . ARG A 1 542 ? 36.892 26.941 -12.292 1.00 29.95 542 ARG A O 1
ATOM 4230 N N . GLY A 1 543 ? 38.380 27.813 -10.806 1.00 26.06 543 GLY A N 1
ATOM 4231 C CA . GLY A 1 543 ? 38.626 26.652 -9.982 1.00 26.06 543 GLY A CA 1
ATOM 4232 C C . GLY A 1 543 ? 37.369 25.917 -9.549 1.00 26.06 543 GLY A C 1
ATOM 4233 O O . GLY A 1 543 ? 36.301 26.502 -9.362 1.00 26.06 543 GLY A O 1
ATOM 4234 N N . ALA A 1 544 ? 37.589 24.619 -9.374 1.00 30.53 544 ALA A N 1
ATOM 4235 C CA . ALA A 1 544 ? 36.773 23.672 -8.650 1.00 30.53 544 ALA A CA 1
ATOM 4236 C C . ALA A 1 544 ? 35.982 24.336 -7.510 1.00 30.53 544 ALA A C 1
ATOM 4238 O O . ALA A 1 544 ? 36.486 24.545 -6.405 1.00 30.53 544 ALA A O 1
ATOM 4239 N N . GLY A 1 545 ? 34.710 24.628 -7.781 1.00 24.14 545 GLY A N 1
ATOM 4240 C CA . GLY A 1 545 ? 33.698 24.501 -6.749 1.00 24.14 545 GLY A CA 1
ATOM 4241 C C . GLY A 1 545 ? 33.692 23.031 -6.358 1.00 24.14 545 GLY A C 1
ATOM 4242 O O . GLY A 1 545 ? 33.517 22.172 -7.222 1.00 24.14 545 GLY A O 1
ATOM 4243 N N . GLY A 1 546 ? 33.985 22.745 -5.089 1.00 25.31 546 GLY A N 1
ATOM 4244 C CA . GLY A 1 546 ? 33.921 21.389 -4.556 1.00 25.31 546 GLY A CA 1
ATOM 4245 C C . GLY A 1 546 ? 32.575 20.737 -4.892 1.00 25.31 546 GLY A C 1
ATOM 4246 O O . GLY A 1 546 ? 31.582 21.451 -5.073 1.00 25.31 546 GLY A O 1
ATOM 4247 N N . PRO A 1 547 ? 32.535 19.399 -5.002 1.00 23.92 547 PRO A N 1
ATOM 4248 C CA . PRO A 1 547 ? 31.322 18.700 -5.388 1.00 23.92 547 PRO A CA 1
ATOM 4249 C C . PRO A 1 547 ? 30.196 19.105 -4.428 1.00 23.92 547 PRO A C 1
ATOM 4251 O O . PRO A 1 547 ? 30.424 19.129 -3.211 1.00 23.92 547 PRO A O 1
ATOM 4254 N N . PRO A 1 548 ? 28.997 19.451 -4.929 1.00 26.72 548 PRO A N 1
ATOM 4255 C CA . PRO A 1 548 ? 27.845 19.586 -4.058 1.00 26.72 548 PRO A CA 1
ATOM 4256 C C . PRO A 1 548 ? 27.693 18.271 -3.287 1.00 26.72 548 PRO A C 1
ATOM 4258 O O . PRO A 1 548 ? 27.569 17.195 -3.868 1.00 26.72 548 PRO A O 1
ATOM 4261 N N . ARG A 1 549 ? 27.778 18.356 -1.957 1.00 29.06 549 ARG A N 1
ATOM 4262 C CA . ARG A 1 549 ? 27.454 17.243 -1.068 1.00 29.06 549 ARG A CA 1
ATOM 4263 C C . ARG A 1 549 ? 25.948 17.014 -1.153 1.00 29.06 549 ARG A C 1
ATOM 4265 O O . ARG A 1 549 ? 25.174 17.802 -0.623 1.00 29.06 549 ARG A O 1
ATOM 4272 N N . GLY A 1 550 ? 25.585 15.954 -1.859 1.00 23.55 550 GLY A N 1
ATOM 4273 C CA . GLY A 1 550 ? 24.229 15.472 -2.090 1.00 23.55 550 GLY A CA 1
ATOM 4274 C C . GLY A 1 550 ? 24.271 14.574 -3.320 1.00 23.55 550 GLY A C 1
ATOM 4275 O O . GLY A 1 550 ? 24.114 15.063 -4.434 1.00 23.55 550 GLY A O 1
ATOM 4276 N N . GLY A 1 551 ? 24.604 13.293 -3.130 1.00 21.98 551 GLY A N 1
ATOM 4277 C CA . GLY A 1 551 ? 24.593 12.316 -4.222 1.00 21.98 551 GLY A CA 1
ATOM 4278 C C . GLY A 1 551 ? 23.193 12.206 -4.842 1.00 21.98 551 GLY A C 1
ATOM 4279 O O . GLY A 1 551 ? 22.216 12.569 -4.184 1.00 21.98 551 GLY A O 1
ATOM 4280 N N . PRO A 1 552 ? 23.066 11.731 -6.092 1.00 30.39 552 PRO A N 1
ATOM 4281 C CA . PRO A 1 552 ? 21.759 11.424 -6.649 1.00 30.39 552 PRO A CA 1
ATOM 4282 C C . PRO A 1 552 ? 21.183 10.267 -5.830 1.00 30.39 552 PRO A C 1
ATOM 4284 O O . PRO A 1 552 ? 21.621 9.128 -5.964 1.00 30.39 552 PRO A O 1
ATOM 4287 N N . GLY A 1 553 ? 20.246 10.558 -4.928 1.00 34.28 553 GLY A N 1
ATOM 4288 C CA . GLY A 1 553 ? 19.380 9.518 -4.394 1.00 34.28 553 GLY A CA 1
ATOM 4289 C C . GLY A 1 553 ? 18.632 8.928 -5.581 1.00 34.28 553 GLY A C 1
ATOM 4290 O O . GLY A 1 553 ? 17.925 9.661 -6.276 1.00 34.28 553 GLY A O 1
ATOM 4291 N N . GLN A 1 554 ? 18.860 7.646 -5.864 1.00 51.28 554 GLN A N 1
ATOM 4292 C CA . GLN A 1 554 ? 18.073 6.894 -6.834 1.00 51.28 554 GLN A CA 1
ATOM 4293 C C . GLN A 1 554 ? 16.607 7.084 -6.452 1.00 51.28 554 GLN A C 1
ATOM 4295 O O . GLN A 1 554 ? 16.197 6.755 -5.340 1.00 51.28 554 GLN A O 1
ATOM 4300 N N . THR A 1 555 ? 15.856 7.770 -7.308 1.00 67.88 555 THR A N 1
ATOM 4301 C CA . THR A 1 555 ? 14.463 8.095 -7.016 1.00 67.88 555 THR A CA 1
ATOM 4302 C C . THR A 1 555 ? 13.638 6.897 -7.444 1.00 67.88 555 THR A C 1
ATOM 4304 O O . THR A 1 555 ? 13.135 6.893 -8.551 1.00 67.88 555 THR A O 1
ATOM 4307 N N . VAL A 1 556 ? 13.538 5.869 -6.608 1.00 89.38 556 VAL A N 1
ATOM 4308 C CA . VAL A 1 556 ? 12.635 4.744 -6.876 1.00 89.38 556 VAL A CA 1
ATOM 4309 C C . VAL A 1 556 ? 11.178 5.196 -6.698 1.00 89.38 556 VAL A C 1
ATOM 4311 O O . VAL A 1 556 ? 10.877 6.006 -5.815 1.00 89.38 556 VAL A O 1
ATOM 4314 N N . LEU A 1 557 ? 10.276 4.716 -7.555 1.00 94.69 557 LEU A N 1
ATOM 4315 C CA . LEU A 1 557 ? 8.849 5.059 -7.514 1.00 94.69 557 LEU A CA 1
ATOM 4316 C C . LEU A 1 557 ? 8.106 4.260 -6.453 1.00 94.69 557 LEU A C 1
ATOM 4318 O O . LEU A 1 557 ? 7.222 4.773 -5.771 1.00 94.69 557 LEU A O 1
ATOM 4322 N N . GLY A 1 558 ? 8.468 2.993 -6.322 1.00 95.12 558 GLY A N 1
ATOM 4323 C CA . GLY A 1 558 ? 7.790 2.046 -5.463 1.00 95.12 558 GLY A CA 1
ATOM 4324 C C . GLY A 1 558 ? 8.373 0.655 -5.611 1.00 95.12 558 GLY A C 1
ATOM 4325 O O . GLY A 1 558 ? 9.394 0.453 -6.272 1.00 95.12 558 GLY A O 1
ATOM 4326 N N . ILE A 1 559 ? 7.692 -0.300 -5.001 1.00 96.44 559 ILE A N 1
ATOM 4327 C CA . ILE A 1 559 ? 8.078 -1.703 -4.992 1.00 96.44 559 ILE A CA 1
ATOM 4328 C C . ILE A 1 559 ? 6.890 -2.564 -5.418 1.00 96.44 559 ILE A C 1
ATOM 4330 O O . ILE A 1 559 ? 5.776 -2.385 -4.916 1.00 96.44 559 ILE A O 1
ATOM 4334 N N . ALA A 1 560 ? 7.130 -3.478 -6.354 1.00 97.88 560 ALA A N 1
ATOM 4335 C CA . ALA A 1 560 ? 6.176 -4.502 -6.754 1.00 97.88 560 ALA A CA 1
ATOM 4336 C C . ALA A 1 560 ? 6.058 -5.586 -5.675 1.00 97.88 560 ALA A C 1
ATOM 4338 O O . ALA A 1 560 ? 6.968 -5.783 -4.866 1.00 97.88 560 ALA A O 1
ATOM 4339 N N . PHE A 1 561 ? 4.964 -6.344 -5.668 1.00 95.31 561 PHE A N 1
ATOM 4340 C CA . PHE A 1 561 ? 4.783 -7.422 -4.687 1.00 95.31 561 PHE A CA 1
ATOM 4341 C C . PHE A 1 561 ? 5.790 -8.570 -4.807 1.00 95.31 561 PHE A C 1
ATOM 4343 O O . PHE A 1 561 ? 6.005 -9.307 -3.848 1.00 95.31 561 PHE A O 1
ATOM 4350 N N . ASN A 1 562 ? 6.473 -8.690 -5.935 1.00 95.06 562 ASN A N 1
ATOM 4351 C CA . ASN A 1 562 ? 7.606 -9.597 -6.104 1.00 95.06 562 ASN A CA 1
ATOM 4352 C C . ASN A 1 562 ? 8.952 -9.003 -5.676 1.00 95.06 562 ASN A C 1
ATOM 4354 O O . ASN A 1 562 ? 10.002 -9.576 -5.941 1.00 95.06 562 ASN A O 1
ATOM 4358 N N . GLY A 1 563 ? 8.935 -7.837 -5.032 1.00 93.56 563 GLY A N 1
ATOM 4359 C CA . GLY A 1 563 ? 10.117 -7.197 -4.479 1.00 93.56 563 GLY A CA 1
ATOM 4360 C C . GLY A 1 563 ? 11.014 -6.485 -5.489 1.00 93.56 563 GLY A C 1
ATOM 4361 O O . GLY A 1 563 ? 12.088 -6.031 -5.088 1.00 93.56 563 GLY A O 1
ATOM 4362 N N . VAL A 1 564 ? 10.604 -6.370 -6.756 1.00 95.44 564 VAL A N 1
ATOM 4363 C CA . VAL A 1 564 ? 11.325 -5.628 -7.800 1.00 95.44 564 VAL A CA 1
ATOM 4364 C C . VAL A 1 564 ? 10.951 -4.142 -7.772 1.00 95.44 564 VAL A C 1
ATOM 4366 O O . VAL A 1 564 ? 9.817 -3.755 -7.476 1.00 95.44 564 VAL A O 1
ATOM 4369 N N . ASN A 1 565 ? 11.928 -3.288 -8.075 1.00 94.12 565 ASN A N 1
ATOM 4370 C CA . ASN A 1 565 ? 11.762 -1.836 -8.137 1.00 94.12 565 ASN A CA 1
ATOM 4371 C C . ASN A 1 565 ? 10.860 -1.391 -9.296 1.00 94.12 565 ASN A C 1
ATOM 4373 O O . ASN A 1 565 ? 11.076 -1.799 -10.437 1.00 94.12 565 ASN A O 1
ATOM 4377 N N . PHE A 1 566 ? 9.965 -0.439 -9.028 1.00 95.38 566 PHE A N 1
ATOM 4378 C CA . PHE A 1 566 ? 9.415 0.445 -10.056 1.00 95.38 566 PHE A CA 1
ATOM 4379 C C . PHE A 1 566 ? 10.288 1.697 -10.160 1.00 95.38 566 PHE A C 1
ATOM 4381 O O . PHE A 1 566 ? 10.450 2.424 -9.176 1.00 95.38 566 PHE A O 1
ATOM 4388 N N . GLU A 1 567 ? 10.848 1.968 -11.333 1.00 90.94 567 GLU A N 1
ATOM 4389 C CA . GLU A 1 567 ? 11.772 3.084 -11.562 1.00 90.94 567 GLU A CA 1
ATOM 4390 C C . GLU A 1 567 ? 11.130 4.208 -12.394 1.00 90.94 567 GLU A C 1
ATOM 4392 O O . GLU A 1 567 ? 10.140 3.990 -13.099 1.00 90.94 567 GLU A O 1
ATOM 4397 N N . PRO A 1 568 ? 11.643 5.451 -12.293 1.00 89.56 568 PRO A N 1
ATOM 4398 C CA . PRO A 1 568 ? 11.217 6.559 -13.136 1.00 89.56 568 PRO A CA 1
ATOM 4399 C C . PRO A 1 568 ? 11.462 6.266 -14.617 1.00 89.56 568 PRO A C 1
ATOM 4401 O O . PRO A 1 568 ? 12.290 5.413 -14.925 1.00 89.56 568 PRO A O 1
ATOM 4404 N N . PRO A 1 569 ? 10.851 7.055 -15.524 1.00 87.50 569 PRO A N 1
ATOM 4405 C CA . PRO A 1 569 ? 11.023 6.907 -16.964 1.00 87.50 569 PRO A CA 1
ATOM 4406 C C . PRO A 1 569 ? 12.471 6.632 -17.375 1.00 87.50 569 PRO A C 1
ATOM 4408 O O . PRO A 1 569 ? 13.373 7.422 -17.054 1.00 87.50 569 PRO A O 1
ATOM 4411 N N . ALA A 1 570 ? 12.683 5.560 -18.138 1.00 83.44 570 ALA A N 1
ATOM 4412 C CA . ALA A 1 570 ? 13.985 5.249 -18.700 1.00 83.44 570 ALA A CA 1
ATOM 4413 C C . ALA A 1 570 ? 14.489 6.445 -19.525 1.00 83.44 570 ALA A C 1
ATOM 4415 O O . ALA A 1 570 ? 13.702 7.075 -20.246 1.00 83.44 570 ALA A O 1
ATOM 4416 N N . PRO A 1 571 ? 15.791 6.779 -19.473 1.00 82.19 571 PRO A N 1
ATOM 4417 C CA . PRO A 1 571 ? 16.351 7.916 -20.193 1.00 82.19 571 PRO A CA 1
ATOM 4418 C C . PRO A 1 571 ? 16.540 7.589 -21.685 1.00 82.19 571 PRO A C 1
ATOM 4420 O O . PRO A 1 571 ? 17.663 7.583 -22.187 1.00 82.19 571 PRO A O 1
ATOM 4423 N N . VAL A 1 572 ? 15.439 7.334 -22.400 1.00 82.94 572 VAL A N 1
ATOM 4424 C CA . VAL A 1 572 ? 15.416 6.915 -23.813 1.00 82.94 572 VAL A CA 1
ATOM 4425 C C . VAL A 1 572 ? 16.228 7.869 -24.693 1.00 82.94 572 VAL A C 1
ATOM 4427 O O . VAL A 1 572 ? 17.052 7.412 -25.474 1.00 82.94 572 VAL A O 1
ATOM 4430 N N . ASP A 1 573 ? 16.122 9.187 -24.489 1.00 80.19 573 ASP A N 1
ATOM 4431 C CA . ASP A 1 573 ? 16.935 10.179 -25.214 1.00 80.19 573 ASP A CA 1
ATOM 4432 C C . ASP A 1 573 ? 18.450 9.933 -25.082 1.00 80.19 573 ASP A C 1
ATOM 4434 O O . ASP A 1 573 ? 19.204 10.125 -26.035 1.00 80.19 573 ASP A O 1
ATOM 4438 N N . ALA A 1 574 ? 18.914 9.541 -23.890 1.00 77.94 574 ALA A N 1
ATOM 4439 C CA . ALA A 1 574 ? 20.330 9.289 -23.631 1.00 77.94 574 ALA A CA 1
ATOM 4440 C C . ALA A 1 574 ? 20.787 7.958 -24.239 1.00 77.94 574 ALA A C 1
ATOM 4442 O O . ALA A 1 574 ? 21.897 7.886 -24.761 1.00 77.94 574 ALA A O 1
ATOM 4443 N N . ILE A 1 575 ? 19.919 6.944 -24.212 1.00 79.19 575 ILE A N 1
ATOM 4444 C CA . ILE A 1 575 ? 20.151 5.641 -24.848 1.00 79.19 575 ILE A CA 1
ATOM 4445 C C . ILE A 1 575 ? 20.295 5.838 -26.368 1.00 79.19 575 ILE A C 1
ATOM 4447 O O . ILE A 1 575 ? 21.332 5.535 -26.959 1.00 79.19 575 ILE A O 1
ATOM 4451 N N . LEU A 1 576 ? 19.312 6.488 -26.995 1.00 87.19 576 LEU A N 1
ATOM 4452 C CA . LEU A 1 576 ? 19.298 6.713 -28.441 1.00 87.19 576 LEU A CA 1
ATOM 4453 C C . LEU A 1 576 ? 20.444 7.627 -28.922 1.00 87.19 576 LEU A C 1
ATOM 4455 O O . LEU A 1 576 ? 20.902 7.489 -30.055 1.00 87.19 576 LEU A O 1
ATOM 4459 N N . ALA A 1 577 ? 20.970 8.525 -28.076 1.00 85.69 577 ALA A N 1
ATOM 4460 C CA . ALA A 1 577 ? 22.082 9.415 -28.434 1.00 85.69 577 ALA A CA 1
ATOM 4461 C C . ALA A 1 577 ? 23.388 8.675 -28.788 1.00 85.69 577 ALA A C 1
ATOM 4463 O O . ALA A 1 577 ? 24.215 9.215 -29.531 1.00 85.69 577 ALA A O 1
ATOM 4464 N N . ALA A 1 578 ? 23.576 7.452 -28.284 1.00 86.31 578 ALA A N 1
ATOM 4465 C CA . ALA A 1 578 ? 24.710 6.592 -28.621 1.00 86.31 578 ALA A CA 1
ATOM 4466 C C . ALA A 1 578 ? 24.413 5.619 -29.779 1.00 86.31 578 ALA A C 1
ATOM 4468 O O . ALA A 1 578 ? 25.259 4.787 -30.118 1.00 86.31 578 ALA A O 1
ATOM 4469 N N . TYR A 1 579 ? 23.236 5.723 -30.410 1.00 91.81 579 TYR A N 1
ATOM 4470 C CA . TYR A 1 579 ? 22.706 4.713 -31.329 1.00 91.81 579 TYR A CA 1
ATOM 4471 C C . TYR A 1 579 ? 22.653 3.324 -30.680 1.00 91.81 579 TYR A C 1
ATOM 4473 O O . TYR A 1 579 ? 22.927 2.324 -31.335 1.00 91.81 579 TYR A O 1
ATOM 4481 N N . THR A 1 580 ? 22.383 3.245 -29.377 1.00 92.19 580 THR A N 1
ATOM 4482 C CA . THR A 1 580 ? 22.143 1.975 -28.690 1.00 92.19 580 THR A CA 1
ATOM 4483 C C . THR A 1 580 ? 20.651 1.765 -28.492 1.00 92.19 580 THR A C 1
ATOM 4485 O O . THR A 1 580 ? 19.884 2.720 -28.388 1.00 92.19 580 THR A O 1
ATOM 4488 N N . LEU A 1 581 ? 20.240 0.502 -28.461 1.00 94.12 581 LEU A N 1
ATOM 4489 C CA . LEU A 1 581 ? 18.892 0.089 -28.084 1.00 94.12 581 LEU A CA 1
ATOM 4490 C C . LEU A 1 581 ? 19.012 -0.682 -26.772 1.00 94.12 581 LEU A C 1
ATOM 4492 O O . LEU A 1 581 ? 19.876 -1.543 -26.691 1.00 94.12 581 LEU A O 1
ATOM 4496 N N . ALA A 1 582 ? 18.203 -0.398 -25.754 1.00 91.81 582 ALA A N 1
ATOM 4497 C CA . ALA A 1 582 ? 18.284 -1.092 -24.461 1.00 91.81 582 ALA A CA 1
ATOM 4498 C C . ALA A 1 582 ? 16.914 -1.673 -24.079 1.00 91.81 582 ALA A C 1
ATOM 4500 O O . ALA A 1 582 ? 16.260 -1.108 -23.198 1.00 91.81 582 ALA A O 1
ATOM 4501 N N . PRO A 1 583 ? 16.458 -2.732 -24.776 1.00 95.25 583 PRO A N 1
ATOM 4502 C CA . PRO A 1 583 ? 15.107 -3.262 -24.636 1.00 95.25 583 PRO A CA 1
ATOM 4503 C C . PRO A 1 583 ? 14.743 -3.577 -23.189 1.00 95.25 583 PRO A C 1
ATOM 4505 O O . PRO A 1 583 ? 15.597 -3.940 -22.376 1.00 95.25 583 PRO A O 1
ATOM 4508 N N . PHE A 1 584 ? 13.459 -3.453 -22.893 1.00 96.00 584 PHE A N 1
ATOM 4509 C CA . PHE A 1 584 ? 12.856 -4.093 -21.730 1.00 96.00 584 PHE A CA 1
ATOM 4510 C C . PHE A 1 584 ? 12.478 -5.518 -22.121 1.00 96.00 584 PHE A C 1
ATOM 4512 O O . PHE A 1 584 ? 12.356 -5.798 -23.306 1.00 96.00 584 PHE A O 1
ATOM 4519 N N . ASP A 1 585 ? 12.326 -6.424 -21.169 1.00 96.69 585 ASP A N 1
ATOM 4520 C CA . ASP A 1 585 ? 11.678 -7.708 -21.431 1.00 96.69 585 ASP A CA 1
ATOM 4521 C C . ASP A 1 585 ? 10.156 -7.534 -21.485 1.00 96.69 585 ASP A C 1
ATOM 4523 O O . ASP A 1 585 ? 9.630 -6.442 -21.245 1.00 96.69 585 ASP A O 1
ATOM 4527 N N . ASP A 1 586 ? 9.435 -8.614 -21.772 1.00 96.62 586 ASP A N 1
ATOM 4528 C CA . ASP A 1 586 ? 7.969 -8.599 -21.852 1.00 96.62 586 ASP A CA 1
ATOM 4529 C C . ASP A 1 586 ? 7.300 -8.223 -20.519 1.00 96.62 586 ASP A C 1
ATOM 4531 O O . ASP A 1 586 ? 6.180 -7.710 -20.497 1.00 96.62 586 ASP A O 1
ATOM 4535 N N . ALA A 1 587 ? 8.006 -8.382 -19.394 1.00 96.44 587 ALA A N 1
ATOM 4536 C CA . ALA A 1 587 ? 7.560 -7.922 -18.082 1.00 96.44 587 ALA A CA 1
ATOM 4537 C C . ALA A 1 587 ? 7.763 -6.405 -17.863 1.00 96.44 587 ALA A C 1
ATOM 4539 O O . ALA A 1 587 ? 7.399 -5.875 -16.812 1.00 96.44 587 ALA A O 1
ATOM 4540 N N . GLY A 1 588 ? 8.311 -5.687 -18.849 1.00 95.69 588 GLY A N 1
ATOM 4541 C CA . GLY A 1 588 ? 8.534 -4.243 -18.801 1.00 95.69 588 GLY A CA 1
ATOM 4542 C C . GLY A 1 588 ? 9.772 -3.835 -18.003 1.00 95.69 588 GLY A C 1
ATOM 4543 O O . GLY A 1 588 ? 9.889 -2.667 -17.606 1.00 95.69 588 GLY A O 1
ATOM 4544 N N . GLY A 1 589 ? 10.687 -4.775 -17.747 1.00 93.94 589 GLY A N 1
ATOM 4545 C CA . GLY A 1 589 ? 11.885 -4.560 -16.947 1.00 93.94 589 GLY A CA 1
ATOM 4546 C C . GLY A 1 589 ? 13.193 -4.825 -17.681 1.00 93.94 589 GLY A C 1
ATOM 4547 O O . GLY A 1 589 ? 13.256 -5.475 -18.720 1.00 93.94 589 GLY A O 1
ATOM 4548 N N . HIS A 1 590 ? 14.285 -4.299 -17.139 1.00 92.19 590 HIS A N 1
ATOM 4549 C CA . HIS A 1 590 ? 15.626 -4.607 -17.631 1.00 92.19 590 HIS A CA 1
ATOM 4550 C C . HIS A 1 590 ? 16.674 -4.544 -16.526 1.00 92.19 590 HIS A C 1
ATOM 4552 O O . HIS A 1 590 ? 16.400 -4.136 -15.396 1.00 92.19 590 HIS A O 1
ATOM 4558 N N . ILE A 1 591 ? 17.898 -4.945 -16.862 1.00 90.19 591 ILE A N 1
ATOM 4559 C CA . ILE A 1 591 ? 19.022 -4.972 -15.934 1.00 90.19 591 ILE A CA 1
ATOM 4560 C C . ILE A 1 591 ? 19.917 -3.749 -16.144 1.00 90.19 591 ILE A C 1
ATOM 4562 O O . ILE A 1 591 ? 20.321 -3.447 -17.265 1.00 90.19 591 ILE A O 1
ATOM 4566 N N . ASN A 1 592 ? 20.305 -3.085 -15.051 1.00 82.75 592 ASN A N 1
ATOM 4567 C CA . ASN A 1 592 ? 21.429 -2.145 -15.044 1.00 82.75 592 ASN A CA 1
ATOM 4568 C C . ASN A 1 592 ? 22.467 -2.524 -13.954 1.00 82.75 592 ASN A C 1
ATOM 4570 O O . ASN A 1 592 ? 22.112 -3.180 -12.970 1.00 82.75 592 ASN A O 1
ATOM 4574 N N . PRO A 1 593 ? 23.746 -2.109 -14.074 1.00 76.12 593 PRO A N 1
ATOM 4575 C CA . PRO A 1 593 ? 24.796 -2.490 -13.117 1.00 76.12 593 PRO A CA 1
ATOM 4576 C C . PRO A 1 593 ? 24.603 -1.959 -11.685 1.00 76.12 593 PRO A C 1
ATOM 4578 O O . PRO A 1 593 ? 25.260 -2.418 -10.749 1.00 76.12 593 PRO A O 1
ATOM 4581 N N . HIS A 1 594 ? 23.759 -0.944 -11.497 1.00 74.81 594 HIS A N 1
ATOM 4582 C CA . HIS A 1 594 ? 23.610 -0.247 -10.221 1.00 74.81 594 HIS A CA 1
ATOM 4583 C C . HIS A 1 594 ? 22.431 -0.760 -9.391 1.00 74.81 594 HIS A C 1
ATOM 4585 O O . HIS A 1 594 ? 22.594 -0.900 -8.175 1.00 74.81 594 HIS A O 1
ATOM 4591 N N . ASN A 1 595 ? 21.306 -1.044 -10.052 1.00 75.44 595 ASN A N 1
ATOM 4592 C CA . ASN A 1 595 ? 19.987 -1.316 -9.474 1.00 75.44 595 ASN A CA 1
ATOM 4593 C C . ASN A 1 595 ? 19.503 -2.737 -9.783 1.00 75.44 595 ASN A C 1
ATOM 4595 O O . ASN A 1 595 ? 18.426 -3.113 -9.338 1.00 75.44 595 ASN A O 1
ATOM 4599 N N . GLY A 1 596 ? 20.286 -3.530 -10.522 1.00 87.94 596 GLY A N 1
ATOM 4600 C CA . GLY A 1 596 ? 19.878 -4.868 -10.934 1.00 87.94 596 GLY A CA 1
ATOM 4601 C C . GLY A 1 596 ? 18.677 -4.827 -11.876 1.00 87.94 596 GLY A C 1
ATOM 4602 O O . GLY A 1 596 ? 18.565 -3.905 -12.691 1.00 87.94 596 GLY A O 1
ATOM 4603 N N . TYR A 1 597 ? 17.807 -5.830 -11.773 1.00 92.25 597 TYR A N 1
ATOM 4604 C CA . TYR A 1 597 ? 16.554 -5.897 -12.522 1.00 92.25 597 TYR A CA 1
ATOM 4605 C C . TYR A 1 597 ? 15.498 -4.953 -11.927 1.00 92.25 597 TYR A C 1
ATOM 4607 O O . TYR A 1 597 ? 15.325 -4.906 -10.708 1.00 92.25 597 TYR A O 1
ATOM 4615 N N . HIS A 1 598 ? 14.826 -4.174 -12.775 1.00 93.31 598 HIS A N 1
ATOM 4616 C CA . HIS A 1 598 ? 13.822 -3.182 -12.377 1.00 93.31 598 HIS A CA 1
ATOM 4617 C C . HIS A 1 598 ? 12.853 -2.871 -13.524 1.00 93.31 598 HIS A C 1
ATOM 4619 O O . HIS A 1 598 ? 13.231 -2.957 -14.694 1.00 93.31 598 HIS A O 1
ATOM 4625 N N . TYR A 1 599 ? 11.628 -2.468 -13.182 1.00 96.19 599 TYR A N 1
ATOM 4626 C CA . TYR A 1 599 ? 10.557 -2.165 -14.132 1.00 96.19 599 TYR A CA 1
ATOM 4627 C C . TYR A 1 599 ? 10.486 -0.682 -14.492 1.00 96.19 599 TYR A C 1
ATOM 4629 O O . TYR A 1 599 ? 10.546 0.188 -13.619 1.00 96.19 599 TYR A O 1
ATOM 4637 N N . HIS A 1 600 ? 10.247 -0.414 -15.776 1.00 93.56 600 HIS A N 1
ATOM 4638 C CA . HIS A 1 600 ? 9.884 0.907 -16.313 1.00 93.56 600 HIS A CA 1
ATOM 4639 C C . HIS A 1 600 ? 8.446 0.951 -16.838 1.00 93.56 600 HIS A C 1
ATOM 4641 O O . HIS A 1 600 ? 7.875 2.031 -17.005 1.00 93.56 600 HIS A O 1
ATOM 4647 N N . ALA A 1 601 ? 7.853 -0.219 -17.071 1.00 94.81 601 ALA A N 1
ATOM 4648 C CA . ALA A 1 601 ? 6.480 -0.392 -17.513 1.00 94.81 601 ALA A CA 1
ATOM 4649 C C . ALA A 1 601 ? 5.800 -1.522 -16.733 1.00 94.81 601 ALA A C 1
ATOM 4651 O O . ALA A 1 601 ? 6.454 -2.444 -16.258 1.00 94.81 601 ALA A O 1
ATOM 4652 N N . VAL A 1 602 ? 4.475 -1.439 -16.618 1.00 96.31 602 VAL A N 1
ATOM 4653 C CA . VAL A 1 602 ? 3.633 -2.494 -16.046 1.00 96.31 602 VAL A CA 1
ATOM 4654 C C . VAL A 1 602 ? 2.894 -3.167 -17.195 1.00 96.31 602 VAL A C 1
ATOM 4656 O O . VAL A 1 602 ? 2.096 -2.520 -17.873 1.00 96.31 602 VAL A O 1
ATOM 4659 N N . THR A 1 603 ? 3.174 -4.449 -17.419 1.00 95.25 603 THR A N 1
ATOM 4660 C CA . THR A 1 603 ? 2.668 -5.219 -18.572 1.00 95.25 603 THR A CA 1
ATOM 4661 C C . THR A 1 603 ? 1.802 -6.422 -18.176 1.00 95.25 603 THR A C 1
ATOM 4663 O O . THR A 1 603 ? 1.419 -7.208 -19.035 1.00 95.25 603 THR A O 1
ATOM 4666 N N . GLY A 1 604 ? 1.469 -6.565 -16.886 1.00 93.44 604 GLY A N 1
ATOM 4667 C CA . GLY A 1 604 ? 0.639 -7.662 -16.363 1.00 93.44 604 GLY A CA 1
ATOM 4668 C C . GLY A 1 604 ? 1.415 -8.920 -15.949 1.00 93.44 604 GLY A C 1
ATOM 4669 O O . GLY A 1 604 ? 0.811 -9.952 -15.680 1.00 93.44 604 GLY A O 1
ATOM 4670 N N . HIS A 1 605 ? 2.750 -8.856 -15.893 1.00 94.69 605 HIS A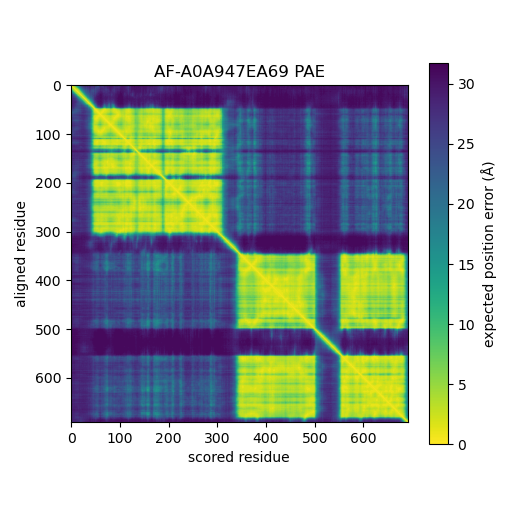 N 1
ATOM 4671 C CA . HIS A 1 605 ? 3.601 -9.974 -15.454 1.00 94.69 605 HIS A CA 1
ATOM 4672 C C . HIS A 1 605 ? 3.920 -9.972 -13.950 1.00 94.69 605 HIS A C 1
ATOM 4674 O O . HIS A 1 605 ? 4.340 -10.991 -13.406 1.00 94.69 605 HIS A O 1
ATOM 4680 N N . THR A 1 606 ? 3.748 -8.835 -13.273 1.00 94.31 606 THR A N 1
ATOM 4681 C CA . THR A 1 606 ? 3.961 -8.712 -11.823 1.00 94.31 606 THR A CA 1
ATOM 4682 C C . THR A 1 606 ? 2.832 -9.375 -11.047 1.00 94.31 606 THR A C 1
ATOM 4684 O O . THR A 1 606 ? 1.687 -9.329 -11.493 1.00 94.31 606 THR A O 1
ATOM 4687 N N . LYS A 1 607 ? 3.105 -9.893 -9.842 1.00 93.44 607 LYS A N 1
ATOM 4688 C CA . LYS A 1 607 ? 2.048 -10.347 -8.925 1.00 93.44 607 LYS A CA 1
ATOM 4689 C C . LYS A 1 607 ? 0.955 -9.286 -8.754 1.00 93.44 607 LYS A C 1
ATOM 4691 O O . LYS A 1 607 ? 1.211 -8.167 -8.313 1.00 93.44 607 LYS A O 1
ATOM 4696 N N . GLU A 1 608 ? -0.271 -9.704 -9.038 1.00 93.50 608 GLU A N 1
ATOM 4697 C CA . GLU A 1 608 ? -1.479 -8.893 -8.974 1.00 93.50 608 GLU A CA 1
ATOM 4698 C C . GLU A 1 608 ? -2.401 -9.382 -7.854 1.00 93.50 608 GLU A C 1
ATOM 4700 O O . GLU A 1 608 ? -2.660 -10.578 -7.708 1.00 93.50 608 GLU A O 1
ATOM 4705 N N . ILE A 1 609 ? -2.917 -8.447 -7.057 1.00 86.94 609 ILE A N 1
ATOM 4706 C CA . ILE A 1 609 ? -3.966 -8.706 -6.070 1.00 86.94 609 ILE A CA 1
ATOM 4707 C C . ILE A 1 609 ? -5.287 -8.227 -6.661 1.00 86.94 609 ILE A C 1
ATOM 4709 O O . ILE A 1 609 ? -5.565 -7.022 -6.717 1.00 86.94 609 ILE A O 1
ATOM 4713 N N . ALA A 1 610 ? -6.090 -9.191 -7.111 1.00 80.69 610 ALA A N 1
ATOM 4714 C CA . ALA A 1 610 ? -7.413 -8.945 -7.664 1.00 80.69 610 ALA A CA 1
ATOM 4715 C C . ALA A 1 610 ? -8.292 -8.162 -6.679 1.00 80.69 610 ALA A C 1
ATOM 4717 O O . ALA A 1 610 ? -8.215 -8.344 -5.462 1.00 80.69 610 ALA A O 1
ATOM 4718 N N . GLN A 1 611 ? -9.125 -7.276 -7.219 1.00 80.06 611 GLN A N 1
ATOM 4719 C CA . GLN A 1 611 ? -10.036 -6.457 -6.433 1.00 80.06 611 GLN A CA 1
ATOM 4720 C C . GLN A 1 611 ? -11.459 -7.025 -6.530 1.00 80.06 611 GLN A C 1
ATOM 4722 O O . GLN A 1 611 ? -11.943 -7.215 -7.644 1.00 80.06 611 GLN A O 1
ATOM 4727 N N . PRO A 1 612 ? -12.162 -7.278 -5.408 1.00 64.50 612 PRO A N 1
ATOM 4728 C CA . PRO A 1 612 ? -13.475 -7.939 -5.434 1.00 64.50 612 PRO A CA 1
ATOM 4729 C C . PRO A 1 612 ? -14.579 -7.206 -6.215 1.00 64.50 612 PRO A C 1
ATOM 4731 O O . PRO A 1 612 ? -15.595 -7.806 -6.557 1.00 64.50 612 PRO A O 1
ATOM 4734 N N . ASP A 1 613 ? -14.416 -5.907 -6.463 1.00 70.50 613 ASP A N 1
ATOM 4735 C CA . ASP A 1 613 ? -15.349 -5.044 -7.196 1.00 70.50 613 ASP A CA 1
ATOM 4736 C C . ASP A 1 613 ? -14.990 -4.879 -8.688 1.00 70.50 613 ASP A C 1
ATOM 4738 O O . ASP A 1 613 ? -15.622 -4.076 -9.375 1.00 70.50 613 ASP A O 1
ATOM 4742 N N . GLY A 1 614 ? -13.994 -5.620 -9.193 1.00 73.12 614 GLY A N 1
ATOM 4743 C CA . GLY A 1 614 ? -13.542 -5.566 -10.589 1.00 73.12 614 GLY A CA 1
ATOM 4744 C C . GLY A 1 614 ? -12.646 -4.368 -10.923 1.00 73.12 614 GLY A C 1
ATOM 4745 O O . GLY A 1 614 ? -12.345 -4.123 -12.093 1.00 73.12 614 GLY A O 1
ATOM 4746 N N . HIS A 1 615 ? -12.214 -3.607 -9.914 1.00 85.69 615 HIS A N 1
ATOM 4747 C CA . HIS A 1 615 ? -11.224 -2.546 -10.079 1.00 85.69 615 HIS A CA 1
ATOM 4748 C C . HIS A 1 615 ? -9.874 -3.098 -10.567 1.00 85.69 615 HIS A C 1
ATOM 4750 O O . HIS A 1 615 ? -9.602 -4.295 -10.451 1.00 85.69 615 HIS A O 1
ATOM 4756 N N . ALA A 1 616 ? -8.998 -2.221 -11.073 1.00 93.75 616 ALA A N 1
ATOM 4757 C CA . ALA A 1 616 ? -7.629 -2.591 -11.434 1.00 93.75 616 ALA A CA 1
ATOM 4758 C C . ALA A 1 616 ? -6.960 -3.362 -10.290 1.00 93.75 616 ALA A C 1
ATOM 4760 O O . ALA A 1 616 ? -7.146 -2.969 -9.134 1.00 93.75 616 ALA A O 1
ATOM 4761 N N . PRO A 1 617 ? -6.213 -4.441 -10.576 1.00 92.12 617 PRO A N 1
ATOM 4762 C CA . PRO A 1 617 ? -5.510 -5.192 -9.552 1.00 92.12 617 PRO A CA 1
ATOM 4763 C C . PRO A 1 617 ? -4.388 -4.360 -8.937 1.00 92.12 617 PRO A C 1
ATOM 4765 O O . PRO A 1 617 ? -3.764 -3.518 -9.589 1.00 92.12 617 PRO A O 1
ATOM 4768 N N . MET A 1 618 ? -4.126 -4.598 -7.657 1.00 95.69 618 MET A N 1
ATOM 4769 C CA . MET A 1 618 ? -3.013 -3.964 -6.962 1.00 95.69 618 MET A CA 1
ATOM 4770 C C . MET A 1 618 ? -1.716 -4.693 -7.311 1.00 95.69 618 MET A C 1
ATOM 4772 O O . MET A 1 618 ? -1.680 -5.920 -7.266 1.00 95.69 618 MET A O 1
ATOM 4776 N N . ILE A 1 619 ? -0.655 -3.952 -7.619 1.00 97.56 619 ILE A N 1
ATOM 4777 C CA . ILE A 1 619 ? 0.635 -4.505 -8.076 1.00 97.56 619 ILE A CA 1
ATOM 4778 C C . ILE A 1 619 ? 1.790 -4.211 -7.115 1.00 97.56 619 ILE A C 1
ATOM 4780 O O . ILE A 1 619 ? 2.866 -4.802 -7.215 1.00 97.56 619 ILE A O 1
ATOM 4784 N N . GLY A 1 620 ?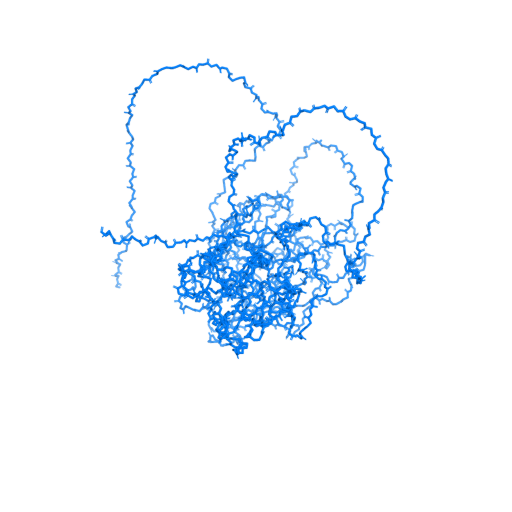 1.591 -3.281 -6.181 1.00 96.50 620 GLY A N 1
ATOM 4785 C CA . GLY A 1 620 ? 2.615 -2.905 -5.221 1.00 96.50 620 GLY A CA 1
ATOM 4786 C C . GLY A 1 620 ? 2.275 -1.645 -4.442 1.00 96.50 620 GLY A C 1
ATOM 4787 O O . GLY A 1 620 ? 1.121 -1.216 -4.374 1.00 96.50 620 GLY A O 1
ATOM 4788 N N . TYR A 1 621 ? 3.309 -1.030 -3.878 1.00 95.25 621 TYR A N 1
ATOM 4789 C CA . TYR A 1 621 ? 3.204 0.219 -3.128 1.00 95.25 621 TYR A CA 1
ATOM 4790 C C . TYR A 1 621 ? 4.166 1.266 -3.674 1.00 95.25 621 TYR A C 1
ATOM 4792 O O . TYR A 1 621 ? 5.334 0.977 -3.940 1.00 95.25 621 TYR A O 1
ATOM 4800 N N . ALA A 1 622 ? 3.684 2.499 -3.800 1.00 96.06 622 ALA A N 1
ATOM 4801 C CA . ALA A 1 622 ? 4.531 3.658 -4.035 1.00 96.06 622 ALA A CA 1
ATOM 4802 C C . ALA A 1 622 ? 5.391 3.956 -2.792 1.00 96.06 622 ALA A C 1
ATOM 4804 O O . ALA A 1 622 ? 5.047 3.574 -1.672 1.00 96.06 622 ALA A O 1
ATOM 4805 N N . MET A 1 623 ? 6.507 4.672 -2.956 1.00 94.88 623 MET A N 1
ATOM 4806 C CA . MET A 1 623 ? 7.412 4.981 -1.833 1.00 94.88 623 MET A CA 1
ATOM 4807 C C . MET A 1 623 ? 6.788 5.849 -0.742 1.00 94.88 623 MET A C 1
ATOM 4809 O O . MET A 1 623 ? 7.311 5.913 0.368 1.00 94.88 623 MET A O 1
ATOM 4813 N N . ASP A 1 624 ? 5.692 6.533 -1.045 1.00 92.06 624 ASP A N 1
ATOM 4814 C CA . ASP A 1 624 ? 4.896 7.291 -0.086 1.00 92.06 624 ASP A CA 1
ATOM 4815 C C . ASP A 1 624 ? 3.804 6.462 0.605 1.00 92.06 624 ASP A C 1
ATOM 4817 O O . ASP A 1 624 ? 3.042 7.007 1.400 1.00 92.06 624 ASP A O 1
ATOM 4821 N N . GLY A 1 625 ? 3.783 5.153 0.332 1.00 88.00 625 GLY A N 1
ATOM 4822 C CA . GLY A 1 625 ? 2.965 4.114 0.948 1.00 88.00 625 GLY A CA 1
ATOM 4823 C C . GLY A 1 625 ? 1.559 3.972 0.377 1.00 88.00 625 GLY A C 1
ATOM 4824 O O . GLY A 1 625 ? 0.825 3.092 0.820 1.00 88.00 625 GLY A O 1
ATOM 4825 N N . TYR A 1 626 ? 1.162 4.801 -0.590 1.00 90.56 626 TYR A N 1
ATOM 4826 C CA . TYR A 1 626 ? -0.109 4.596 -1.278 1.00 90.56 626 TYR A CA 1
ATOM 4827 C C . TYR A 1 626 ? -0.041 3.374 -2.193 1.00 90.56 626 TYR A C 1
ATOM 4829 O O . TYR A 1 626 ? 1.006 3.051 -2.763 1.00 90.56 626 TYR A O 1
ATOM 4837 N N . GLY A 1 627 ? -1.177 2.693 -2.338 1.00 92.81 627 GLY A N 1
ATOM 4838 C CA . GLY A 1 627 ? -1.275 1.546 -3.227 1.00 92.81 627 GLY A CA 1
ATOM 4839 C C . GLY A 1 627 ? -1.019 1.931 -4.681 1.00 92.81 627 GLY A C 1
ATOM 4840 O O . GLY A 1 627 ? -1.452 2.993 -5.135 1.00 92.81 627 GLY A O 1
ATOM 4841 N N . LEU A 1 628 ? -0.308 1.065 -5.396 1.00 97.31 628 LEU A N 1
ATOM 4842 C CA . LEU A 1 628 ? -0.077 1.170 -6.828 1.00 97.31 628 LEU A CA 1
ATOM 4843 C C . LEU A 1 628 ? -0.847 0.049 -7.526 1.00 97.31 628 LEU A C 1
ATOM 4845 O O . LEU A 1 628 ? -0.695 -1.126 -7.186 1.00 97.31 628 LEU A O 1
ATOM 4849 N N . PHE A 1 629 ? -1.680 0.433 -8.482 1.00 97.25 629 PHE A N 1
ATOM 4850 C CA . PHE A 1 629 ? -2.585 -0.440 -9.213 1.00 97.25 629 PHE A CA 1
ATOM 4851 C C . PHE A 1 629 ? -2.202 -0.511 -10.689 1.00 97.25 629 PHE A C 1
ATOM 4853 O O . PHE A 1 629 ? -1.549 0.394 -11.214 1.00 97.25 629 PHE A O 1
ATOM 4860 N N . ALA A 1 630 ? -2.602 -1.587 -11.360 1.00 97.56 630 ALA A N 1
ATOM 4861 C CA . ALA A 1 630 ? -2.407 -1.735 -12.795 1.00 97.56 630 ALA A CA 1
ATOM 4862 C C . ALA A 1 630 ? -3.151 -0.645 -13.594 1.00 97.56 630 ALA A C 1
ATOM 4864 O O . ALA A 1 630 ? -4.018 0.075 -13.085 1.00 97.56 630 ALA A O 1
ATOM 4865 N N . HIS A 1 631 ? -2.791 -0.519 -14.872 1.00 95.56 631 HIS A N 1
ATOM 4866 C CA . HIS A 1 631 ? -3.345 0.504 -15.759 1.00 95.56 631 HIS A CA 1
ATOM 4867 C C . HIS A 1 631 ? -4.848 0.326 -16.018 1.00 95.56 631 HIS A C 1
ATOM 4869 O O . HIS A 1 631 ? -5.591 1.307 -16.085 1.00 95.56 631 HIS A O 1
ATOM 4875 N N . THR A 1 632 ? -5.288 -0.924 -16.160 1.00 93.44 632 THR A N 1
ATOM 4876 C CA . THR A 1 632 ? -6.665 -1.275 -16.511 1.00 93.44 632 THR A CA 1
ATOM 4877 C C . THR A 1 632 ? -7.356 -2.045 -15.398 1.00 93.44 632 THR A C 1
ATOM 4879 O O . THR A 1 632 ? -6.744 -2.873 -14.723 1.00 93.44 632 THR A O 1
ATOM 4882 N N . SER A 1 633 ? -8.655 -1.803 -15.261 1.00 89.62 633 SER A N 1
ATOM 4883 C CA . SER A 1 633 ? -9.581 -2.631 -14.488 1.00 89.62 633 SER A CA 1
ATOM 4884 C C . SER A 1 633 ? -9.755 -4.019 -15.104 1.00 89.62 633 SER A C 1
ATOM 4886 O O . SER A 1 633 ? -9.320 -4.261 -16.233 1.00 89.62 633 SER A O 1
ATOM 4888 N N . GLU A 1 634 ? -10.417 -4.930 -14.387 1.00 84.50 634 GLU A N 1
ATOM 4889 C CA . GLU A 1 634 ? -10.645 -6.309 -14.851 1.00 84.50 634 GLU A CA 1
ATOM 4890 C C . GLU A 1 634 ? -11.411 -6.362 -16.189 1.00 84.50 634 GLU A C 1
ATOM 4892 O O . GLU A 1 634 ? -11.174 -7.233 -17.024 1.00 84.50 634 GLU A O 1
ATOM 4897 N N . ASP A 1 635 ? -12.287 -5.385 -16.443 1.00 86.25 635 ASP A N 1
ATOM 4898 C CA . ASP A 1 635 ? -13.040 -5.243 -17.696 1.00 86.25 635 ASP A CA 1
ATOM 4899 C C . ASP A 1 635 ? -12.252 -4.562 -18.837 1.00 86.25 635 ASP A C 1
ATOM 4901 O O . ASP A 1 635 ? -12.796 -4.336 -19.923 1.00 86.25 635 ASP A O 1
ATOM 4905 N N . GLY A 1 636 ? -10.981 -4.221 -18.604 1.00 91.25 636 GLY A N 1
ATOM 4906 C CA . GLY A 1 636 ? -10.114 -3.510 -19.544 1.00 91.25 636 GLY A CA 1
ATOM 4907 C C . GLY A 1 636 ? -10.328 -1.994 -19.585 1.00 91.25 636 GLY A C 1
ATOM 4908 O O . GLY A 1 636 ? -9.700 -1.313 -20.399 1.00 91.25 636 GLY A O 1
ATOM 4909 N N . SER A 1 637 ? -11.203 -1.437 -18.742 1.00 91.19 637 SER A N 1
ATOM 4910 C CA . SER A 1 637 ? -11.396 0.012 -18.664 1.00 91.19 637 SER A CA 1
ATOM 4911 C C . SER A 1 637 ? -10.215 0.714 -17.987 1.00 91.19 637 SER A C 1
ATOM 4913 O O . SER A 1 637 ? -9.575 0.176 -17.086 1.00 91.19 637 SER A O 1
ATOM 4915 N N . VAL A 1 638 ? -9.932 1.945 -18.418 1.00 91.56 638 VAL A N 1
ATOM 4916 C CA . VAL A 1 638 ? -8.912 2.817 -17.815 1.00 91.56 638 VAL A CA 1
ATOM 4917 C C . VAL A 1 638 ? -9.615 3.891 -16.978 1.00 91.56 638 VAL A C 1
ATOM 4919 O O . VAL A 1 638 ? -10.586 4.481 -17.470 1.00 91.56 638 VAL A O 1
ATOM 4922 N N . PRO A 1 639 ? -9.139 4.204 -15.759 1.00 87.19 639 PRO A N 1
ATOM 4923 C CA . PRO A 1 639 ? -9.694 5.292 -14.961 1.00 87.19 639 PRO A CA 1
ATOM 4924 C C . PRO A 1 639 ? -9.626 6.639 -15.692 1.00 87.19 639 PRO A C 1
ATOM 4926 O O . PRO A 1 639 ? -8.588 7.039 -16.221 1.00 87.19 639 PRO A O 1
ATOM 4929 N N . THR A 1 640 ? -10.741 7.369 -15.713 1.00 88.88 640 THR A N 1
ATOM 4930 C CA . THR A 1 640 ? -10.853 8.647 -16.445 1.00 88.88 640 THR A CA 1
ATOM 4931 C C . THR A 1 640 ? -10.705 9.889 -15.568 1.00 88.88 640 THR A C 1
ATOM 4933 O O . THR A 1 640 ? -10.749 11.010 -16.073 1.00 88.88 640 THR A O 1
ATOM 4936 N N . ASP A 1 641 ? -10.580 9.707 -14.258 1.00 87.62 641 ASP A N 1
ATOM 4937 C CA . ASP A 1 641 ? -10.624 10.750 -13.230 1.00 87.62 641 ASP A CA 1
ATOM 4938 C C . ASP A 1 641 ? -9.318 10.864 -12.425 1.00 87.62 641 ASP A C 1
ATOM 4940 O O . ASP A 1 641 ? -9.311 11.414 -11.324 1.00 87.62 641 ASP A O 1
ATOM 4944 N N . LEU A 1 642 ? -8.206 10.385 -12.993 1.00 90.19 642 LEU A N 1
ATOM 4945 C CA . LEU A 1 642 ? -6.877 10.499 -12.392 1.00 90.19 642 LEU A CA 1
ATOM 4946 C C . LEU A 1 642 ? -6.415 11.963 -12.294 1.00 90.19 642 LEU A C 1
ATOM 4948 O O . LEU A 1 642 ? -6.595 12.765 -13.216 1.00 90.19 642 LEU A O 1
ATOM 4952 N N . ASP A 1 643 ? -5.770 12.291 -11.180 1.00 92.12 643 ASP A N 1
ATOM 4953 C CA . ASP A 1 643 ? -5.137 13.574 -10.905 1.00 92.12 643 ASP A CA 1
ATOM 4954 C C . ASP A 1 643 ? -3.794 13.737 -11.649 1.00 92.12 643 ASP A C 1
ATOM 4956 O O . ASP A 1 643 ? -3.351 12.879 -12.422 1.00 92.12 643 ASP A O 1
ATOM 4960 N N . GLU A 1 644 ? -3.103 14.858 -11.422 1.00 90.50 644 GLU A N 1
ATOM 4961 C CA . GLU A 1 644 ? -1.811 15.134 -12.060 1.00 90.50 644 GLU A CA 1
ATOM 4962 C C . GLU A 1 644 ? -0.687 14.144 -11.698 1.00 90.50 644 GLU A C 1
ATOM 4964 O O . GLU A 1 644 ? 0.327 14.092 -12.401 1.00 90.50 644 GLU A O 1
ATOM 4969 N N . CYS A 1 645 ? -0.850 13.354 -10.634 1.00 92.75 645 CYS A N 1
ATOM 4970 C CA . CYS A 1 645 ? 0.102 12.338 -10.189 1.00 92.75 645 CYS A CA 1
ATOM 4971 C C . CYS A 1 645 ? -0.149 10.980 -10.858 1.00 92.75 645 CYS A C 1
ATOM 4973 O O . CYS A 1 645 ? 0.762 10.148 -10.887 1.00 92.75 645 CYS A O 1
ATOM 4975 N N . GLY A 1 646 ? -1.344 10.784 -11.425 1.00 92.88 646 GLY A N 1
ATOM 4976 C CA . GLY A 1 646 ? -1.822 9.497 -11.930 1.00 92.88 646 GLY A CA 1
ATOM 4977 C C . GLY A 1 646 ? -2.600 8.692 -10.887 1.00 92.88 646 GLY A C 1
ATOM 4978 O O . GLY A 1 646 ? -2.639 7.470 -10.986 1.00 92.88 646 GLY A O 1
ATOM 4979 N N . GLY A 1 647 ? -3.180 9.339 -9.872 1.00 92.50 647 GLY A N 1
ATOM 4980 C CA . GLY A 1 647 ? -4.006 8.668 -8.866 1.00 92.50 647 GLY A CA 1
ATOM 4981 C C . GLY A 1 647 ? -5.360 9.330 -8.654 1.00 92.50 647 GLY A C 1
ATOM 4982 O O . GLY A 1 647 ? -5.634 10.404 -9.177 1.00 92.50 647 GLY A O 1
ATOM 4983 N N . HIS A 1 648 ? -6.227 8.690 -7.885 1.00 85.50 648 HIS A N 1
ATOM 4984 C CA . HIS A 1 648 ? -7.531 9.229 -7.490 1.00 85.50 648 HIS A CA 1
ATOM 4985 C C . HIS A 1 648 ? -7.936 8.664 -6.125 1.00 85.50 648 HIS A C 1
ATOM 4987 O O . HIS A 1 648 ? -7.128 7.998 -5.481 1.00 85.50 648 HIS A O 1
ATOM 4993 N N . SER A 1 649 ? -9.149 8.942 -5.642 1.00 78.88 649 SER A N 1
ATOM 4994 C CA . SER A 1 649 ? -9.635 8.412 -4.362 1.00 78.88 649 SER A CA 1
ATOM 4995 C C . SER A 1 649 ? -11.031 7.822 -4.461 1.00 78.88 649 SER A C 1
ATOM 4997 O O . SER A 1 649 ? -11.919 8.437 -5.047 1.00 78.88 649 SER A O 1
ATOM 4999 N N . ASP A 1 650 ? -11.238 6.692 -3.788 1.00 71.75 650 ASP A N 1
ATOM 5000 C CA . ASP A 1 650 ? -12.551 6.086 -3.570 1.00 71.75 650 ASP A CA 1
ATOM 5001 C C . ASP A 1 650 ? -12.744 5.698 -2.086 1.00 71.75 650 ASP A C 1
ATOM 5003 O O . ASP A 1 650 ? -11.825 5.818 -1.277 1.00 71.75 650 ASP A O 1
ATOM 5007 N N . GLY A 1 651 ? -13.946 5.253 -1.706 1.00 53.66 651 GLY A N 1
ATOM 5008 C CA . GLY A 1 651 ? -14.263 4.881 -0.317 1.00 53.66 651 GLY A CA 1
ATOM 5009 C C . GLY A 1 651 ? -13.785 3.488 0.124 1.00 53.66 651 GLY A C 1
ATOM 5010 O O . GLY A 1 651 ? -14.003 3.110 1.275 1.00 53.66 651 GLY A O 1
ATOM 5011 N N . ILE A 1 652 ? -13.185 2.702 -0.774 1.00 60.81 652 ILE A N 1
ATOM 5012 C CA . ILE A 1 652 ? -12.681 1.346 -0.511 1.00 60.81 652 ILE A CA 1
ATOM 5013 C C . ILE A 1 652 ? -11.170 1.400 -0.282 1.00 60.81 652 ILE A C 1
ATOM 5015 O O . ILE A 1 652 ? -10.684 0.915 0.735 1.00 60.81 652 ILE A O 1
ATOM 5019 N N . ARG A 1 653 ? -10.431 2.022 -1.193 1.00 76.38 653 ARG A N 1
ATOM 5020 C CA . ARG A 1 653 ? -8.964 2.071 -1.266 1.00 76.38 653 ARG A CA 1
ATOM 5021 C C . ARG A 1 653 ? -8.396 3.370 -0.724 1.00 76.38 653 ARG A C 1
ATOM 5023 O O . ARG A 1 653 ? -7.217 3.425 -0.379 1.00 76.38 653 ARG A O 1
ATOM 5030 N N . GLY A 1 654 ? -9.221 4.410 -0.667 1.00 75.06 654 GLY A N 1
ATOM 5031 C CA . GLY A 1 654 ? -8.738 5.759 -0.463 1.00 75.06 654 GLY A CA 1
ATOM 5032 C C . GLY A 1 654 ? -7.948 6.277 -1.647 1.00 75.06 654 GLY A C 1
ATOM 5033 O O . GLY A 1 654 ? -8.193 5.860 -2.777 1.00 75.06 654 GLY A O 1
ATOM 5034 N N . TYR A 1 655 ? -7.013 7.197 -1.408 1.00 82.19 655 TYR A N 1
ATOM 5035 C CA . TYR A 1 655 ? -6.111 7.656 -2.452 1.00 82.19 655 TYR A CA 1
ATOM 5036 C C . TYR A 1 655 ? -5.176 6.526 -2.893 1.00 82.19 655 TYR A C 1
ATOM 5038 O O . TYR A 1 655 ? -4.549 5.869 -2.066 1.00 82.19 655 TYR A O 1
ATOM 5046 N N . HIS A 1 656 ? -5.072 6.309 -4.197 1.00 90.62 656 HIS A N 1
ATOM 5047 C CA . HIS A 1 656 ? -4.185 5.313 -4.780 1.00 90.62 656 HIS A CA 1
ATOM 5048 C C . HIS A 1 656 ? -3.791 5.695 -6.205 1.00 90.62 656 HIS A C 1
ATOM 5050 O O . HIS A 1 656 ? -4.450 6.514 -6.849 1.00 90.62 656 HIS A O 1
ATOM 5056 N N . TYR A 1 657 ? -2.687 5.126 -6.682 1.00 97.00 657 TYR A N 1
ATOM 5057 C CA . TYR A 1 657 ? -2.163 5.370 -8.021 1.00 97.00 657 TYR A CA 1
ATOM 5058 C C . TYR A 1 657 ? -2.552 4.268 -8.987 1.00 97.00 657 TYR A C 1
ATOM 5060 O O . TYR A 1 657 ? -2.603 3.102 -8.607 1.00 97.00 657 TYR A O 1
ATOM 5068 N N . HIS A 1 658 ? -2.666 4.634 -10.256 1.00 97.44 658 HIS A N 1
ATOM 5069 C CA . HIS A 1 658 ? -2.653 3.697 -11.366 1.00 97.44 658 HIS A CA 1
ATOM 5070 C C . HIS A 1 658 ? -1.365 3.848 -12.159 1.00 97.44 658 HIS A C 1
ATOM 5072 O O . HIS A 1 658 ? -0.910 4.963 -12.425 1.00 97.44 658 HIS A O 1
ATOM 5078 N N . ALA A 1 659 ? -0.798 2.718 -12.565 1.00 97.00 659 ALA A N 1
ATOM 5079 C CA . ALA A 1 659 ? 0.276 2.694 -13.534 1.00 97.00 659 ALA A CA 1
ATOM 5080 C C . ALA A 1 659 ? -0.190 3.345 -14.848 1.00 97.00 659 ALA A C 1
ATOM 5082 O O . ALA A 1 659 ? -1.303 3.106 -15.331 1.00 97.00 659 ALA A O 1
ATOM 5083 N N . GLY A 1 660 ? 0.664 4.175 -15.442 1.00 94.19 660 GLY A N 1
ATOM 5084 C CA . GLY A 1 660 ? 0.470 4.651 -16.808 1.00 94.19 660 GLY A CA 1
ATOM 5085 C C . GLY A 1 660 ? 0.506 3.502 -17.816 1.00 94.19 660 GLY A C 1
ATOM 5086 O O . GLY A 1 660 ? 0.974 2.401 -17.516 1.00 94.19 660 GLY A O 1
ATOM 5087 N N . ALA A 1 661 ? 0.018 3.764 -19.029 1.00 94.25 661 ALA A N 1
ATOM 5088 C CA . ALA A 1 661 ? 0.121 2.794 -20.111 1.00 94.25 661 ALA A CA 1
ATOM 5089 C C . ALA A 1 661 ? 1.600 2.458 -20.366 1.00 94.25 661 ALA A C 1
ATOM 5091 O O . ALA A 1 661 ? 2.447 3.354 -20.356 1.00 94.25 661 ALA A O 1
ATOM 5092 N N . AL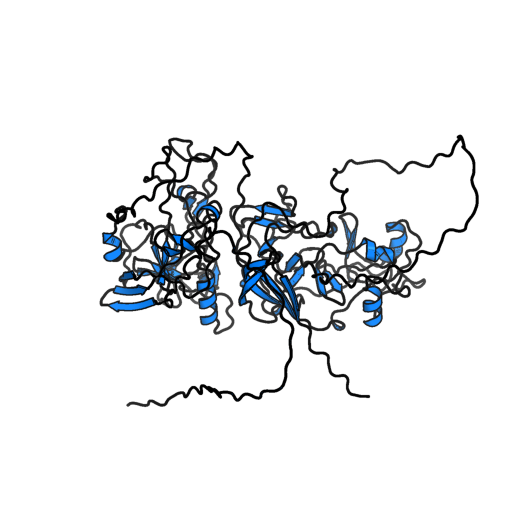A A 1 662 ? 1.910 1.184 -20.619 1.00 92.31 662 ALA A N 1
ATOM 5093 C CA . ALA A 1 662 ? 3.288 0.701 -20.743 1.00 92.31 662 ALA A CA 1
ATOM 5094 C C . ALA A 1 662 ? 4.140 1.554 -21.706 1.00 92.31 662 ALA A C 1
ATOM 5096 O O . ALA A 1 662 ? 5.224 2.003 -21.339 1.00 92.31 662 ALA A O 1
ATOM 5097 N N . GLY A 1 663 ? 3.612 1.878 -22.891 1.00 91.88 663 GLY A N 1
ATOM 5098 C CA . GLY A 1 663 ? 4.300 2.687 -23.906 1.00 91.88 663 GLY A CA 1
ATOM 5099 C C . GLY A 1 663 ? 4.596 4.140 -23.508 1.00 91.88 663 GLY A C 1
ATOM 5100 O O . GLY A 1 663 ? 5.443 4.784 -24.128 1.00 91.88 663 GLY A O 1
ATOM 5101 N N . GLU A 1 664 ? 3.962 4.683 -22.459 1.00 90.31 664 GLU A N 1
ATOM 5102 C CA . GLU A 1 664 ? 4.234 6.049 -21.981 1.00 90.31 664 GLU A CA 1
ATOM 5103 C C . GLU A 1 664 ? 5.598 6.186 -21.288 1.00 90.31 664 GLU A C 1
ATOM 5105 O O . GLU A 1 664 ? 6.014 7.321 -21.010 1.00 90.31 664 GLU A O 1
ATOM 5110 N N . ASN A 1 665 ? 6.275 5.062 -20.996 1.00 85.62 665 ASN A N 1
ATOM 5111 C CA . ASN A 1 665 ? 7.521 5.015 -20.227 1.00 85.62 665 ASN A CA 1
ATOM 5112 C C . ASN A 1 665 ? 7.367 5.801 -18.915 1.00 85.62 665 ASN A C 1
ATOM 5114 O O . ASN A 1 665 ? 8.146 6.703 -18.610 1.00 85.62 665 ASN A O 1
ATOM 5118 N N . ARG A 1 666 ? 6.253 5.575 -18.206 1.00 90.88 666 ARG A N 1
ATOM 5119 C CA . ARG A 1 666 ? 5.872 6.359 -17.028 1.00 90.88 666 ARG A CA 1
ATOM 5120 C C . ARG A 1 666 ? 4.844 5.626 -16.179 1.00 90.88 666 ARG A C 1
ATOM 5122 O O . ARG A 1 666 ? 3.664 5.619 -16.505 1.00 90.88 666 ARG A O 1
ATOM 5129 N N . ILE A 1 667 ? 5.286 5.092 -15.047 1.00 94.56 667 ILE A N 1
ATOM 5130 C CA . ILE A 1 667 ? 4.404 4.384 -14.113 1.00 94.56 667 ILE A CA 1
ATOM 5131 C C . ILE A 1 667 ? 3.557 5.387 -13.320 1.00 94.56 667 ILE A C 1
ATOM 5133 O O . ILE A 1 667 ? 2.340 5.365 -13.425 1.00 94.56 667 ILE A O 1
ATOM 5137 N N . ILE A 1 668 ? 4.184 6.325 -12.603 1.00 94.00 668 ILE A N 1
ATOM 5138 C CA . ILE A 1 668 ? 3.501 7.444 -11.928 1.00 94.00 668 ILE A CA 1
ATOM 5139 C C . ILE A 1 668 ? 4.224 8.767 -12.195 1.00 94.00 668 ILE A C 1
ATOM 5141 O O . ILE A 1 668 ? 5.392 8.789 -12.595 1.00 94.00 668 ILE A O 1
ATOM 5145 N N . ARG A 1 669 ? 3.527 9.894 -12.003 1.00 89.56 669 ARG A N 1
ATOM 5146 C CA . ARG A 1 669 ? 4.047 11.238 -12.340 1.00 89.56 669 ARG A CA 1
ATOM 5147 C C . ARG A 1 669 ? 4.577 12.003 -11.128 1.00 89.56 669 ARG A C 1
ATOM 5149 O O . ARG A 1 669 ? 5.469 12.844 -11.265 1.00 89.56 669 ARG A O 1
ATOM 5156 N N . ALA A 1 670 ? 4.017 11.740 -9.955 1.00 91.75 670 ALA A N 1
ATOM 5157 C CA . ALA A 1 670 ? 4.361 12.412 -8.711 1.00 91.75 670 ALA A CA 1
ATOM 5158 C C . ALA A 1 670 ? 3.919 11.586 -7.497 1.00 91.75 670 ALA A C 1
ATOM 5160 O O . ALA A 1 670 ? 3.076 10.703 -7.625 1.00 91.75 670 ALA A O 1
ATOM 5161 N N . PHE A 1 671 ? 4.442 11.937 -6.323 1.00 93.50 671 PHE A N 1
ATOM 5162 C CA . PHE A 1 671 ? 3.918 11.480 -5.040 1.00 93.50 671 PHE A CA 1
ATOM 5163 C C . PHE A 1 671 ? 2.941 12.502 -4.449 1.00 93.50 671 PHE A C 1
ATOM 5165 O O . PHE A 1 671 ? 3.257 13.689 -4.337 1.00 93.50 671 PHE A O 1
ATOM 5172 N N . ARG A 1 672 ? 1.770 12.035 -4.029 1.00 89.06 672 ARG A N 1
ATOM 5173 C CA . ARG A 1 672 ? 0.823 12.708 -3.144 1.00 89.06 672 ARG A CA 1
ATOM 5174 C C . ARG A 1 672 ? 1.140 12.524 -1.683 1.00 89.06 672 ARG A C 1
ATOM 5176 O O . ARG A 1 672 ? 0.702 13.357 -0.903 1.00 89.06 672 ARG A O 1
ATOM 5183 N N . GLY A 1 673 ? 1.878 11.496 -1.297 1.00 86.88 673 GLY A N 1
ATOM 5184 C CA . GLY A 1 673 ? 2.353 11.334 0.064 1.00 86.88 673 GLY A CA 1
ATOM 5185 C C . GLY A 1 673 ? 3.764 11.875 0.265 1.00 86.88 673 GLY A C 1
ATOM 5186 O O . GLY A 1 673 ? 4.390 12.392 -0.663 1.00 86.88 673 GLY A O 1
ATOM 5187 N N . ILE A 1 674 ? 4.272 11.802 1.494 1.00 85.38 674 ILE A N 1
ATOM 5188 C CA . ILE A 1 674 ? 5.696 12.028 1.770 1.00 85.38 674 ILE A CA 1
ATOM 5189 C C . ILE A 1 674 ? 6.425 10.697 1.522 1.00 85.38 674 ILE A C 1
ATOM 5191 O O . ILE A 1 674 ? 6.205 9.754 2.285 1.00 85.38 674 ILE A O 1
ATOM 5195 N N . PRO A 1 675 ? 7.278 10.587 0.486 1.00 91.75 675 PRO A N 1
ATOM 5196 C CA . PRO A 1 675 ? 7.969 9.341 0.202 1.00 91.75 675 PRO A CA 1
ATOM 5197 C C . PRO A 1 675 ? 8.974 9.005 1.304 1.00 91.75 675 PRO A C 1
ATOM 5199 O O . PRO A 1 675 ? 9.613 9.887 1.888 1.00 91.75 675 PRO A O 1
ATOM 5202 N N . GLY A 1 676 ? 9.127 7.714 1.575 1.00 90.69 676 GLY A N 1
ATOM 5203 C CA . GLY A 1 676 ? 10.225 7.198 2.370 1.00 90.69 676 GLY A CA 1
ATOM 5204 C C . GLY A 1 676 ? 11.519 7.124 1.557 1.00 90.69 676 GLY A C 1
ATOM 5205 O O . GLY A 1 676 ? 11.827 8.017 0.767 1.00 90.69 676 GLY A O 1
ATOM 5206 N N . THR A 1 677 ? 12.326 6.090 1.779 1.00 90.75 677 THR A N 1
ATOM 5207 C CA . THR A 1 677 ? 13.667 5.996 1.175 1.00 90.75 677 THR A CA 1
ATOM 5208 C C . THR A 1 677 ? 13.980 4.588 0.703 1.00 90.75 677 THR A C 1
ATOM 5210 O O . THR A 1 677 ? 13.411 3.622 1.200 1.00 90.75 677 THR A O 1
ATOM 5213 N N . MET A 1 678 ? 14.912 4.475 -0.240 1.00 90.44 678 MET A N 1
ATOM 5214 C CA . MET A 1 678 ? 15.487 3.204 -0.654 1.00 90.44 678 MET A CA 1
ATOM 5215 C C . MET A 1 678 ? 17.006 3.275 -0.545 1.00 90.44 678 MET A C 1
ATOM 5217 O O . MET A 1 678 ? 17.621 4.311 -0.816 1.00 90.44 678 MET A O 1
ATOM 5221 N N . SER A 1 679 ? 17.605 2.183 -0.086 1.00 89.81 679 SER A N 1
ATOM 5222 C CA . SER A 1 679 ? 19.053 2.023 -0.009 1.00 89.81 679 SER A CA 1
ATOM 5223 C C . SER A 1 679 ? 19.452 0.613 -0.419 1.00 89.81 679 SER A C 1
ATOM 5225 O O . SER A 1 679 ? 18.647 -0.310 -0.343 1.00 89.81 679 SER A O 1
ATOM 5227 N N . VAL A 1 680 ? 20.701 0.448 -0.845 1.00 88.19 680 VAL A N 1
ATOM 5228 C CA . VAL A 1 680 ? 21.231 -0.839 -1.303 1.00 88.19 680 VAL A CA 1
ATOM 5229 C C . VAL A 1 680 ? 22.342 -1.290 -0.362 1.00 88.19 680 VAL A C 1
ATOM 5231 O O . VAL A 1 680 ? 23.361 -0.610 -0.221 1.00 88.19 680 VAL A O 1
ATOM 5234 N N . GLU A 1 681 ? 22.162 -2.448 0.261 1.00 88.50 681 GLU A N 1
ATOM 5235 C CA . GLU A 1 681 ? 23.184 -3.149 1.030 1.00 88.50 681 GLU A CA 1
ATOM 5236 C C . GLU A 1 681 ? 23.941 -4.096 0.089 1.00 88.50 681 GLU A C 1
ATOM 5238 O O . GLU A 1 681 ? 23.396 -5.077 -0.422 1.00 88.50 681 GLU A O 1
ATOM 5243 N N . ARG A 1 682 ? 25.210 -3.772 -0.180 1.00 81.19 682 ARG A N 1
ATOM 5244 C CA . ARG A 1 682 ? 26.068 -4.551 -1.083 1.00 81.19 682 ARG A CA 1
ATOM 5245 C C . ARG A 1 682 ? 26.840 -5.623 -0.305 1.00 81.19 682 ARG A C 1
ATOM 5247 O O . ARG A 1 682 ? 27.289 -5.337 0.811 1.00 81.19 682 ARG A O 1
ATOM 5254 N N . PRO A 1 683 ? 27.060 -6.820 -0.879 1.00 68.88 683 PRO A N 1
ATOM 5255 C CA . PRO A 1 683 ? 27.950 -7.815 -0.290 1.00 68.88 683 PRO A CA 1
ATOM 5256 C C . PRO A 1 683 ? 29.348 -7.227 -0.056 1.00 68.88 683 PRO A C 1
ATOM 5258 O O . PRO A 1 683 ? 29.827 -6.409 -0.844 1.00 68.88 683 PRO A O 1
ATOM 5261 N N . ALA A 1 684 ? 30.031 -7.656 1.010 1.00 58.41 684 ALA A N 1
ATOM 5262 C CA . ALA A 1 684 ? 31.432 -7.292 1.206 1.00 58.41 684 ALA A CA 1
ATOM 5263 C C . ALA A 1 684 ? 32.258 -7.746 -0.018 1.00 58.41 684 ALA A C 1
ATOM 5265 O O . ALA A 1 684 ? 32.044 -8.864 -0.500 1.00 58.41 684 ALA A O 1
ATOM 5266 N N . PRO A 1 685 ? 33.190 -6.919 -0.532 1.00 52.25 685 PRO A N 1
ATOM 5267 C CA . PRO A 1 685 ? 33.988 -7.294 -1.690 1.00 52.25 685 PRO A CA 1
ATOM 5268 C C . PRO A 1 685 ? 34.728 -8.597 -1.389 1.00 52.25 685 PRO A C 1
ATOM 5270 O O . PRO A 1 685 ? 35.389 -8.717 -0.354 1.00 52.25 685 PRO A O 1
ATOM 5273 N N . ARG A 1 686 ? 34.606 -9.584 -2.286 1.00 46.78 686 ARG A N 1
ATOM 5274 C CA . ARG A 1 686 ? 35.418 -10.803 -2.209 1.00 46.78 686 ARG A CA 1
ATOM 5275 C C . ARG A 1 686 ? 36.879 -10.360 -2.197 1.00 46.78 686 ARG A C 1
ATOM 5277 O O . ARG A 1 686 ? 37.316 -9.689 -3.129 1.00 46.78 686 ARG A O 1
ATOM 5284 N N . SER A 1 687 ? 37.620 -10.705 -1.145 1.00 38.97 687 SER A N 1
ATOM 5285 C CA . SER A 1 687 ? 39.073 -10.554 -1.139 1.00 38.97 687 SER A CA 1
ATOM 5286 C C . SER A 1 687 ? 39.609 -11.284 -2.365 1.00 38.97 687 SER A C 1
ATOM 5288 O O . SER A 1 687 ? 39.425 -12.501 -2.471 1.00 38.97 687 SER A O 1
ATOM 5290 N N . GLN A 1 688 ? 40.203 -10.549 -3.307 1.00 35.59 688 GLN A N 1
ATOM 5291 C CA . GLN A 1 688 ? 40.971 -11.190 -4.366 1.00 35.59 688 GLN A CA 1
ATOM 5292 C C . GLN A 1 688 ? 42.043 -12.055 -3.690 1.00 35.59 688 GLN A C 1
ATOM 5294 O O . GLN A 1 688 ? 42.643 -11.596 -2.715 1.00 35.59 688 GLN A O 1
ATOM 5299 N N . PRO A 1 689 ? 42.248 -13.310 -4.121 1.00 38.44 689 PRO A N 1
ATOM 5300 C CA . PRO A 1 689 ? 43.448 -14.017 -3.716 1.00 38.44 689 PRO A CA 1
ATOM 5301 C C . PRO A 1 689 ? 44.637 -13.192 -4.214 1.00 38.44 689 PRO A C 1
ATOM 5303 O O . PRO A 1 689 ? 44.673 -12.839 -5.391 1.00 38.44 689 PRO A O 1
ATOM 5306 N N . ASP A 1 690 ? 45.544 -12.838 -3.303 1.00 40.09 690 ASP A N 1
ATOM 5307 C CA . ASP A 1 690 ? 46.805 -12.181 -3.643 1.00 40.09 690 ASP A CA 1
ATOM 5308 C C . ASP A 1 690 ? 47.501 -13.000 -4.751 1.00 40.09 690 ASP A C 1
ATOM 5310 O O . ASP A 1 690 ? 47.797 -14.182 -4.540 1.00 40.09 690 ASP A O 1
ATOM 5314 N N . GLU A 1 691 ? 47.696 -12.399 -5.932 1.00 40.72 691 GLU A N 1
ATOM 5315 C CA . GLU A 1 691 ? 48.550 -12.945 -7.004 1.00 40.72 691 GLU A CA 1
ATOM 5316 C C . GLU A 1 691 ? 50.039 -12.818 -6.667 1.00 40.72 691 GLU A C 1
ATOM 5318 O O . GLU A 1 691 ? 50.462 -11.740 -6.177 1.00 40.72 691 GLU A O 1
#

Foldseek 3Di:
DDDDDDDDDDDDDDDDDDDDDDDDDDDDDDDDDDDDDDPDDDDPPPPPADAWDWDWDDDPQWTKIWTQLDAPFDWDDPPDPLHPAAAHGHIDIATAGQDWDFDPDWDFDAQFFFAFPSGATAGLFDQDADALVPDRDDDQFTFQCLDFVNVSNNVQILLCWDQDNVNRIHHQFHGVRLVQVQQVVPPDPPQNDAWAFGGATQSGATETEQWDFPPQADNPHRIDGWDAQKDFDADWDDPPPNDPIDTLARRGPVRIDGDPPPTRADLQQWDWGAHPVRNVIDIYHYQDSAPSNHGGTDSTDGDPVSVVVPVDDDDPDPDDDDDDDDDDDDDDDDDDDDDDGFGDFAFDDQVLADPVQFPDRWDWDFDAFPVRDTFTWIKTKGQQDFDQDDFDDAAAFFLQFDLRNHAWDFDPLDIDRRGSVCLVCVCVVVVHPVQDQADPVGTGAEQPDLVSLQQCQDLPRDLVCQNHARADDLVSAFRWMKIATAGRGFDFDPDWAFDDDPPPDDPDDDDDDDDDDDDDDDDDDDDDDDDDDDDDDDDDDPDDPDPPPDPPAQQFFFAFSSGHTAHFQDPVVSCCVSSYHHGGHLCQWHQDHPRGIHHLFHNPSARFAADPVQQFTFTGATQSRHTEGEQATNVRDGDPDADPFQWDADSPNGIHHYQDHSSVSGGTGTDSGRGGGMDIGGPDDDPDDDD

Nearest PDB structures (foldseek):
  7ck4-assembly1_A  TM=3.280E-01  e=3.325E+00  Synechococcus phage S-ShM2
  8ond-assembly2_B  TM=2.110E-01  e=2.970E+00  Bdellovibrio bacteriovorus HD100
  8ond-assembly1_A  TM=1.445E-01  e=6.924E+00  Bdellovibrio bacteriovorus HD100